Protein AF-A0A535RB65-F1 (afdb_monomer)

Structure (mmCIF, N/CA/C/O backbone):
data_AF-A0A535RB65-F1
#
_entry.id   AF-A0A535RB65-F1
#
loop_
_atom_site.group_PDB
_atom_site.id
_atom_site.type_symbol
_atom_site.label_atom_id
_atom_site.label_alt_id
_atom_site.label_comp_id
_atom_site.label_asym_id
_atom_site.label_entity_id
_atom_site.label_seq_id
_atom_site.pdbx_PDB_ins_code
_atom_site.Cartn_x
_atom_site.Cartn_y
_atom_site.Cartn_z
_atom_site.occupancy
_atom_site.B_iso_or_equiv
_atom_site.auth_seq_id
_atom_site.auth_comp_id
_atom_site.auth_asym_id
_atom_site.auth_atom_id
_atom_site.pdbx_PDB_model_num
ATOM 1 N N . MET A 1 1 ? 50.484 -0.304 16.220 1.00 46.12 1 MET A N 1
ATOM 2 C CA . MET A 1 1 ? 49.093 -0.630 16.610 1.00 46.12 1 MET A CA 1
ATOM 3 C C . MET A 1 1 ? 48.065 -0.279 15.530 1.00 46.12 1 MET A C 1
ATOM 5 O O . MET A 1 1 ? 47.251 -1.136 15.237 1.00 46.12 1 MET A O 1
ATOM 9 N N . ALA A 1 2 ? 48.152 0.861 14.831 1.00 42.59 2 ALA A N 1
ATOM 10 C CA . ALA A 1 2 ? 47.155 1.263 13.816 1.00 42.59 2 ALA A CA 1
ATOM 11 C C . ALA A 1 2 ? 47.005 0.353 12.566 1.00 42.59 2 ALA A C 1
ATOM 13 O O . ALA A 1 2 ? 45.965 0.362 11.919 1.00 42.59 2 ALA A O 1
ATOM 14 N N . ARG A 1 3 ? 48.013 -0.459 12.205 1.00 35.91 3 ARG A N 1
ATOM 15 C CA . ARG A 1 3 ? 47.931 -1.358 11.029 1.00 35.91 3 ARG A CA 1
ATOM 16 C C . ARG A 1 3 ? 47.150 -2.658 11.280 1.00 35.91 3 ARG A C 1
ATOM 18 O O . ARG A 1 3 ? 46.722 -3.285 10.320 1.00 35.91 3 ARG A O 1
ATOM 25 N N . ILE A 1 4 ? 46.943 -3.048 12.541 1.00 39.12 4 ILE A N 1
ATOM 26 C CA . ILE A 1 4 ? 46.242 -4.296 12.902 1.00 39.12 4 ILE A CA 1
ATOM 27 C C . ILE A 1 4 ? 44.718 -4.071 12.958 1.00 39.12 4 ILE A C 1
ATOM 29 O O . ILE A 1 4 ? 43.957 -4.944 12.554 1.00 39.12 4 ILE A O 1
ATOM 33 N N . GLU A 1 5 ? 44.264 -2.872 13.341 1.00 39.62 5 GLU A N 1
ATOM 34 C CA . GLU A 1 5 ? 42.836 -2.500 13.342 1.00 39.62 5 GLU A CA 1
ATOM 35 C C . GLU A 1 5 ? 42.232 -2.336 11.941 1.00 39.62 5 GLU A C 1
ATOM 37 O O . GLU A 1 5 ? 41.053 -2.614 11.737 1.00 39.62 5 GLU A O 1
ATOM 42 N N . ILE A 1 6 ? 43.021 -1.909 10.951 1.00 46.41 6 ILE A N 1
ATOM 43 C CA . ILE A 1 6 ? 42.536 -1.767 9.568 1.00 46.41 6 ILE A CA 1
ATOM 44 C C . ILE A 1 6 ? 42.372 -3.147 8.915 1.00 46.41 6 ILE A C 1
ATOM 46 O O . ILE A 1 6 ? 41.395 -3.385 8.205 1.00 46.41 6 ILE A O 1
ATOM 50 N N . ALA A 1 7 ? 43.280 -4.082 9.209 1.00 39.88 7 ALA A N 1
ATOM 51 C CA . ALA A 1 7 ? 43.200 -5.452 8.710 1.00 39.88 7 ALA A CA 1
ATOM 52 C C . ALA A 1 7 ? 42.011 -6.224 9.313 1.00 39.88 7 ALA A C 1
ATOM 54 O O . ALA A 1 7 ? 41.348 -6.965 8.590 1.00 39.88 7 ALA A O 1
ATOM 55 N N . SER A 1 8 ? 41.684 -6.016 10.597 1.00 36.81 8 SER A N 1
ATOM 56 C CA . SER A 1 8 ? 40.530 -6.681 11.221 1.00 36.81 8 SER A CA 1
ATOM 57 C C . SER A 1 8 ? 39.192 -6.162 10.684 1.00 36.81 8 SER A C 1
ATOM 59 O O . SER A 1 8 ? 38.287 -6.956 10.436 1.00 36.81 8 SER A O 1
ATOM 61 N N . ARG A 1 9 ? 39.075 -4.855 10.409 1.00 44.91 9 ARG A N 1
ATOM 62 C CA . ARG A 1 9 ? 37.863 -4.262 9.814 1.00 44.91 9 ARG A CA 1
ATOM 63 C C . ARG A 1 9 ? 37.635 -4.719 8.373 1.00 44.91 9 ARG A C 1
ATOM 65 O O . ARG A 1 9 ? 36.505 -5.031 8.015 1.00 44.91 9 ARG A O 1
ATOM 72 N N . LEU A 1 10 ? 38.697 -4.834 7.572 1.00 43.03 10 LEU A N 1
ATOM 73 C CA . LEU A 1 10 ? 38.616 -5.404 6.221 1.00 43.03 10 LEU A CA 1
ATOM 74 C C . LEU A 1 10 ? 38.208 -6.883 6.241 1.00 43.03 10 LEU A C 1
ATOM 76 O O . LEU A 1 10 ? 37.420 -7.301 5.400 1.00 43.03 10 LEU A O 1
ATOM 80 N N . PHE A 1 11 ? 38.680 -7.657 7.221 1.00 40.28 11 PHE A N 1
ATOM 81 C CA . PHE A 1 11 ? 38.334 -9.074 7.346 1.00 40.28 11 PHE A CA 1
ATOM 82 C C . PHE A 1 11 ? 36.862 -9.289 7.738 1.00 40.28 11 PHE A C 1
ATOM 84 O O . PHE A 1 11 ? 36.197 -10.156 7.177 1.00 40.28 11 PHE A O 1
ATOM 91 N N . VAL A 1 12 ? 36.316 -8.454 8.631 1.00 42.94 12 VAL A N 1
ATOM 92 C CA . VAL A 1 12 ? 34.893 -8.503 9.021 1.00 42.94 12 VAL A CA 1
ATOM 93 C C . VAL A 1 12 ? 33.976 -8.110 7.858 1.00 42.94 12 VAL A C 1
ATOM 95 O O . VAL A 1 12 ? 32.963 -8.770 7.631 1.00 42.94 12 VAL A O 1
ATOM 98 N N . VAL A 1 13 ? 34.351 -7.096 7.071 1.00 46.72 13 VAL A N 1
ATOM 99 C CA . VAL A 1 13 ? 33.601 -6.705 5.863 1.00 46.72 13 VAL A CA 1
ATOM 100 C C . VAL A 1 13 ? 33.654 -7.806 4.799 1.00 46.72 13 VAL A C 1
ATOM 102 O O . VAL A 1 13 ? 32.636 -8.103 4.177 1.00 46.72 13 VAL A O 1
ATOM 105 N N . LEU A 1 14 ? 34.800 -8.472 4.627 1.00 39.19 14 LEU A N 1
ATOM 106 C CA . LEU A 1 14 ? 34.929 -9.575 3.672 1.00 39.19 14 LEU A CA 1
ATOM 107 C C . LEU A 1 14 ? 34.066 -10.784 4.074 1.00 39.19 14 LEU A C 1
ATOM 109 O O . LEU A 1 14 ? 33.402 -11.365 3.221 1.00 39.19 14 LEU A O 1
ATOM 113 N N . ILE A 1 15 ? 34.016 -11.129 5.367 1.00 47.47 15 ILE A N 1
ATOM 114 C CA . ILE A 1 15 ? 33.156 -12.209 5.881 1.00 47.47 15 ILE A CA 1
ATOM 115 C C . ILE A 1 15 ? 31.672 -11.866 5.700 1.00 47.47 15 ILE A C 1
ATOM 117 O O . ILE A 1 15 ? 30.897 -12.740 5.320 1.00 47.47 15 ILE A O 1
ATOM 121 N N . ALA A 1 16 ? 31.273 -10.608 5.906 1.00 39.44 16 ALA A N 1
ATOM 122 C CA . ALA A 1 16 ? 29.893 -10.172 5.691 1.00 39.44 16 ALA A CA 1
ATOM 123 C C . ALA A 1 16 ? 29.474 -10.266 4.210 1.00 39.44 16 ALA A C 1
ATOM 125 O O . ALA A 1 16 ? 28.374 -10.727 3.912 1.00 39.44 16 ALA A O 1
ATOM 126 N N . ILE A 1 17 ? 30.364 -9.907 3.278 1.00 48.94 17 ILE A N 1
ATOM 127 C CA . ILE A 1 17 ? 30.110 -10.007 1.830 1.00 48.94 17 ILE A CA 1
ATOM 128 C C . ILE A 1 17 ? 30.058 -11.472 1.378 1.00 48.94 17 ILE A C 1
ATOM 130 O O . ILE A 1 17 ? 29.157 -11.855 0.633 1.00 48.94 17 ILE A O 1
ATOM 134 N N . VAL A 1 18 ? 30.981 -12.313 1.855 1.00 45.03 18 VAL A N 1
ATOM 135 C CA . VAL A 1 18 ? 30.980 -13.752 1.542 1.00 45.03 18 VAL A CA 1
ATOM 136 C C . VAL A 1 18 ? 29.746 -14.437 2.139 1.00 45.03 18 VAL A C 1
ATOM 138 O O . VAL A 1 18 ? 29.129 -15.256 1.465 1.00 45.03 18 VAL A O 1
ATOM 141 N N . GLY A 1 19 ? 29.327 -14.053 3.349 1.00 33.72 19 GLY A N 1
ATOM 142 C CA . GLY A 1 19 ? 28.090 -14.527 3.973 1.00 33.72 19 GLY A CA 1
ATOM 143 C C . GLY A 1 19 ? 26.838 -14.131 3.185 1.00 33.72 19 GLY A C 1
ATOM 144 O O . GLY A 1 19 ? 25.994 -14.982 2.920 1.00 33.72 19 GLY A O 1
ATOM 145 N N . ALA A 1 20 ? 26.746 -12.877 2.732 1.00 39.94 20 ALA A N 1
ATOM 146 C CA . ALA A 1 20 ? 25.630 -12.404 1.910 1.00 39.94 20 ALA A CA 1
ATOM 147 C C . ALA A 1 20 ? 25.560 -13.115 0.544 1.00 39.94 20 ALA A C 1
ATOM 149 O O . ALA A 1 20 ? 24.473 -13.461 0.080 1.00 39.94 20 ALA A O 1
ATOM 150 N N . LEU A 1 21 ? 26.711 -13.406 -0.074 1.00 36.31 21 LEU A N 1
ATOM 151 C CA . LEU A 1 21 ? 26.781 -14.166 -1.327 1.00 36.31 21 LEU A CA 1
ATOM 152 C C . LEU A 1 21 ? 26.400 -15.645 -1.139 1.00 36.31 21 LEU A C 1
ATOM 154 O O . LEU A 1 21 ? 25.690 -16.195 -1.980 1.00 36.31 21 LEU A O 1
ATOM 158 N N . ALA A 1 22 ? 26.796 -16.276 -0.028 1.00 32.22 22 ALA A N 1
ATOM 159 C CA . ALA A 1 22 ? 26.427 -17.663 0.280 1.00 32.22 22 ALA A CA 1
ATOM 160 C C . ALA A 1 22 ? 24.928 -17.822 0.598 1.00 32.22 22 ALA A C 1
ATOM 162 O O . ALA A 1 22 ? 24.307 -18.794 0.162 1.00 32.22 22 ALA A O 1
ATOM 163 N N . VAL A 1 23 ? 24.324 -16.857 1.303 1.00 39.03 23 VAL A N 1
ATOM 164 C CA . VAL A 1 23 ? 22.873 -16.834 1.576 1.00 39.03 23 VAL A CA 1
ATOM 165 C C . VAL A 1 23 ? 22.080 -16.571 0.289 1.00 39.03 23 VAL A C 1
ATOM 167 O O . VAL A 1 23 ? 21.066 -17.221 0.038 1.00 39.03 23 VAL A O 1
ATOM 170 N N . GLY A 1 24 ? 22.577 -15.691 -0.586 1.00 32.94 24 GLY A N 1
ATOM 171 C CA . GLY A 1 24 ? 21.977 -15.447 -1.900 1.00 32.94 24 GLY A CA 1
ATOM 172 C C . GLY A 1 24 ? 22.005 -16.670 -2.828 1.00 32.94 24 GLY A C 1
ATOM 173 O O . GLY A 1 24 ? 21.040 -16.906 -3.554 1.00 32.94 24 GLY A O 1
ATOM 174 N N . GLN A 1 25 ? 23.072 -17.478 -2.792 1.00 39.47 25 GLN A N 1
ATOM 175 C CA . GLN A 1 25 ? 23.167 -18.709 -3.590 1.00 39.47 25 GLN A CA 1
ATOM 176 C C . GLN A 1 25 ? 22.296 -19.843 -3.036 1.00 39.47 25 GLN A C 1
ATOM 178 O O . GLN A 1 25 ? 21.570 -20.471 -3.801 1.00 39.47 25 GLN A O 1
ATOM 183 N N . THR A 1 26 ? 22.256 -20.037 -1.716 1.00 34.34 26 THR A N 1
ATOM 184 C CA . THR A 1 26 ? 21.409 -21.076 -1.097 1.00 34.34 26 THR A CA 1
ATOM 185 C C . THR A 1 26 ? 19.911 -20.817 -1.279 1.00 34.34 26 THR A C 1
ATOM 187 O O . THR A 1 26 ? 19.154 -21.764 -1.493 1.00 34.34 26 THR A O 1
ATOM 190 N N . LEU A 1 27 ? 19.466 -19.555 -1.296 1.00 36.12 27 LEU A N 1
ATOM 191 C CA . LEU A 1 27 ? 18.079 -19.204 -1.640 1.00 36.12 27 LEU A CA 1
ATOM 192 C C . LEU A 1 27 ? 17.748 -19.468 -3.121 1.00 36.12 27 LEU A C 1
ATOM 194 O O . LEU A 1 27 ? 16.608 -19.802 -3.449 1.00 36.12 27 LEU A O 1
ATOM 198 N N . ARG A 1 28 ? 18.740 -19.371 -4.016 1.00 35.91 28 ARG A N 1
ATOM 199 C CA . ARG A 1 28 ? 18.601 -19.721 -5.440 1.00 35.91 28 ARG A CA 1
ATOM 200 C C . ARG A 1 28 ? 18.502 -21.235 -5.640 1.00 35.91 28 ARG A C 1
ATOM 202 O O . ARG A 1 28 ? 17.644 -21.690 -6.394 1.00 35.91 28 ARG A O 1
ATOM 209 N N . ASP A 1 29 ? 19.305 -22.003 -4.908 1.00 35.56 29 ASP A N 1
ATOM 210 C CA . ASP A 1 29 ? 19.340 -23.468 -4.992 1.00 35.56 29 ASP A CA 1
ATOM 211 C C . ASP A 1 29 ? 18.090 -24.124 -4.380 1.00 35.56 29 ASP A C 1
ATOM 213 O O . ASP A 1 29 ? 17.583 -25.113 -4.919 1.00 35.56 29 ASP A O 1
ATOM 217 N N . TYR A 1 30 ? 17.509 -23.533 -3.328 1.00 34.47 30 TYR A N 1
ATOM 218 C CA . TYR A 1 30 ? 16.209 -23.965 -2.792 1.00 34.47 30 TYR A CA 1
ATOM 219 C C . TYR A 1 30 ? 15.052 -23.709 -3.766 1.00 34.47 30 TYR A C 1
ATOM 221 O O . TYR A 1 30 ? 14.108 -24.495 -3.821 1.00 34.47 30 TYR A O 1
ATOM 229 N N . ARG A 1 31 ? 15.132 -22.641 -4.572 1.00 36.38 31 ARG A N 1
ATOM 230 C CA . ARG A 1 31 ? 14.120 -22.327 -5.591 1.00 36.38 31 ARG A CA 1
ATOM 231 C C . ARG A 1 31 ? 14.227 -23.240 -6.819 1.00 36.38 31 ARG A C 1
ATOM 233 O O . ARG A 1 31 ? 13.207 -23.520 -7.439 1.00 36.38 31 ARG A O 1
ATOM 240 N N . MET A 1 32 ? 15.425 -23.741 -7.140 1.00 34.25 32 MET A N 1
ATOM 241 C CA . MET A 1 32 ? 15.645 -24.672 -8.260 1.00 34.25 32 MET A CA 1
ATOM 242 C C . MET A 1 32 ? 15.470 -26.158 -7.895 1.00 34.25 32 MET A C 1
ATOM 244 O O . MET A 1 32 ? 15.128 -26.952 -8.765 1.00 34.25 32 MET A O 1
ATOM 248 N N . SER A 1 33 ? 15.604 -26.550 -6.623 1.00 32.62 33 SER A N 1
ATOM 249 C CA . SER A 1 33 ? 15.477 -27.960 -6.193 1.00 32.62 33 SER A CA 1
ATOM 250 C C . SER A 1 33 ? 14.030 -28.466 -6.041 1.00 32.62 33 SER A C 1
ATOM 252 O O . SER A 1 33 ? 13.813 -29.627 -5.709 1.00 32.62 33 SER A O 1
ATOM 254 N N . SER A 1 34 ? 13.024 -27.625 -6.308 1.00 30.97 34 SER A N 1
ATOM 255 C CA . SER A 1 34 ? 11.599 -28.008 -6.298 1.00 30.97 34 SER A CA 1
ATOM 256 C C . SER A 1 34 ? 11.129 -28.687 -7.599 1.00 30.97 34 SER A C 1
ATOM 258 O O . SER A 1 34 ? 9.939 -28.966 -7.749 1.00 30.97 34 SER A O 1
ATOM 260 N N . LEU A 1 35 ? 12.028 -28.951 -8.549 1.00 37.81 35 LEU A N 1
ATOM 261 C CA . LEU A 1 35 ? 11.712 -29.603 -9.820 1.00 37.81 35 LEU A CA 1
ATOM 262 C C . LEU A 1 35 ? 12.594 -30.842 -10.009 1.00 37.81 35 LEU A C 1
ATOM 264 O O . LEU A 1 35 ? 13.721 -30.743 -10.480 1.00 37.81 35 LEU A O 1
ATOM 268 N N . ALA A 1 36 ? 12.071 -32.017 -9.659 1.00 29.50 36 ALA A N 1
ATOM 269 C CA . ALA A 1 36 ? 12.586 -33.311 -10.113 1.00 29.50 36 ALA A CA 1
ATOM 270 C C . ALA A 1 36 ? 11.473 -34.384 -10.009 1.00 29.50 36 ALA A C 1
ATOM 272 O O . ALA A 1 36 ? 10.560 -34.224 -9.199 1.00 29.50 36 ALA A O 1
ATOM 273 N N . PRO A 1 37 ? 11.554 -35.516 -10.734 1.00 38.56 37 PRO A N 1
ATOM 274 C CA . PRO A 1 37 ? 11.351 -35.624 -12.183 1.00 38.56 37 PRO A CA 1
ATOM 275 C C . PRO A 1 37 ? 10.370 -36.771 -12.534 1.00 38.56 37 PRO A C 1
ATOM 277 O O . PRO A 1 37 ? 10.133 -37.666 -11.722 1.00 38.56 37 PRO A O 1
ATOM 280 N N . THR A 1 38 ? 9.832 -36.830 -13.757 1.00 27.61 38 THR A N 1
ATOM 281 C CA . THR A 1 38 ? 9.267 -38.095 -14.276 1.00 27.61 38 THR A CA 1
ATOM 282 C C . THR A 1 38 ? 9.499 -38.244 -15.787 1.00 27.61 38 THR A C 1
ATOM 284 O O . THR A 1 38 ? 8.902 -37.529 -16.580 1.00 27.61 38 THR A O 1
ATOM 287 N N . GLU A 1 39 ? 10.403 -39.185 -16.093 1.00 27.89 39 GLU A N 1
ATOM 288 C CA . GLU A 1 39 ? 10.577 -40.046 -17.283 1.00 27.89 39 GLU A CA 1
ATOM 289 C C . GLU A 1 39 ? 10.897 -39.472 -18.693 1.00 27.89 39 GLU A C 1
ATOM 291 O O . GLU A 1 39 ? 10.175 -38.676 -19.281 1.00 27.89 39 GLU A O 1
ATOM 296 N N . GLU A 1 40 ? 11.992 -40.005 -19.259 1.00 24.77 40 GLU A N 1
ATOM 297 C CA . GLU A 1 40 ? 12.543 -39.925 -20.633 1.00 24.77 40 GLU A CA 1
ATOM 298 C C . GLU A 1 40 ? 12.415 -41.326 -21.310 1.00 24.77 40 GLU A C 1
ATOM 300 O O . GLU A 1 40 ? 12.287 -42.308 -20.575 1.00 24.77 40 GLU A O 1
ATOM 305 N N . PRO A 1 41 ? 12.705 -41.543 -22.620 1.00 45.16 41 PRO A N 1
ATOM 306 C CA . PRO A 1 41 ? 12.332 -40.850 -23.868 1.00 45.16 41 PRO A CA 1
ATOM 307 C C . PRO A 1 41 ? 11.803 -41.863 -24.946 1.00 45.16 41 PRO A C 1
ATOM 309 O O . PRO A 1 41 ? 11.518 -43.020 -24.631 1.00 45.16 41 PRO A O 1
ATOM 312 N N . PRO A 1 42 ? 11.723 -41.505 -26.251 1.00 31.91 42 PRO A N 1
ATOM 313 C CA . PRO A 1 42 ? 12.792 -42.015 -27.115 1.00 31.91 42 PRO A CA 1
ATOM 314 C C . PRO A 1 42 ? 13.348 -41.021 -28.145 1.00 31.91 42 PRO A C 1
ATOM 316 O O . PRO A 1 42 ? 12.757 -40.009 -28.512 1.00 31.91 42 PRO A O 1
ATOM 319 N N . SER A 1 43 ? 14.550 -41.387 -28.579 1.00 29.20 43 SER A N 1
ATOM 320 C CA . SER A 1 43 ? 15.541 -40.656 -29.354 1.00 29.20 43 SER A CA 1
ATOM 321 C C . SER A 1 43 ? 15.175 -40.377 -30.814 1.00 29.20 43 SER A C 1
ATOM 323 O O . SER A 1 43 ? 14.617 -41.218 -31.513 1.00 29.20 43 SER A O 1
ATOM 325 N N . GLY A 1 44 ? 15.666 -39.238 -31.304 1.00 26.06 44 GLY A N 1
ATOM 326 C CA . GLY A 1 44 ? 15.789 -38.916 -32.723 1.00 26.06 44 GLY A CA 1
ATOM 327 C C . GLY A 1 44 ? 16.618 -37.647 -32.910 1.00 26.06 44 GLY A C 1
ATOM 328 O O . GLY A 1 44 ? 16.079 -36.547 -32.920 1.00 26.06 44 GLY A O 1
ATOM 329 N N . ALA A 1 45 ? 17.939 -37.793 -33.008 1.00 28.97 45 ALA A N 1
ATOM 330 C CA . ALA A 1 45 ? 18.848 -36.704 -33.356 1.00 28.97 45 ALA A CA 1
ATOM 331 C C . ALA A 1 45 ? 18.740 -36.361 -34.853 1.00 28.97 45 ALA A C 1
ATOM 333 O O . ALA A 1 45 ? 18.608 -37.277 -35.662 1.00 28.97 45 ALA A O 1
ATOM 334 N N . LEU A 1 46 ? 18.866 -35.074 -35.210 1.00 25.64 46 LEU A N 1
ATOM 335 C CA . LEU A 1 46 ? 19.837 -34.545 -36.190 1.00 25.64 46 LEU A CA 1
ATOM 336 C C . LEU A 1 46 ? 19.597 -33.045 -36.483 1.00 25.64 46 LEU A C 1
ATOM 338 O O . LEU A 1 46 ? 18.573 -32.659 -37.029 1.00 25.64 46 LEU A O 1
ATOM 342 N N . ASN A 1 47 ? 20.647 -32.264 -36.206 1.00 24.84 47 ASN A N 1
ATOM 343 C CA . ASN A 1 47 ? 21.162 -31.113 -36.959 1.00 24.84 47 ASN A CA 1
ATOM 344 C C . ASN A 1 47 ? 20.355 -29.811 -37.102 1.00 24.84 47 ASN A C 1
ATOM 346 O O . ASN A 1 47 ? 19.297 -29.757 -37.714 1.00 24.84 47 ASN A O 1
ATOM 350 N N . GLY A 1 48 ? 21.028 -28.710 -36.747 1.00 22.41 48 GLY A N 1
ATOM 351 C CA . GLY A 1 48 ? 20.832 -27.417 -37.404 1.00 22.41 48 GLY A CA 1
ATOM 352 C C . GLY A 1 48 ? 20.931 -26.236 -36.452 1.00 22.41 48 GLY A C 1
ATOM 353 O O . GLY A 1 48 ? 19.951 -25.859 -35.823 1.00 22.41 48 GLY A O 1
ATOM 354 N N . ALA A 1 49 ? 22.112 -25.627 -36.368 1.00 31.31 49 ALA A N 1
ATOM 355 C CA . ALA A 1 49 ? 22.317 -24.341 -35.718 1.00 31.31 49 ALA A CA 1
ATOM 356 C C . ALA A 1 49 ? 21.382 -23.277 -36.323 1.00 31.31 49 ALA A C 1
ATOM 358 O O . ALA A 1 49 ? 21.648 -22.784 -37.414 1.00 31.31 49 ALA A O 1
ATOM 359 N N . SER A 1 50 ? 20.277 -22.969 -35.637 1.00 28.39 50 SER A N 1
ATOM 360 C CA . SER A 1 50 ? 19.404 -21.795 -35.818 1.00 28.39 50 SER A CA 1
ATOM 361 C C . SER A 1 50 ? 18.276 -21.834 -34.775 1.00 28.39 50 SER A C 1
ATOM 363 O O . SER A 1 50 ? 17.135 -22.136 -35.107 1.00 28.39 50 SER A O 1
ATOM 365 N N . SER A 1 51 ? 18.559 -21.591 -33.490 1.00 26.94 51 SER A N 1
ATOM 366 C CA . SER A 1 51 ? 17.474 -21.533 -32.485 1.00 26.94 51 SER A CA 1
ATOM 367 C C . SER A 1 51 ? 17.742 -20.705 -31.224 1.00 26.94 51 SER A C 1
ATOM 369 O O . SER A 1 51 ? 16.897 -20.672 -30.335 1.00 26.94 51 SER A O 1
ATOM 371 N N . LEU A 1 52 ? 18.833 -19.935 -31.146 1.00 28.64 52 LEU A N 1
ATOM 372 C CA . LEU A 1 52 ? 19.107 -19.091 -29.968 1.00 28.64 52 LEU A CA 1
ATOM 373 C C . LEU A 1 52 ? 18.310 -17.769 -29.922 1.00 28.64 52 LEU A C 1
ATOM 375 O O . LEU A 1 52 ? 18.516 -16.969 -29.020 1.00 28.64 52 LEU A O 1
ATOM 379 N N . ALA A 1 53 ? 17.367 -17.547 -30.845 1.00 30.78 53 ALA A N 1
ATOM 380 C CA . ALA A 1 53 ? 16.468 -16.384 -30.833 1.00 30.78 53 ALA A CA 1
ATOM 381 C C . ALA A 1 53 ? 14.998 -16.725 -30.505 1.00 30.78 53 ALA A C 1
ATOM 383 O O . ALA A 1 53 ? 14.161 -15.827 -30.460 1.00 30.78 53 ALA A O 1
ATOM 384 N N . VAL A 1 54 ? 14.660 -18.003 -30.279 1.00 32.91 54 VAL A N 1
ATOM 385 C CA . VAL A 1 54 ? 13.256 -18.449 -30.126 1.00 32.91 54 VAL A CA 1
ATOM 386 C C . VAL A 1 54 ? 12.898 -18.835 -28.682 1.00 32.91 54 VAL A C 1
ATOM 388 O O . VAL A 1 54 ? 11.722 -18.944 -28.354 1.00 32.91 54 VAL A O 1
ATOM 391 N N . SER A 1 55 ? 13.869 -18.937 -27.770 1.00 33.84 55 SER A N 1
ATOM 392 C CA . SER A 1 55 ? 13.585 -19.294 -26.368 1.00 33.84 55 SER A CA 1
ATOM 393 C C . SER A 1 55 ? 13.134 -18.116 -25.487 1.00 33.84 55 SER A C 1
ATOM 395 O O . SER A 1 55 ? 12.493 -18.348 -24.467 1.00 33.84 55 SER A O 1
ATOM 397 N N . ASN A 1 56 ? 13.417 -16.863 -25.869 1.00 45.12 56 ASN A N 1
ATOM 398 C CA . ASN A 1 56 ? 13.272 -15.719 -24.949 1.00 45.12 56 ASN A CA 1
ATOM 399 C C . ASN A 1 56 ? 11.999 -14.882 -25.188 1.00 45.12 56 ASN A C 1
ATOM 401 O O . ASN A 1 56 ? 11.436 -14.331 -24.249 1.00 45.12 56 ASN A O 1
ATOM 405 N N . ARG A 1 57 ? 11.449 -14.857 -26.414 1.00 45.81 57 ARG A N 1
ATOM 406 C CA . ARG A 1 57 ? 10.092 -14.312 -26.671 1.00 45.81 57 ARG A CA 1
ATOM 407 C C . ARG A 1 57 ? 8.989 -15.133 -25.997 1.00 45.81 57 ARG A C 1
ATOM 409 O O . ARG A 1 57 ? 7.945 -14.589 -25.647 1.00 45.81 57 ARG A O 1
ATOM 416 N N . ALA A 1 58 ? 9.240 -16.426 -25.789 1.00 50.28 58 ALA A N 1
ATOM 417 C CA . ALA A 1 58 ? 8.249 -17.372 -25.302 1.00 50.28 58 ALA A CA 1
ATOM 418 C C . ALA A 1 58 ? 7.719 -17.024 -23.899 1.00 50.28 58 ALA A C 1
ATOM 420 O O . ALA A 1 58 ? 6.539 -17.231 -23.651 1.00 50.28 58 ALA A O 1
ATOM 421 N N . TYR A 1 59 ? 8.528 -16.448 -23.001 1.00 57.19 59 TYR A N 1
ATOM 422 C CA . TYR A 1 59 ? 8.086 -16.160 -21.627 1.00 57.19 59 TYR A CA 1
ATOM 423 C C . TYR A 1 59 ? 7.133 -14.960 -21.539 1.00 57.19 59 TYR A C 1
ATOM 425 O O . TYR A 1 59 ? 6.093 -15.047 -20.892 1.00 57.19 59 TYR A O 1
ATOM 433 N N . CYS A 1 60 ? 7.426 -13.874 -22.259 1.00 64.56 60 CYS A N 1
ATOM 434 C CA . CYS A 1 60 ? 6.524 -12.723 -22.372 1.00 64.56 60 CYS A CA 1
ATOM 435 C C . CYS A 1 60 ? 5.200 -13.107 -23.060 1.00 64.56 60 CYS A C 1
ATOM 437 O O . CYS A 1 60 ? 4.126 -12.743 -22.585 1.00 64.56 60 CYS A O 1
ATOM 439 N N . GLU A 1 61 ? 5.256 -13.903 -24.135 1.00 68.75 61 GLU A N 1
ATOM 440 C CA . GLU A 1 61 ? 4.053 -14.419 -24.805 1.00 68.75 61 GLU A CA 1
ATOM 441 C C . GLU A 1 61 ? 3.246 -15.381 -23.917 1.00 68.75 61 GLU A C 1
ATOM 443 O O . GLU A 1 61 ? 2.021 -15.422 -24.016 1.00 68.75 61 GLU A O 1
ATOM 448 N N . VAL A 1 62 ? 3.901 -16.145 -23.038 1.00 72.12 62 VAL A N 1
ATOM 449 C CA . VAL A 1 62 ? 3.236 -16.999 -22.041 1.00 72.12 62 VAL A CA 1
ATOM 450 C C . VAL A 1 62 ? 2.566 -16.153 -20.957 1.00 72.12 62 VAL A C 1
ATOM 452 O O . VAL A 1 62 ? 1.403 -16.404 -20.640 1.00 72.12 62 VAL A O 1
ATOM 455 N N . LEU A 1 63 ? 3.237 -15.120 -20.436 1.00 74.38 63 LEU A N 1
ATOM 456 C CA . LEU A 1 63 ? 2.654 -14.190 -19.460 1.00 74.38 63 LEU A CA 1
ATOM 457 C C . LEU A 1 63 ? 1.483 -13.386 -20.051 1.00 74.38 63 LEU A C 1
ATOM 459 O O . LEU A 1 63 ? 0.517 -13.098 -19.349 1.00 74.38 63 LEU A O 1
ATOM 463 N N . ALA A 1 64 ? 1.510 -13.088 -21.351 1.00 73.50 64 ALA A N 1
ATOM 464 C CA . ALA A 1 64 ? 0.394 -12.466 -22.067 1.00 73.50 64 ALA A CA 1
ATOM 465 C C . ALA A 1 64 ? -0.832 -13.392 -22.226 1.00 73.50 64 ALA A C 1
ATOM 467 O O . ALA A 1 64 ? -1.937 -12.917 -22.474 1.00 73.50 64 ALA A O 1
ATOM 468 N N . ARG A 1 65 ? -0.664 -14.715 -22.079 1.00 77.38 65 ARG A N 1
ATOM 469 C CA . ARG A 1 65 ? -1.742 -15.719 -22.196 1.00 77.38 65 ARG A CA 1
ATOM 470 C C . ARG A 1 65 ? -2.342 -16.132 -20.851 1.00 77.38 65 ARG A C 1
ATOM 472 O O . ARG A 1 65 ? -3.189 -17.027 -20.819 1.00 77.38 65 ARG A O 1
ATOM 479 N N . LEU A 1 66 ? -1.909 -15.524 -19.745 1.00 76.06 66 LEU A N 1
ATOM 480 C CA . LEU A 1 66 ? -2.473 -15.808 -18.429 1.00 76.06 66 LEU A CA 1
ATOM 481 C C . LEU A 1 66 ? -3.965 -15.463 -18.399 1.00 76.06 66 LEU A C 1
ATOM 483 O O . LEU A 1 66 ? -4.392 -14.411 -18.871 1.00 76.06 66 LEU A O 1
ATOM 487 N N . SER A 1 67 ? -4.763 -16.358 -17.815 1.00 77.50 67 SER A N 1
ATOM 488 C CA . SER A 1 67 ? -6.149 -16.028 -17.489 1.00 77.50 67 SER A CA 1
ATOM 489 C C . SER A 1 67 ? -6.146 -15.020 -16.340 1.00 77.50 67 SER A C 1
ATOM 491 O O . SER A 1 67 ? -5.518 -15.306 -15.318 1.00 77.50 67 SER A O 1
ATOM 493 N N . PRO A 1 68 ? -6.811 -13.861 -16.482 1.00 80.81 68 PRO A N 1
ATOM 494 C CA . PRO A 1 68 ? -6.786 -12.841 -15.450 1.00 80.81 68 PRO A CA 1
ATOM 495 C C . PRO A 1 68 ? -7.450 -13.360 -14.173 1.00 80.81 68 PRO A C 1
ATOM 497 O O . PRO A 1 68 ? -8.581 -13.850 -14.191 1.00 80.81 68 PRO A O 1
ATOM 500 N N . VAL A 1 69 ? -6.749 -13.216 -13.056 1.00 80.31 69 VAL A N 1
ATOM 501 C CA . VAL A 1 69 ? -7.264 -13.404 -11.702 1.00 80.31 69 VAL A CA 1
ATOM 502 C C . VAL A 1 69 ? -7.175 -12.050 -11.020 1.00 80.31 69 VAL A C 1
ATOM 504 O O . VAL A 1 69 ? -6.086 -11.546 -10.786 1.00 80.31 69 VAL A O 1
ATOM 507 N N . SER A 1 70 ? -8.314 -11.447 -10.699 1.00 79.69 70 SER A N 1
ATOM 508 C CA . SER A 1 70 ? -8.353 -10.196 -9.942 1.00 79.69 70 SER A CA 1
ATOM 509 C C . SER A 1 70 ? -8.818 -10.483 -8.521 1.00 79.69 70 SER A C 1
ATOM 511 O O . SER A 1 70 ? -9.760 -11.258 -8.316 1.00 79.69 70 SER A O 1
ATOM 513 N N . ALA A 1 71 ? -8.154 -9.883 -7.533 1.00 81.94 71 ALA A N 1
ATOM 514 C CA . ALA A 1 71 ? -8.657 -9.898 -6.171 1.00 81.94 71 ALA A CA 1
ATOM 515 C C . ALA A 1 71 ? -10.051 -9.237 -6.126 1.00 81.94 71 ALA A C 1
ATOM 517 O O . ALA A 1 71 ? -10.233 -8.151 -6.681 1.00 81.94 71 ALA A O 1
ATOM 518 N N . PRO A 1 72 ? -11.050 -9.860 -5.471 1.00 84.81 72 PRO A N 1
ATOM 519 C CA . PRO A 1 72 ? -12.336 -9.215 -5.255 1.00 84.81 72 PRO A CA 1
ATOM 520 C C . PRO A 1 72 ? -12.163 -7.858 -4.556 1.00 84.81 72 PRO A C 1
ATOM 522 O O . PRO A 1 72 ? -11.307 -7.745 -3.669 1.00 84.81 72 PRO A O 1
ATOM 525 N N . PRO A 1 73 ? -12.986 -6.848 -4.897 1.00 84.50 73 PRO A N 1
ATOM 526 C CA . PRO A 1 73 ? -12.962 -5.573 -4.193 1.00 84.50 73 PRO A CA 1
ATOM 527 C C . PRO A 1 73 ? -13.311 -5.766 -2.712 1.00 84.50 73 PRO A C 1
ATOM 529 O O . PRO A 1 73 ? -13.852 -6.803 -2.315 1.00 84.50 73 PRO A O 1
ATOM 532 N N . LEU A 1 74 ? -13.041 -4.740 -1.898 1.00 89.38 74 LEU A N 1
ATOM 533 C CA . LEU A 1 74 ? -13.430 -4.716 -0.488 1.00 89.38 74 LEU A CA 1
ATOM 534 C C . LEU A 1 74 ? -14.913 -5.085 -0.336 1.00 89.38 74 LEU A C 1
ATOM 536 O O . LEU A 1 74 ? -15.794 -4.352 -0.788 1.00 89.38 74 LEU A O 1
ATOM 540 N N . ALA A 1 75 ? -15.185 -6.207 0.326 1.00 92.50 75 ALA A N 1
ATOM 541 C CA . ALA A 1 75 ? -16.546 -6.646 0.591 1.00 92.50 75 ALA A CA 1
ATOM 542 C C . ALA A 1 75 ? -17.005 -6.138 1.960 1.00 92.50 75 ALA A C 1
ATOM 544 O O . ALA A 1 75 ? -16.296 -6.286 2.959 1.00 92.50 75 ALA A O 1
ATOM 545 N N . ILE A 1 76 ? -18.206 -5.561 1.995 1.00 94.56 76 ILE A N 1
ATOM 546 C CA . ILE A 1 76 ? -18.842 -5.029 3.200 1.00 94.56 76 ILE A CA 1
ATOM 547 C C . ILE A 1 76 ? -20.181 -5.739 3.383 1.00 94.56 76 ILE A C 1
ATOM 549 O O . ILE A 1 76 ? -21.055 -5.643 2.524 1.00 94.56 76 ILE A O 1
ATOM 553 N N . ALA A 1 77 ? -20.343 -6.446 4.498 1.00 96.38 77 ALA A N 1
ATOM 554 C CA . ALA A 1 77 ? -21.571 -7.162 4.827 1.00 96.38 77 ALA A CA 1
ATOM 555 C C . ALA A 1 77 ? -22.108 -6.704 6.186 1.00 96.38 77 ALA A C 1
ATOM 557 O O . ALA A 1 77 ? -21.406 -6.799 7.190 1.00 96.38 77 ALA A O 1
ATOM 558 N N . ASP A 1 78 ? -23.350 -6.223 6.232 1.00 95.25 78 ASP A N 1
ATOM 559 C CA . ASP A 1 78 ? -24.035 -5.952 7.500 1.00 95.25 78 ASP A CA 1
ATOM 560 C C . ASP A 1 78 ? -24.327 -7.276 8.221 1.00 95.25 78 ASP A C 1
ATOM 562 O O . ASP A 1 78 ? -24.847 -8.220 7.623 1.00 95.25 78 ASP A O 1
ATOM 566 N N . LEU A 1 79 ? -23.961 -7.356 9.501 1.00 96.25 79 LEU A N 1
ATOM 567 C CA . LEU A 1 79 ? -24.177 -8.539 10.333 1.00 96.25 79 LEU A CA 1
ATOM 568 C C . LEU A 1 79 ? -25.482 -8.464 11.143 1.00 96.25 79 LEU A C 1
ATOM 570 O O . LEU A 1 79 ? -25.759 -9.373 11.924 1.00 96.25 79 LEU A O 1
ATOM 574 N N . ALA A 1 80 ? -26.275 -7.397 10.982 1.00 92.94 80 ALA A N 1
ATOM 575 C CA . ALA A 1 80 ? -27.556 -7.166 11.656 1.00 92.94 80 ALA A CA 1
ATOM 576 C C . ALA A 1 80 ? -27.484 -7.205 13.199 1.00 92.94 80 ALA A C 1
ATOM 578 O O . ALA A 1 80 ? -28.478 -7.447 13.881 1.00 92.94 80 ALA A O 1
ATOM 579 N N . ASN A 1 81 ? -26.302 -6.948 13.763 1.00 92.75 81 ASN A N 1
ATOM 580 C CA . ASN A 1 81 ? -26.027 -6.953 15.204 1.00 92.75 81 ASN A CA 1
ATOM 581 C C . ASN A 1 81 ? -25.375 -5.638 15.681 1.00 92.75 81 ASN A C 1
ATOM 583 O O . ASN A 1 81 ? -24.735 -5.607 16.729 1.00 92.75 81 ASN A O 1
ATOM 587 N N . GLY A 1 82 ? -25.490 -4.565 14.888 1.00 94.56 82 GLY A N 1
ATOM 588 C CA . GLY A 1 82 ? -24.809 -3.287 15.137 1.00 94.56 82 GLY A CA 1
ATOM 589 C C . GLY A 1 82 ? -23.371 -3.217 14.607 1.00 94.56 82 GLY A C 1
ATOM 590 O O . GLY A 1 82 ? -22.703 -2.199 14.788 1.00 94.56 82 GLY A O 1
ATOM 591 N N . THR A 1 83 ? -22.891 -4.259 13.923 1.00 97.12 83 THR A N 1
ATOM 592 C CA . THR A 1 83 ? -21.587 -4.277 13.247 1.00 97.12 83 THR A CA 1
ATOM 593 C C . THR A 1 83 ? -21.723 -4.662 11.781 1.00 97.12 83 THR A C 1
ATOM 595 O O . THR A 1 83 ? -22.714 -5.256 11.357 1.00 97.12 83 THR A O 1
ATOM 598 N N . LYS A 1 84 ? -20.701 -4.327 11.001 1.00 97.31 84 LYS A N 1
ATOM 599 C CA . LYS A 1 84 ? -20.512 -4.794 9.633 1.00 97.31 84 LYS A CA 1
ATOM 600 C C . LYS A 1 84 ? -19.154 -5.464 9.508 1.00 97.31 84 LYS A C 1
ATOM 602 O O . LYS A 1 84 ? -18.184 -5.029 10.126 1.00 97.31 84 LYS A O 1
ATOM 607 N N . ARG A 1 85 ? -19.094 -6.502 8.684 1.00 97.81 85 ARG A N 1
ATOM 608 C CA . ARG A 1 85 ? -17.877 -7.228 8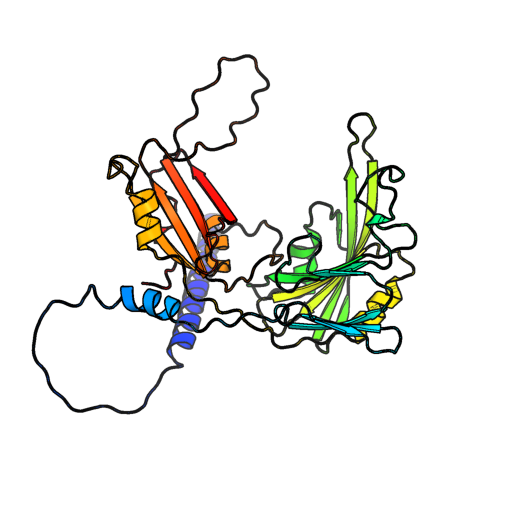.344 1.00 97.81 85 ARG A CA 1
ATOM 609 C C . ARG A 1 85 ? -17.235 -6.625 7.113 1.00 97.81 85 ARG A C 1
ATOM 611 O O . ARG A 1 85 ? -17.870 -6.538 6.064 1.00 97.81 85 ARG A O 1
ATOM 618 N N . LEU A 1 86 ? -15.965 -6.279 7.238 1.00 96.75 86 LEU A N 1
ATOM 619 C CA . LEU A 1 86 ? -15.095 -5.870 6.148 1.00 96.75 86 LEU A CA 1
ATOM 620 C C . LEU A 1 86 ? -14.203 -7.050 5.776 1.00 96.75 86 LEU A C 1
ATOM 622 O O . LEU A 1 86 ? -13.600 -7.668 6.651 1.00 96.75 86 LEU A O 1
ATOM 626 N N . THR A 1 87 ? -14.128 -7.381 4.491 1.00 95.94 87 THR A N 1
ATOM 627 C CA . THR A 1 87 ? -13.252 -8.438 3.969 1.00 95.94 87 THR A CA 1
ATOM 628 C C . THR A 1 87 ? -12.386 -7.873 2.856 1.00 95.94 87 THR A C 1
ATOM 630 O O . THR A 1 87 ? -12.889 -7.536 1.784 1.00 95.94 87 THR A O 1
ATOM 633 N N . SER A 1 88 ? -11.082 -7.785 3.117 1.00 93.19 88 SER A N 1
ATOM 634 C CA . SER A 1 88 ? -10.071 -7.401 2.134 1.00 93.19 88 SER A CA 1
ATOM 635 C C . SER A 1 88 ? -9.400 -8.666 1.611 1.00 93.19 88 SER A C 1
ATOM 637 O O . SER A 1 88 ? -8.555 -9.259 2.286 1.00 93.19 88 SER A O 1
ATOM 639 N N . ALA A 1 89 ? -9.810 -9.115 0.421 1.00 90.62 89 ALA A N 1
ATOM 640 C CA . ALA A 1 89 ? -9.224 -10.293 -0.215 1.00 90.62 89 ALA A CA 1
ATOM 641 C C . ALA A 1 89 ? -7.758 -10.047 -0.599 1.00 90.62 89 ALA A C 1
ATOM 643 O O . ALA A 1 89 ? -6.914 -10.910 -0.380 1.00 90.62 89 ALA A O 1
ATOM 644 N N . GLU A 1 90 ? -7.458 -8.856 -1.111 1.00 86.88 90 GLU A N 1
ATOM 645 C CA . GLU A 1 90 ? -6.113 -8.418 -1.494 1.00 86.88 90 GLU A CA 1
ATOM 646 C C . GLU A 1 90 ? -5.196 -8.218 -0.274 1.00 86.88 90 GLU A C 1
ATOM 648 O O . GLU A 1 90 ? -4.071 -8.713 -0.246 1.00 86.88 90 GLU A O 1
ATOM 653 N N . GLY A 1 91 ? -5.704 -7.571 0.783 1.00 88.31 91 GLY A N 1
ATOM 654 C CA . GLY A 1 91 ? -4.960 -7.357 2.029 1.00 88.31 91 GLY A CA 1
ATOM 655 C C . GLY A 1 91 ? -4.856 -8.599 2.920 1.00 88.31 91 GLY A C 1
ATOM 656 O O . GLY A 1 91 ? -4.030 -8.628 3.829 1.00 88.31 91 GLY A O 1
ATOM 657 N N . GLY A 1 92 ? -5.673 -9.628 2.675 1.00 93.06 92 GLY A N 1
ATOM 658 C CA . GLY A 1 92 ? -5.668 -10.868 3.452 1.00 93.06 92 GLY A CA 1
ATOM 659 C C . GLY A 1 92 ? -6.162 -10.678 4.886 1.00 93.06 92 GLY A C 1
ATOM 660 O O . GLY A 1 92 ? -5.536 -11.167 5.826 1.00 93.06 92 GLY A O 1
ATOM 661 N N . TYR A 1 93 ? -7.268 -9.956 5.083 1.00 95.00 93 TYR A N 1
ATOM 662 C CA . TYR A 1 93 ? -7.867 -9.809 6.411 1.00 95.00 93 TYR A CA 1
ATOM 663 C C . TYR A 1 93 ? -9.389 -9.669 6.392 1.00 95.00 93 TYR A C 1
ATOM 665 O O . TYR A 1 93 ? -10.009 -9.278 5.400 1.00 95.00 93 TYR A O 1
ATOM 673 N N . VAL A 1 94 ? -9.982 -9.973 7.545 1.00 97.25 94 VAL A N 1
ATOM 674 C CA . VAL A 1 94 ? -11.397 -9.769 7.859 1.00 97.25 94 VAL A CA 1
ATOM 675 C C . VAL A 1 94 ? -11.505 -9.085 9.215 1.00 97.25 94 VAL A C 1
ATOM 677 O O 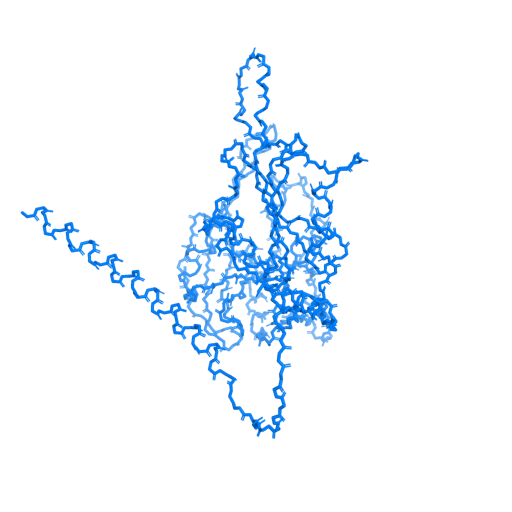. VAL A 1 94 ? -10.851 -9.522 10.160 1.00 97.25 94 VAL A O 1
ATOM 680 N N . ILE A 1 95 ? -12.335 -8.052 9.327 1.00 97.81 95 ILE A N 1
ATOM 681 C CA . ILE A 1 95 ? -12.586 -7.335 10.584 1.00 97.81 95 ILE A CA 1
ATOM 682 C C . ILE A 1 95 ? -14.058 -6.932 10.688 1.00 97.81 95 ILE A C 1
ATOM 684 O O . ILE A 1 95 ? -14.666 -6.539 9.693 1.00 97.81 95 ILE A O 1
ATOM 688 N N . ASP A 1 96 ? -14.624 -7.016 11.886 1.00 97.88 96 ASP A N 1
ATOM 689 C CA . ASP A 1 96 ? -15.958 -6.517 12.201 1.00 97.88 96 ASP A CA 1
ATOM 690 C C . ASP A 1 96 ? -15.828 -5.147 12.884 1.00 97.88 96 ASP A C 1
ATOM 692 O O . ASP A 1 96 ? -15.062 -4.976 13.833 1.00 97.88 96 ASP A O 1
ATOM 696 N N . VAL A 1 97 ? -16.566 -4.154 12.387 1.00 97.12 97 VAL A N 1
ATOM 697 C CA . VAL A 1 97 ? -16.527 -2.766 12.878 1.00 97.12 97 VAL A CA 1
ATOM 698 C C . VAL A 1 97 ? -17.942 -2.236 13.102 1.00 97.12 97 VAL A C 1
ATOM 700 O O . VAL A 1 97 ? -18.882 -2.766 12.501 1.00 97.12 97 VAL A O 1
ATOM 703 N N . PRO A 1 98 ? -18.146 -1.190 13.925 1.00 97.06 98 PRO A N 1
ATOM 704 C CA . PRO A 1 98 ? -19.475 -0.624 14.137 1.00 97.06 98 PRO A CA 1
ATOM 705 C C . PRO A 1 98 ? -20.164 -0.264 12.816 1.00 97.06 98 PRO A C 1
ATOM 707 O O . PRO A 1 98 ? -19.553 0.314 11.910 1.00 97.06 98 PRO A O 1
ATOM 710 N N . SER A 1 99 ? -21.449 -0.600 12.680 1.00 96.00 99 SER A N 1
ATOM 711 C CA . SER A 1 99 ? -22.199 -0.344 11.443 1.00 96.00 99 SER A CA 1
ATOM 712 C C . SER A 1 99 ? -22.307 1.154 11.139 1.00 96.00 99 SER A C 1
ATOM 714 O O . SER A 1 99 ? -22.259 1.528 9.969 1.00 96.00 99 SER A O 1
ATOM 716 N N . SER A 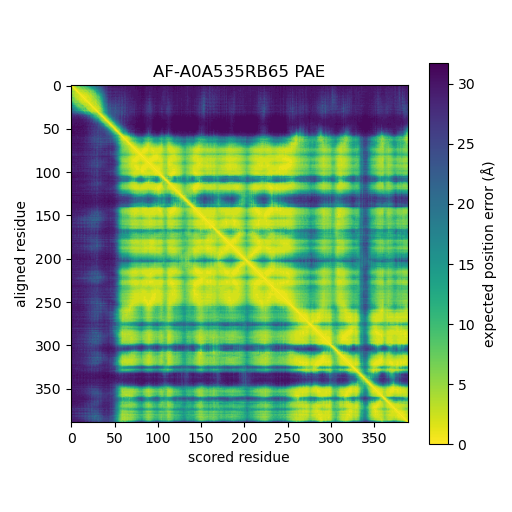1 100 ? -22.317 1.998 12.175 1.00 93.19 100 SER A N 1
ATOM 717 C CA . SER A 1 100 ? -22.368 3.464 12.095 1.00 93.19 100 SER A CA 1
ATOM 718 C C . SER A 1 100 ? -21.111 4.135 11.535 1.00 93.19 100 SER A C 1
ATOM 720 O O . SER A 1 100 ? -21.176 5.302 11.164 1.00 93.19 100 SER A O 1
ATOM 722 N N . TRP A 1 101 ? -19.970 3.443 11.481 1.00 94.50 101 TRP A N 1
ATOM 723 C CA . TRP A 1 101 ? -18.735 4.034 10.958 1.00 94.50 101 TRP A CA 1
ATOM 724 C C . TRP A 1 101 ? -18.776 4.135 9.434 1.00 94.50 101 TRP A C 1
ATOM 726 O O . TRP A 1 101 ? -19.278 3.237 8.761 1.00 94.50 101 TRP A O 1
ATOM 736 N N . LEU A 1 102 ? -18.213 5.186 8.862 1.00 92.12 102 LEU A N 1
ATOM 737 C CA . LEU A 1 102 ? -18.020 5.266 7.419 1.00 92.12 102 LEU A CA 1
ATOM 738 C C . LEU A 1 102 ? -16.771 4.478 7.033 1.00 92.12 102 LEU A C 1
ATOM 740 O O . LEU A 1 102 ? -15.820 4.405 7.808 1.00 92.12 102 LEU A O 1
ATOM 744 N N . VAL A 1 103 ? -16.802 3.842 5.863 1.00 91.56 103 VAL A N 1
ATOM 745 C CA . VAL A 1 103 ? -15.727 2.970 5.374 1.00 91.56 103 VAL A CA 1
ATOM 746 C C . VAL A 1 103 ? -15.441 3.300 3.920 1.00 91.56 103 VAL A C 1
ATOM 748 O O . VAL A 1 103 ? -16.361 3.367 3.105 1.00 91.56 103 VAL A O 1
ATOM 751 N N . GLN A 1 104 ? -14.162 3.452 3.602 1.00 86.94 104 GLN A N 1
ATOM 752 C CA . GLN A 1 104 ? -13.656 3.723 2.267 1.00 86.94 104 GLN A CA 1
ATOM 753 C C . GLN A 1 104 ? -12.477 2.795 1.956 1.00 86.94 104 GLN A C 1
ATOM 755 O O . GLN A 1 104 ? -11.673 2.468 2.831 1.00 86.94 104 GLN A O 1
ATOM 760 N N . ALA A 1 105 ? -12.375 2.353 0.700 1.00 80.31 105 ALA A N 1
ATOM 761 C CA . ALA A 1 105 ? -11.199 1.638 0.218 1.00 80.31 105 ALA A CA 1
ATOM 762 C C . ALA A 1 105 ? -10.036 2.634 0.070 1.00 80.31 105 ALA A C 1
ATOM 764 O O . ALA A 1 105 ? -10.014 3.428 -0.867 1.00 80.31 105 ALA A O 1
ATOM 765 N N . GLY A 1 106 ? -9.097 2.586 1.014 1.00 65.19 106 GLY A N 1
ATOM 766 C CA . GLY A 1 106 ? -7.987 3.529 1.149 1.00 65.19 106 GLY A CA 1
ATOM 767 C C . GLY A 1 106 ? -8.366 4.919 1.710 1.00 65.19 106 GLY A C 1
ATOM 768 O O . GLY A 1 106 ? -9.523 5.330 1.645 1.00 65.19 106 GLY A O 1
ATOM 769 N N . PRO A 1 107 ? -7.388 5.670 2.255 1.00 55.94 107 PRO A N 1
ATOM 770 C CA . PRO A 1 107 ? -7.552 7.054 2.728 1.00 55.94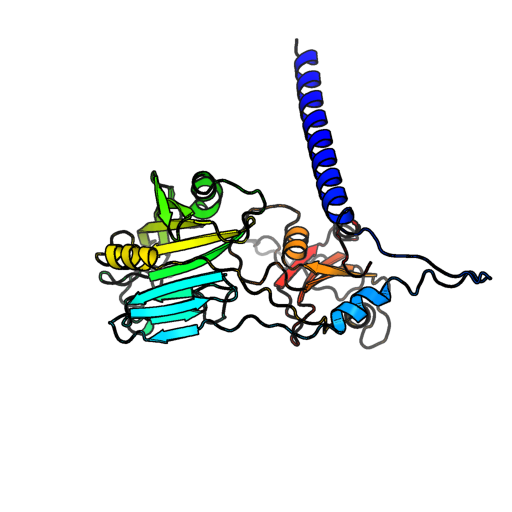 107 PRO A CA 1
ATOM 771 C C . PRO A 1 107 ? -7.736 8.103 1.616 1.00 55.94 107 PRO A C 1
ATOM 773 O O . PRO A 1 107 ? -7.961 9.275 1.907 1.00 55.94 107 PRO A O 1
ATOM 776 N N . PHE A 1 108 ? -7.647 7.709 0.342 1.00 59.28 108 PHE A N 1
ATOM 777 C CA . PHE A 1 108 ? -7.836 8.586 -0.817 1.00 59.28 108 PHE A CA 1
ATOM 778 C C . PHE A 1 108 ? -8.961 8.063 -1.713 1.00 59.28 108 PHE A C 1
ATOM 780 O O . PHE A 1 108 ? -9.418 6.932 -1.567 1.00 59.28 108 PHE A O 1
ATOM 787 N N . THR A 1 109 ? -9.428 8.879 -2.659 1.00 48.16 109 THR A N 1
ATOM 788 C CA . THR A 1 109 ? -10.513 8.510 -3.590 1.00 48.16 109 THR A CA 1
ATOM 789 C C . THR A 1 109 ? -10.147 7.373 -4.552 1.00 48.16 109 THR A C 1
ATOM 791 O O . THR A 1 109 ? -11.027 6.832 -5.220 1.00 48.16 109 THR A O 1
ATOM 794 N N . THR A 1 110 ? -8.872 6.990 -4.622 1.00 48.88 110 THR A N 1
ATOM 795 C CA . THR A 1 110 ? -8.375 5.834 -5.372 1.00 48.88 110 THR A CA 1
ATOM 796 C C . THR A 1 110 ? -8.197 4.627 -4.443 1.00 48.88 110 THR A C 1
ATOM 798 O O . THR A 1 110 ? -7.498 4.767 -3.435 1.00 48.88 110 THR A O 1
ATOM 801 N N . PRO A 1 111 ? -8.759 3.446 -4.776 1.00 52.81 111 PRO A N 1
ATOM 802 C CA . PRO A 1 111 ? -8.513 2.220 -4.019 1.00 52.81 111 PRO A CA 1
ATOM 803 C C . PRO A 1 111 ? -7.008 1.954 -3.916 1.00 52.81 111 PRO A C 1
ATOM 805 O O . PRO A 1 111 ? -6.312 1.993 -4.929 1.00 52.81 111 PRO A O 1
ATOM 808 N N . MET A 1 112 ? -6.517 1.698 -2.703 1.00 68.75 112 MET A N 1
ATOM 809 C CA . MET A 1 112 ? -5.119 1.332 -2.453 1.00 68.75 112 MET A CA 1
ATOM 810 C C . MET A 1 112 ? -5.023 -0.126 -2.009 1.00 68.75 112 MET A C 1
ATOM 812 O O . MET A 1 112 ? -5.916 -0.610 -1.311 1.00 68.75 112 MET A O 1
ATOM 816 N N . PHE A 1 113 ? -3.935 -0.794 -2.405 1.00 77.81 113 PHE A N 1
ATOM 817 C CA . PHE A 1 113 ? -3.719 -2.240 -2.280 1.00 77.81 113 PHE A CA 1
ATOM 818 C C . PHE A 1 113 ? -4.108 -2.807 -0.905 1.00 77.81 113 PHE A C 1
ATOM 820 O O . PHE A 1 113 ? -3.396 -2.654 0.091 1.00 77.81 113 PHE A O 1
ATOM 827 N N . GLY A 1 114 ? -5.267 -3.462 -0.841 1.00 81.81 114 GLY A N 1
ATOM 828 C CA . GLY A 1 114 ? -5.800 -4.074 0.370 1.00 81.81 114 GLY A CA 1
ATOM 829 C C . GLY A 1 114 ? -6.049 -3.123 1.549 1.00 81.81 114 GLY A C 1
ATOM 830 O O . GLY A 1 114 ? -6.262 -3.621 2.656 1.00 81.81 114 GLY A O 1
ATOM 831 N N . GLN A 1 115 ? -6.031 -1.799 1.364 1.00 87.50 115 GLN A N 1
ATOM 832 C CA . GLN A 1 115 ? -6.126 -0.811 2.447 1.00 87.50 115 GLN A CA 1
ATOM 833 C C . GLN A 1 115 ? -7.562 -0.333 2.691 1.00 87.50 115 GLN A C 1
ATOM 835 O O . GLN A 1 115 ? -8.383 -0.249 1.775 1.00 87.50 115 GLN A O 1
ATOM 840 N N . VAL A 1 116 ? -7.860 0.050 3.932 1.00 90.94 116 VAL A N 1
ATOM 841 C CA . VAL A 1 116 ? -9.168 0.584 4.334 1.00 90.94 116 VAL A CA 1
ATOM 842 C C . VAL A 1 116 ? -8.985 1.800 5.228 1.00 90.94 116 VAL A C 1
ATOM 844 O O . VAL A 1 116 ? -8.174 1.769 6.148 1.00 90.94 116 VAL A O 1
ATOM 847 N N . HIS A 1 117 ? -9.785 2.832 4.978 1.00 90.75 117 HIS A N 1
ATOM 848 C CA . HIS A 1 117 ? -9.954 3.984 5.852 1.00 90.75 117 HIS A CA 1
ATOM 849 C C . HIS A 1 117 ? -11.353 3.967 6.466 1.00 90.75 117 HIS A C 1
ATOM 851 O O . HIS A 1 117 ? -12.340 3.685 5.780 1.00 90.75 117 HIS A O 1
ATOM 857 N N . MET A 1 118 ? -11.448 4.258 7.759 1.00 92.44 118 MET A N 1
ATOM 858 C CA . MET A 1 118 ? -12.711 4.279 8.486 1.00 92.44 118 MET A CA 1
ATOM 859 C C . MET A 1 118 ? -12.806 5.489 9.394 1.00 92.44 118 MET A C 1
ATOM 861 O O . MET A 1 118 ? -11.826 5.856 10.037 1.00 92.44 118 MET A O 1
ATOM 865 N N . THR A 1 119 ? -14.002 6.052 9.528 1.00 92.19 119 THR A N 1
ATOM 866 C CA . THR A 1 119 ? -14.259 7.166 10.447 1.00 92.19 119 THR A CA 1
ATOM 867 C C . THR A 1 119 ? -15.536 6.945 11.240 1.00 92.19 119 THR A C 1
ATOM 869 O O . THR A 1 119 ? -16.539 6.451 10.729 1.00 92.19 119 THR A O 1
ATOM 872 N N . SER A 1 120 ? -15.536 7.357 12.506 1.00 92.56 120 SER A N 1
ATOM 873 C CA . SER A 1 120 ? -16.741 7.353 13.348 1.00 92.56 120 SER A CA 1
ATOM 874 C C . SER A 1 120 ? -17.668 8.553 13.110 1.00 92.56 120 SER A C 1
ATOM 876 O O . SER A 1 120 ? -18.672 8.709 13.801 1.00 92.56 120 SER A O 1
ATOM 878 N N . TYR A 1 121 ? -17.293 9.433 12.188 1.00 86.94 121 TYR A N 1
ATOM 879 C CA . TYR A 1 121 ? -17.936 10.701 11.867 1.00 86.94 121 TYR A CA 1
ATOM 880 C C . TYR A 1 121 ? -17.977 10.875 10.348 1.00 86.94 121 TYR A C 1
ATOM 882 O O . TYR A 1 121 ? -17.214 10.219 9.639 1.00 86.94 121 TYR A O 1
ATOM 890 N N . ASP A 1 122 ? -18.826 11.775 9.854 1.00 83.62 122 ASP A N 1
ATOM 891 C CA . ASP A 1 122 ? -18.857 12.154 8.440 1.00 83.62 122 ASP A CA 1
ATOM 892 C C . ASP A 1 122 ? -17.794 13.225 8.140 1.00 83.62 122 ASP A C 1
ATOM 894 O O . ASP A 1 122 ? -17.963 14.366 8.582 1.00 83.62 122 ASP A O 1
ATOM 898 N N . PRO A 1 123 ? -16.718 12.912 7.388 1.00 74.25 123 PRO A N 1
ATOM 899 C CA . PRO A 1 123 ? -15.681 13.885 7.051 1.00 74.25 123 PRO A CA 1
ATOM 900 C C . PRO A 1 123 ? -16.220 15.089 6.272 1.00 74.25 123 PRO A C 1
ATOM 902 O O . PRO A 1 123 ? -15.660 16.178 6.375 1.00 74.25 123 PRO A O 1
ATOM 905 N N . SER A 1 124 ? -17.310 14.919 5.513 1.00 75.75 124 SER A N 1
ATOM 906 C CA . SER A 1 124 ? -17.921 15.994 4.722 1.00 75.75 124 SER A CA 1
ATOM 907 C C . SER A 1 124 ? -18.703 17.000 5.570 1.00 75.75 124 SER A C 1
ATOM 909 O O . SER A 1 124 ? -18.895 18.142 5.157 1.00 75.75 124 SER A O 1
ATOM 911 N N . SER A 1 125 ? -19.107 16.596 6.777 1.00 71.94 125 SER A N 1
ATOM 912 C CA . SER A 1 125 ? -19.803 17.454 7.741 1.00 71.94 125 SER A CA 1
ATOM 913 C C . SER A 1 125 ? -18.867 18.339 8.568 1.00 71.94 125 SER A C 1
ATOM 915 O O . SER A 1 125 ? -19.330 19.214 9.300 1.00 71.94 125 SER A O 1
ATOM 917 N N . ILE A 1 126 ? -17.551 18.126 8.464 1.00 69.62 126 ILE A N 1
ATOM 918 C CA . ILE A 1 126 ? -16.559 18.912 9.192 1.00 69.62 126 ILE A CA 1
ATOM 919 C C . ILE A 1 126 ? -16.446 20.285 8.538 1.00 69.62 126 ILE A C 1
ATOM 921 O O . ILE A 1 126 ? -16.045 20.399 7.377 1.00 69.62 126 ILE A O 1
ATOM 925 N N . ASP A 1 127 ? -16.733 21.341 9.301 1.00 62.53 127 ASP A N 1
ATOM 926 C CA . ASP A 1 127 ? -16.439 22.701 8.862 1.00 62.53 127 ASP A CA 1
ATOM 927 C C . ASP A 1 127 ? -14.921 22.919 8.831 1.00 62.53 127 ASP A C 1
ATOM 929 O O . ASP A 1 127 ? -14.281 23.293 9.815 1.00 62.53 127 ASP A O 1
ATOM 933 N N . GLN A 1 128 ? -14.343 22.695 7.654 1.00 60.00 128 GLN A N 1
ATOM 934 C CA . GLN A 1 128 ? -12.926 22.904 7.386 1.00 60.00 128 GLN A CA 1
ATOM 935 C C . GLN A 1 128 ? -12.465 24.347 7.649 1.00 60.00 128 GLN A C 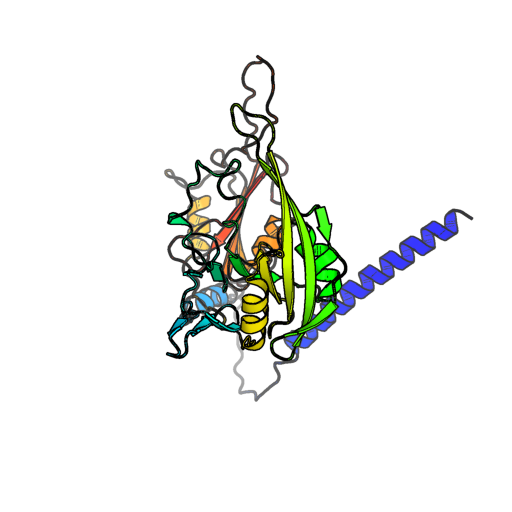1
ATOM 937 O O . GLN A 1 128 ? -11.270 24.568 7.817 1.00 60.00 128 GLN A O 1
ATOM 942 N N . ARG A 1 129 ? -13.379 25.330 7.694 1.00 54.19 129 ARG A N 1
ATOM 943 C CA . ARG A 1 129 ? -13.061 26.739 7.985 1.00 54.19 129 ARG A CA 1
ATOM 944 C C . ARG A 1 129 ? -13.039 27.044 9.482 1.00 54.19 129 ARG A C 1
ATOM 946 O O . ARG A 1 129 ? -12.385 28.003 9.881 1.00 54.19 129 ARG A O 1
ATOM 953 N N . ALA A 1 130 ? -13.751 26.258 10.289 1.00 51.28 130 ALA A N 1
ATOM 954 C CA . ALA A 1 130 ? -13.746 26.361 11.747 1.00 51.28 130 ALA A CA 1
ATOM 955 C C . ALA A 1 130 ? -12.512 25.694 12.376 1.00 51.28 130 ALA A C 1
ATOM 957 O O . ALA A 1 130 ? -12.140 26.019 13.503 1.00 51.28 130 ALA A O 1
ATOM 958 N N . LEU A 1 131 ? -11.848 24.794 11.644 1.00 54.50 131 LEU A N 1
ATOM 959 C CA . LEU A 1 131 ? -10.554 24.247 12.034 1.00 54.50 131 LEU A CA 1
ATOM 960 C C . LEU A 1 131 ? -9.451 25.263 11.716 1.00 54.50 131 LEU A C 1
ATOM 962 O O . LEU A 1 131 ? -9.243 25.639 10.565 1.00 54.50 131 LEU A O 1
ATOM 966 N N . SER A 1 132 ? -8.683 25.661 12.730 1.00 48.62 132 SER A N 1
ATOM 967 C CA . SER A 1 132 ? -7.465 26.471 12.560 1.00 48.62 132 SER A CA 1
ATOM 968 C C . SER A 1 132 ? -6.400 25.790 11.681 1.00 48.62 132 SER A C 1
ATOM 970 O O . SER A 1 132 ? -5.465 26.453 11.230 1.00 48.62 132 SER A O 1
ATOM 972 N N . ALA A 1 133 ? -6.566 24.490 11.406 1.00 51.97 133 ALA A N 1
ATOM 973 C CA . ALA A 1 133 ? -5.804 23.698 10.451 1.00 51.97 133 ALA A CA 1
ATOM 974 C C . ALA A 1 133 ? -6.717 22.652 9.754 1.00 51.97 133 ALA A C 1
ATOM 976 O O . ALA A 1 133 ? -6.967 21.579 10.312 1.00 51.97 133 ALA A O 1
ATOM 977 N N . PRO A 1 134 ? -7.257 22.947 8.555 1.00 52.09 134 PRO A N 1
ATOM 978 C CA . PRO A 1 134 ? -8.140 22.028 7.841 1.00 52.09 134 PRO A CA 1
ATOM 979 C C . PRO A 1 134 ? -7.447 20.700 7.516 1.00 52.09 134 PRO A C 1
ATOM 981 O O . PRO A 1 134 ? -6.323 20.686 7.021 1.00 52.09 134 PRO A O 1
ATOM 984 N N . GLY A 1 135 ? -8.136 19.584 7.776 1.00 54.38 135 GLY A N 1
ATOM 985 C CA . GLY A 1 135 ? -7.656 18.235 7.451 1.00 54.38 135 GLY A CA 1
ATOM 986 C C . GLY A 1 135 ? -6.598 17.664 8.399 1.00 54.38 135 GLY A C 1
ATOM 987 O O . GLY A 1 135 ? -6.121 16.564 8.145 1.00 54.38 135 GLY A O 1
ATOM 988 N N . MET A 1 136 ? -6.234 18.375 9.473 1.00 56.03 136 MET A N 1
ATOM 989 C CA . MET A 1 136 ? -5.166 17.923 10.375 1.00 56.03 136 MET A CA 1
ATOM 990 C C . MET A 1 136 ? -5.654 17.148 11.595 1.00 56.03 136 MET A C 1
ATOM 992 O O . MET A 1 136 ? -4.849 16.459 12.204 1.00 56.03 136 MET A O 1
ATOM 996 N N . LEU A 1 137 ? -6.936 17.238 11.962 1.00 58.22 137 LEU A N 1
ATOM 997 C CA . LEU A 1 137 ? -7.469 16.570 13.149 1.00 58.22 137 LEU A CA 1
ATOM 998 C C . LEU A 1 137 ? -8.863 15.995 12.861 1.00 58.22 137 LEU A C 1
ATOM 1000 O O . LEU A 1 137 ? -9.684 16.669 12.228 1.00 58.22 137 LEU A O 1
ATOM 1004 N N . PRO A 1 138 ? -9.173 14.786 13.351 1.00 59.91 138 PRO A N 1
ATOM 1005 C CA . PRO A 1 138 ? -10.555 14.338 13.472 1.00 59.91 138 PRO A CA 1
ATOM 1006 C C . PRO A 1 138 ? -11.329 15.272 14.428 1.00 59.91 138 PRO A C 1
ATOM 1008 O O . PRO A 1 138 ? -10.718 15.923 15.278 1.00 59.91 138 PRO A O 1
ATOM 1011 N N . PRO A 1 139 ? -12.670 15.348 14.330 1.00 63.47 139 PRO A N 1
ATOM 1012 C CA . PRO A 1 139 ? -13.488 16.110 15.271 1.00 63.47 139 PRO A CA 1
ATOM 1013 C C . PRO A 1 139 ? -13.202 15.691 16.716 1.00 63.47 139 PRO A C 1
ATOM 1015 O O . PRO A 1 139 ? -12.892 14.526 16.956 1.00 63.47 139 PRO A O 1
ATOM 1018 N N . GLU A 1 140 ? -13.391 16.591 17.686 1.00 63.78 140 GLU A N 1
ATOM 1019 C CA . GLU A 1 140 ? -13.118 16.316 19.112 1.00 63.78 140 GLU A CA 1
ATOM 1020 C C . GLU A 1 140 ? -13.828 15.053 19.648 1.00 63.78 140 GLU A C 1
ATOM 1022 O O . GLU A 1 140 ? -13.336 14.405 20.567 1.00 63.78 140 GLU A O 1
ATOM 1027 N N . ALA A 1 141 ? -14.962 14.668 19.052 1.00 68.19 141 ALA A N 1
ATOM 1028 C CA . ALA A 1 141 ? -15.728 13.469 19.410 1.00 68.19 141 ALA A CA 1
ATOM 1029 C C . ALA A 1 141 ? -15.499 12.256 18.477 1.00 68.19 141 ALA A C 1
ATOM 1031 O O . ALA A 1 141 ? -16.192 11.245 18.596 1.00 68.19 141 ALA A O 1
ATOM 1032 N N . GLY A 1 142 ? -14.581 12.354 17.513 1.00 85.75 142 GLY A N 1
ATOM 1033 C CA . GLY A 1 142 ? -14.379 11.375 16.447 1.00 85.75 142 GLY A CA 1
ATOM 1034 C C . GLY A 1 142 ? -13.124 10.511 16.595 1.00 85.75 142 GLY A C 1
ATOM 1035 O O . GLY A 1 142 ? -12.244 10.774 17.413 1.00 85.75 142 GLY A O 1
ATOM 1036 N N . ILE A 1 143 ? -13.034 9.465 15.772 1.00 89.31 143 ILE A N 1
ATOM 1037 C CA . ILE A 1 143 ? -11.807 8.702 15.523 1.00 89.31 143 ILE A CA 1
ATOM 1038 C C . ILE A 1 143 ? -11.753 8.276 14.053 1.00 89.31 143 ILE A C 1
ATOM 1040 O O . ILE A 1 143 ? -12.783 7.960 13.451 1.00 89.31 143 ILE A O 1
ATOM 1044 N N . ALA A 1 144 ? -10.555 8.299 13.479 1.00 90.06 144 ALA A N 1
ATOM 1045 C CA . ALA A 1 144 ? -10.229 7.718 12.187 1.00 90.06 144 ALA A CA 1
ATOM 1046 C C . ALA A 1 144 ? -9.333 6.492 12.393 1.00 90.06 144 ALA A C 1
ATOM 1048 O O . ALA A 1 144 ? -8.460 6.504 13.264 1.00 90.06 144 ALA A O 1
ATOM 1049 N N . VAL A 1 145 ? -9.560 5.441 11.609 1.00 93.31 145 VAL A N 1
ATOM 1050 C CA . VAL A 1 145 ? -8.803 4.190 11.660 1.00 93.31 145 VAL A CA 1
ATOM 1051 C C . VAL A 1 145 ? -8.403 3.772 10.254 1.00 93.31 145 VAL A C 1
ATOM 1053 O O . VAL A 1 145 ? -9.261 3.571 9.397 1.00 93.31 145 VAL A O 1
ATOM 1056 N N . ASP A 1 146 ? -7.107 3.584 10.046 1.00 91.44 146 ASP A N 1
ATOM 1057 C CA . ASP A 1 146 ? -6.528 3.078 8.810 1.00 91.44 146 ASP A CA 1
ATOM 1058 C C . ASP A 1 146 ? -6.007 1.654 9.008 1.00 91.44 146 ASP A C 1
ATOM 1060 O O . ASP A 1 146 ? -5.293 1.367 9.968 1.00 91.44 146 ASP A O 1
ATOM 1064 N N . LEU A 1 147 ? -6.338 0.764 8.076 1.00 93.69 147 LEU A N 1
ATOM 1065 C CA . LEU A 1 147 ? -5.734 -0.559 7.933 1.00 93.69 147 LEU A CA 1
ATOM 1066 C C . LEU A 1 147 ? -4.901 -0.539 6.661 1.00 93.69 147 LEU A C 1
ATOM 1068 O O . LEU A 1 147 ? -5.444 -0.379 5.567 1.00 93.69 147 LEU A O 1
ATOM 1072 N N . GLN A 1 148 ? -3.589 -0.698 6.802 1.00 90.50 148 GLN A N 1
ATOM 1073 C CA . 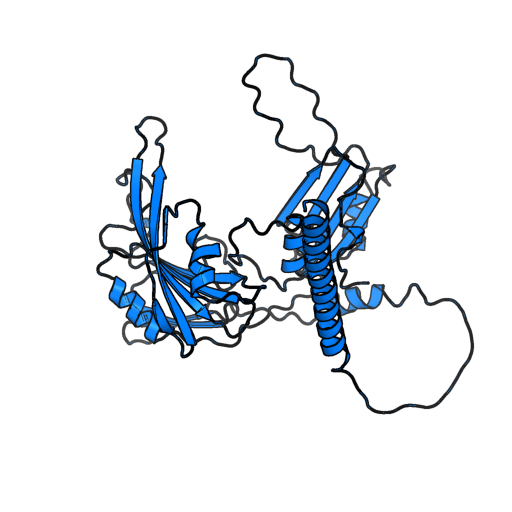GLN A 1 148 ? -2.640 -0.540 5.706 1.00 90.50 148 GLN A CA 1
ATOM 1074 C C . GLN A 1 148 ? -1.693 -1.737 5.632 1.00 90.50 148 GLN A C 1
ATOM 1076 O O . GLN A 1 148 ? -1.251 -2.246 6.659 1.00 90.50 148 GLN A O 1
ATOM 1081 N N . ILE A 1 149 ? -1.331 -2.170 4.423 1.00 89.19 149 ILE A N 1
ATOM 1082 C CA . ILE A 1 149 ? -0.314 -3.211 4.227 1.00 89.19 149 ILE A CA 1
ATOM 1083 C C . ILE A 1 149 ? 1.037 -2.541 3.984 1.00 89.19 149 ILE A C 1
ATOM 1085 O O . ILE A 1 149 ? 1.143 -1.657 3.137 1.00 89.19 149 ILE A O 1
ATOM 1089 N N . TRP A 1 150 ? 2.056 -2.908 4.759 1.00 87.94 150 TRP A N 1
ATOM 1090 C CA . TRP A 1 150 ? 3.397 -2.321 4.684 1.00 87.94 150 TRP A CA 1
ATOM 1091 C C . TRP A 1 150 ? 4.449 -3.412 4.435 1.00 87.94 150 TRP A C 1
ATOM 1093 O O . TRP A 1 150 ? 4.303 -4.537 4.921 1.00 87.94 150 TRP A O 1
ATOM 1103 N N . ARG A 1 151 ? 5.501 -3.095 3.670 1.00 84.81 151 ARG A N 1
ATOM 1104 C CA . ARG A 1 151 ? 6.589 -4.025 3.314 1.00 84.81 151 ARG A CA 1
ATOM 1105 C C . ARG A 1 151 ? 7.519 -4.262 4.503 1.00 84.81 151 ARG A C 1
ATOM 1107 O O . ARG A 1 151 ? 8.016 -3.319 5.093 1.00 84.81 151 ARG A O 1
ATOM 1114 N N . ASN A 1 152 ? 7.851 -5.516 4.770 1.00 86.25 152 ASN A N 1
ATOM 1115 C CA . ASN A 1 152 ? 8.876 -5.941 5.719 1.00 86.25 152 ASN A CA 1
ATOM 1116 C C . ASN A 1 152 ? 9.811 -6.987 5.073 1.00 86.25 152 ASN A C 1
ATOM 1118 O O . ASN A 1 152 ? 9.848 -8.145 5.496 1.00 86.25 152 ASN A O 1
ATOM 1122 N N . PRO A 1 153 ? 10.553 -6.625 4.011 1.00 76.44 153 PRO A N 1
ATOM 1123 C CA . PRO A 1 153 ? 11.339 -7.588 3.236 1.00 76.44 153 PRO A CA 1
ATOM 1124 C C . PRO A 1 153 ? 12.508 -8.184 4.032 1.00 76.44 153 PRO A C 1
ATOM 1126 O O . PRO A 1 153 ? 12.987 -9.269 3.713 1.00 76.44 153 PRO A O 1
ATOM 1129 N N . THR A 1 154 ? 12.968 -7.486 5.070 1.00 81.56 154 THR A N 1
ATOM 1130 C CA . THR A 1 154 ? 14.065 -7.909 5.947 1.00 81.56 154 THR A CA 1
ATOM 1131 C C . THR A 1 154 ? 13.603 -8.822 7.084 1.00 81.56 154 THR A C 1
ATOM 1133 O O . THR A 1 154 ? 14.447 -9.356 7.803 1.00 81.56 154 THR A O 1
ATOM 1136 N N . GLY A 1 155 ? 12.289 -9.022 7.253 1.00 85.69 155 GLY A N 1
ATOM 1137 C CA . GLY A 1 155 ? 11.734 -9.827 8.342 1.00 85.69 155 GLY A CA 1
ATOM 1138 C C . GLY A 1 155 ? 11.984 -9.211 9.720 1.00 85.69 155 GLY A C 1
ATOM 1139 O O . GLY A 1 155 ? 12.196 -9.931 10.695 1.00 85.69 155 GLY A O 1
ATOM 1140 N N . GLU A 1 156 ? 12.000 -7.881 9.810 1.00 90.44 156 GLU A N 1
ATOM 1141 C CA . GLU A 1 156 ? 12.212 -7.167 11.061 1.00 90.44 156 GLU A CA 1
ATOM 1142 C C . GLU A 1 156 ? 11.084 -7.448 12.063 1.00 90.44 156 GLU A C 1
ATOM 1144 O O . GLU A 1 156 ? 9.913 -7.554 11.690 1.00 90.44 156 GLU A O 1
ATOM 1149 N N . ALA A 1 157 ? 11.437 -7.586 13.343 1.00 92.62 157 ALA A N 1
ATOM 1150 C CA . ALA A 1 157 ? 10.476 -7.833 14.412 1.00 92.62 157 ALA A CA 1
ATOM 1151 C C . ALA A 1 157 ? 9.508 -6.641 14.588 1.00 92.62 157 ALA A C 1
ATOM 1153 O O . ALA A 1 157 ? 9.924 -5.499 14.380 1.00 92.62 157 ALA A O 1
ATOM 1154 N N . PRO A 1 158 ? 8.237 -6.865 14.983 1.00 93.75 158 PRO A N 1
ATOM 1155 C CA . PRO A 1 158 ? 7.221 -5.809 15.017 1.00 93.75 158 PRO A CA 1
ATOM 1156 C C . PRO A 1 158 ? 7.568 -4.589 15.885 1.00 93.75 158 PRO A C 1
ATOM 1158 O O . PRO A 1 158 ? 7.202 -3.473 15.529 1.00 93.75 158 PRO A O 1
ATOM 1161 N N . ASP A 1 159 ? 8.270 -4.784 17.003 1.00 93.31 159 ASP A N 1
ATOM 1162 C CA . ASP A 1 159 ? 8.719 -3.704 17.891 1.00 93.31 159 ASP A CA 1
ATOM 1163 C C . ASP A 1 159 ? 9.749 -2.796 17.214 1.00 93.31 159 ASP A C 1
ATOM 1165 O O . ASP A 1 159 ? 9.552 -1.586 17.119 1.00 93.31 159 ASP A O 1
ATOM 1169 N N . ARG A 1 160 ? 10.806 -3.388 16.654 1.00 90.44 160 ARG A N 1
ATOM 1170 C CA . ARG A 1 160 ? 11.840 -2.654 15.920 1.00 90.44 160 ARG A CA 1
ATOM 1171 C C . ARG A 1 160 ? 11.288 -2.013 14.655 1.00 90.44 160 ARG A C 1
ATOM 1173 O O . ARG A 1 160 ? 11.689 -0.908 14.316 1.00 90.44 160 ARG A O 1
ATOM 1180 N N . TYR A 1 161 ? 10.336 -2.669 13.995 1.00 89.81 161 TYR A N 1
ATOM 1181 C CA . TYR A 1 161 ? 9.671 -2.135 12.811 1.00 89.81 161 TYR A CA 1
ATOM 1182 C C . TYR A 1 161 ? 8.874 -0.857 13.128 1.00 89.81 161 TYR A C 1
ATOM 1184 O O . TYR A 1 161 ? 8.841 0.072 12.320 1.00 89.81 161 TYR A O 1
ATOM 1192 N N . VAL A 1 162 ? 8.263 -0.754 14.318 1.00 89.06 162 VAL A N 1
ATOM 1193 C CA . VAL A 1 162 ? 7.645 0.509 14.753 1.00 89.06 162 VAL A CA 1
ATOM 1194 C C . VAL A 1 162 ? 8.690 1.615 14.862 1.00 89.06 162 VAL A C 1
ATOM 1196 O O . VAL A 1 162 ? 8.485 2.680 14.279 1.00 89.06 162 VAL A O 1
ATOM 1199 N N . ASP A 1 163 ? 9.804 1.356 15.544 1.00 83.56 163 ASP A N 1
ATOM 1200 C CA . ASP A 1 163 ? 10.851 2.357 15.777 1.00 83.56 163 ASP A CA 1
ATOM 1201 C C . ASP A 1 163 ? 11.558 2.782 14.480 1.00 83.56 163 ASP A C 1
ATOM 1203 O O . ASP A 1 163 ? 11.781 3.970 14.252 1.00 83.56 163 ASP A O 1
ATOM 1207 N N . ASN A 1 164 ? 11.874 1.821 13.608 1.00 81.56 164 ASN A N 1
ATOM 1208 C CA . ASN A 1 164 ? 12.694 2.030 12.413 1.00 81.56 164 ASN A CA 1
ATOM 1209 C C . ASN A 1 164 ? 11.899 2.450 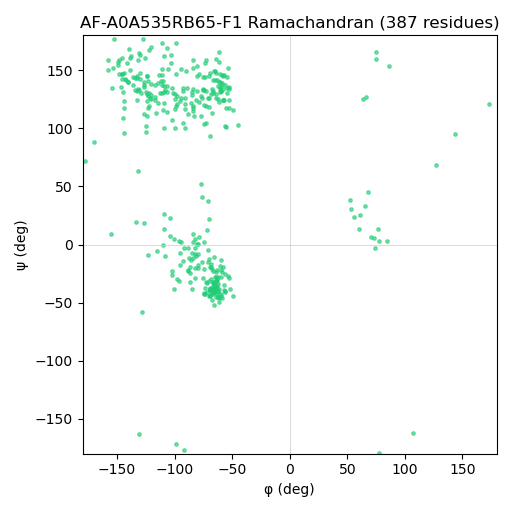11.175 1.00 81.56 164 ASN A C 1
ATOM 1211 O O . ASN A 1 164 ? 12.475 3.027 10.254 1.00 81.56 164 ASN A O 1
ATOM 1215 N N . VAL A 1 165 ? 10.592 2.170 11.135 1.00 80.25 165 VAL A N 1
ATOM 1216 C CA . VAL A 1 165 ? 9.770 2.387 9.936 1.00 80.25 165 VAL A CA 1
ATOM 1217 C C . VAL A 1 165 ? 8.522 3.203 10.242 1.00 80.25 165 VAL A C 1
ATOM 1219 O O . VAL A 1 165 ? 8.314 4.260 9.647 1.00 80.25 165 VAL A O 1
ATOM 1222 N N . VAL A 1 166 ? 7.667 2.740 11.157 1.00 79.56 166 VAL A N 1
ATOM 1223 C CA . VAL A 1 166 ? 6.339 3.354 11.353 1.00 79.56 166 VAL A CA 1
ATOM 1224 C C . VAL A 1 166 ? 6.420 4.720 12.036 1.00 79.56 166 VAL A C 1
ATOM 1226 O O . VAL A 1 166 ? 5.603 5.606 11.760 1.00 79.56 166 VAL A O 1
ATOM 1229 N N . HIS A 1 167 ? 7.402 4.912 12.914 1.00 75.81 167 HIS A N 1
ATOM 1230 C CA . HIS A 1 167 ? 7.644 6.169 13.610 1.00 75.81 167 HIS A CA 1
ATOM 1231 C C . HIS A 1 167 ? 8.068 7.302 12.669 1.00 75.81 167 HIS A C 1
ATOM 1233 O O . HIS A 1 167 ? 7.561 8.410 12.832 1.00 75.81 167 HIS A O 1
ATOM 1239 N N . TYR A 1 168 ? 8.886 7.023 11.649 1.00 67.62 168 TYR A N 1
ATOM 1240 C CA . TYR A 1 168 ? 9.483 8.011 10.732 1.00 67.62 168 TYR A CA 1
ATOM 1241 C C . TYR A 1 168 ? 8.501 8.686 9.751 1.00 67.62 168 TYR A C 1
ATOM 1243 O O . TYR A 1 168 ? 8.902 9.231 8.722 1.00 67.62 168 TYR A O 1
ATOM 1251 N N . HIS A 1 169 ? 7.205 8.691 10.066 1.00 66.31 169 HIS A N 1
ATOM 1252 C CA . HIS A 1 169 ? 6.236 9.546 9.391 1.00 66.31 169 HIS A CA 1
ATOM 1253 C C . HIS A 1 169 ? 6.665 11.027 9.522 1.00 66.31 169 HIS A C 1
ATOM 1255 O O . HIS A 1 169 ? 7.206 11.384 10.569 1.00 66.31 169 HIS A O 1
ATOM 1261 N N . PRO A 1 170 ? 6.424 11.904 8.523 1.00 65.81 170 PRO A N 1
ATOM 1262 C CA . PRO A 1 170 ? 6.891 13.299 8.548 1.00 65.81 170 PRO A CA 1
ATOM 1263 C C . PRO A 1 170 ? 6.520 14.098 9.804 1.00 65.81 170 PRO A C 1
ATOM 1265 O O . PRO A 1 170 ? 7.253 15.003 10.192 1.00 65.81 170 PRO A O 1
ATOM 1268 N N . ASP A 1 171 ? 5.402 13.739 10.435 1.00 72.88 171 ASP A N 1
ATOM 1269 C CA . ASP A 1 171 ? 4.884 14.392 11.638 1.00 72.88 171 ASP A CA 1
ATOM 1270 C C . ASP A 1 171 ? 5.303 13.688 12.943 1.00 72.88 171 ASP A C 1
ATOM 1272 O O . ASP A 1 171 ? 5.054 14.212 14.024 1.00 72.88 171 ASP A O 1
ATOM 1276 N N . GLY A 1 172 ? 5.937 12.512 12.880 1.00 75.94 172 GLY A N 1
ATOM 1277 C CA . GLY A 1 172 ? 6.298 11.717 14.053 1.00 75.94 172 GLY A CA 1
ATOM 1278 C C . GLY A 1 172 ? 7.418 12.362 14.869 1.00 75.94 172 GLY A C 1
ATOM 1279 O O . GLY A 1 172 ? 8.543 12.499 14.397 1.00 75.94 172 GLY A O 1
ATOM 1280 N N . VAL A 1 173 ? 7.132 12.713 16.125 1.00 83.31 173 VAL A N 1
ATOM 1281 C CA . VAL A 1 173 ? 8.100 13.351 17.038 1.00 83.31 173 VAL A CA 1
ATOM 1282 C C . VAL A 1 173 ? 8.699 12.364 18.029 1.00 83.31 173 VAL A C 1
ATOM 1284 O O . VAL A 1 173 ? 9.886 12.449 18.335 1.00 83.31 173 VAL A O 1
ATOM 1287 N N . ALA A 1 174 ? 7.896 11.426 18.537 1.00 84.56 174 ALA A N 1
ATOM 1288 C CA . ALA A 1 174 ? 8.381 10.391 19.444 1.00 84.56 174 ALA A CA 1
ATOM 1289 C C . ALA A 1 174 ? 7.515 9.130 19.389 1.00 84.56 174 ALA A C 1
ATOM 1291 O O . ALA A 1 174 ? 6.289 9.211 19.478 1.00 84.56 174 ALA A O 1
ATOM 1292 N N . ALA A 1 175 ? 8.148 7.959 19.320 1.00 83.94 175 ALA A N 1
ATOM 1293 C CA . ALA A 1 175 ? 7.504 6.696 19.662 1.00 83.94 175 ALA A CA 1
ATOM 1294 C C . ALA A 1 175 ? 7.520 6.512 21.189 1.00 83.94 175 ALA A C 1
ATOM 1296 O O . ALA A 1 175 ? 8.568 6.590 21.832 1.00 83.94 175 ALA A O 1
ATOM 1297 N N . LEU A 1 176 ? 6.347 6.304 21.786 1.00 87.88 176 LEU A N 1
ATOM 1298 C CA . LEU A 1 176 ? 6.212 5.966 23.200 1.00 87.88 176 LEU A CA 1
ATOM 1299 C C . LEU A 1 176 ? 6.401 4.453 23.391 1.00 87.88 176 LEU A C 1
ATOM 1301 O O . LEU A 1 176 ? 6.064 3.687 22.485 1.00 87.88 176 LEU A O 1
ATOM 1305 N N . PRO A 1 177 ? 6.873 3.998 24.571 1.00 86.75 177 PRO A N 1
ATOM 1306 C CA . PRO A 1 177 ? 7.036 2.576 24.845 1.00 86.75 177 PRO A CA 1
ATOM 1307 C C . PRO A 1 177 ? 5.753 1.785 24.570 1.00 86.75 177 PRO A C 1
ATOM 1309 O O . PRO A 1 177 ? 4.691 2.088 25.118 1.00 86.75 177 PRO A O 1
ATOM 1312 N N . GLY A 1 178 ? 5.867 0.771 23.717 1.00 93.50 178 GLY A N 1
ATOM 1313 C CA . GLY A 1 178 ? 4.788 -0.145 23.383 1.00 93.50 178 GLY A CA 1
ATOM 1314 C C . GLY A 1 178 ? 4.857 -1.467 24.143 1.00 93.50 178 GLY A C 1
ATOM 1315 O O . GLY A 1 178 ? 5.662 -1.666 25.055 1.00 93.50 178 GLY A O 1
ATOM 1316 N N . SER A 1 179 ? 4.000 -2.404 23.750 1.00 96.44 179 SER A N 1
ATOM 1317 C CA . SER A 1 179 ? 3.968 -3.756 24.304 1.00 96.44 179 SER A CA 1
ATOM 1318 C C . SER A 1 179 ? 3.495 -4.775 23.274 1.00 96.44 179 SER A C 1
ATOM 1320 O O . SER A 1 179 ? 2.764 -4.450 22.337 1.00 96.44 179 SER A O 1
ATOM 1322 N N . TYR A 1 180 ? 3.906 -6.027 23.463 1.00 97.62 180 TYR A N 1
ATOM 1323 C CA . TYR A 1 180 ? 3.387 -7.135 22.675 1.00 97.62 180 TYR A CA 1
ATOM 1324 C C . TYR A 1 180 ? 1.977 -7.511 23.130 1.00 97.62 180 TYR A C 1
ATOM 1326 O O . TYR A 1 180 ? 1.716 -7.686 24.320 1.00 97.62 180 TYR A O 1
ATOM 1334 N N . VAL A 1 181 ? 1.086 -7.683 22.159 1.00 96.75 181 VAL A N 1
ATOM 1335 C CA . VAL A 1 181 ? -0.317 -8.064 22.337 1.00 96.75 181 VAL A CA 1
ATOM 1336 C C . VAL A 1 181 ? -0.661 -9.226 21.408 1.00 96.75 181 VAL A C 1
ATOM 1338 O O . VAL A 1 181 ? 0.066 -9.521 20.462 1.00 96.75 181 VAL A O 1
ATOM 1341 N N . THR A 1 182 ? -1.771 -9.915 21.667 1.00 96.06 182 THR A N 1
ATOM 1342 C CA . THR A 1 182 ? -2.288 -10.931 20.738 1.00 96.06 182 THR A CA 1
ATOM 1343 C C . THR A 1 182 ? -3.405 -10.330 19.901 1.00 96.06 182 THR A C 1
ATOM 1345 O O . THR A 1 182 ? -4.431 -9.926 20.443 1.00 96.06 182 THR A O 1
ATOM 1348 N N . VAL A 1 183 ? -3.220 -10.296 18.583 1.00 95.69 183 VAL A N 1
ATOM 1349 C CA . VAL A 1 183 ? -4.217 -9.819 17.617 1.00 95.69 183 VAL A CA 1
ATOM 1350 C C . VAL A 1 183 ? -4.310 -10.846 16.496 1.00 95.69 183 VAL A C 1
ATOM 1352 O O . VAL A 1 183 ? -3.287 -11.309 16.000 1.00 95.69 183 VAL A O 1
ATOM 1355 N N . ALA A 1 184 ? -5.528 -11.243 16.116 1.00 93.19 184 ALA A N 1
ATOM 1356 C CA . ALA A 1 184 ? -5.763 -12.269 15.094 1.00 93.19 184 ALA A CA 1
ATOM 1357 C C . ALA A 1 184 ? -5.015 -13.602 15.336 1.00 93.19 184 ALA A C 1
ATOM 1359 O O . ALA A 1 184 ? -4.635 -14.297 14.394 1.00 93.19 184 ALA A O 1
ATOM 1360 N N . GLY A 1 185 ? -4.775 -13.952 16.606 1.00 90.38 185 GLY A N 1
ATOM 1361 C CA . GLY A 1 185 ? -3.998 -15.135 16.995 1.00 90.38 185 GLY A CA 1
ATOM 1362 C C . GLY A 1 185 ? -2.485 -15.022 16.760 1.00 90.38 185 GLY A C 1
ATOM 1363 O O . GLY A 1 185 ? -1.777 -16.001 16.969 1.00 90.38 185 GLY A O 1
ATOM 1364 N N . GLN A 1 186 ? -1.990 -13.852 16.347 1.00 92.31 186 GLN A N 1
ATOM 1365 C CA . GLN A 1 186 ? -0.575 -13.556 16.131 1.00 92.31 186 GLN A CA 1
ATOM 1366 C C . GLN A 1 186 ? -0.033 -12.662 17.250 1.00 92.31 186 GLN A C 1
ATOM 1368 O O . GLN A 1 186 ? -0.764 -11.850 17.828 1.00 92.31 186 GLN A O 1
ATOM 1373 N N . GLN A 1 187 ? 1.264 -12.786 17.539 1.00 95.69 187 GLN A N 1
ATOM 1374 C CA . GLN A 1 187 ? 1.969 -11.848 18.407 1.00 95.69 187 GLN A CA 1
ATOM 1375 C C . GLN A 1 187 ? 2.206 -10.544 17.631 1.00 95.69 187 GLN A C 1
ATOM 1377 O O . GLN A 1 187 ? 3.058 -10.478 16.749 1.00 95.69 187 GLN A O 1
ATOM 1382 N N . ALA A 1 188 ? 1.417 -9.523 17.945 1.00 97.19 188 ALA A N 1
ATOM 1383 C CA . ALA A 1 188 ? 1.499 -8.187 17.370 1.00 97.19 188 ALA A CA 1
ATOM 1384 C C . ALA A 1 188 ? 2.172 -7.226 18.357 1.00 97.19 188 ALA A C 1
ATOM 1386 O O . ALA A 1 188 ? 2.244 -7.506 19.556 1.00 97.19 188 ALA A O 1
ATOM 1387 N N . TYR A 1 189 ? 2.637 -6.078 17.873 1.00 97.69 189 TYR A N 1
ATOM 1388 C CA . TYR A 1 189 ? 3.157 -5.017 18.736 1.00 97.69 189 TYR A CA 1
ATOM 1389 C C . TYR A 1 189 ? 2.249 -3.796 18.681 1.00 97.69 189 TYR A C 1
ATOM 1391 O O . TYR A 1 189 ? 1.881 -3.343 17.598 1.00 97.69 189 TYR A O 1
ATOM 1399 N N . GLN A 1 190 ? 1.871 -3.290 19.853 1.00 96.31 190 GLN A N 1
ATOM 1400 C CA . GLN A 1 190 ? 1.081 -2.078 20.008 1.00 96.31 190 GLN A CA 1
ATOM 1401 C C . GLN A 1 190 ? 1.957 -0.968 20.574 1.00 96.31 190 GLN A C 1
ATOM 1403 O O . GLN A 1 190 ? 2.597 -1.160 21.606 1.00 96.31 190 GLN A O 1
ATOM 1408 N N . ALA A 1 191 ? 1.912 0.208 19.959 1.00 95.44 191 ALA A N 1
ATOM 1409 C CA . ALA A 1 191 ? 2.594 1.403 20.435 1.00 95.44 191 ALA A CA 1
ATOM 1410 C C . ALA A 1 191 ? 1.716 2.647 20.273 1.00 95.44 191 ALA A C 1
ATOM 1412 O O . ALA A 1 191 ? 0.684 2.634 19.598 1.00 95.44 191 ALA A O 1
ATOM 1413 N N . ALA A 1 192 ? 2.148 3.731 20.902 1.00 93.94 192 ALA A N 1
ATOM 1414 C CA . ALA A 1 192 ? 1.600 5.060 20.697 1.00 93.94 192 ALA A CA 1
ATOM 1415 C C . ALA A 1 192 ? 2.705 5.946 20.124 1.00 93.94 192 ALA A C 1
ATOM 1417 O O . ALA A 1 192 ? 3.843 5.886 20.583 1.00 93.94 192 ALA A O 1
ATOM 1418 N N . ILE A 1 193 ? 2.383 6.759 19.126 1.00 91.25 193 ILE A N 1
ATOM 1419 C CA . ILE A 1 193 ? 3.330 7.694 18.519 1.00 91.25 193 ILE A CA 1
ATOM 1420 C C . ILE A 1 193 ? 2.759 9.093 18.685 1.00 91.25 193 ILE A C 1
ATOM 1422 O O . ILE A 1 193 ? 1.591 9.330 18.383 1.00 91.25 193 ILE A O 1
ATOM 1426 N N . GLN A 1 194 ? 3.578 9.996 19.212 1.00 89.56 194 GLN A N 1
ATOM 1427 C CA . GLN A 1 194 ? 3.260 11.411 19.295 1.00 89.56 194 GLN A CA 1
ATOM 1428 C C . GLN A 1 194 ? 3.615 12.062 17.968 1.00 89.56 194 GLN A C 1
ATOM 1430 O O . GLN A 1 194 ? 4.794 12.133 17.609 1.00 89.56 194 GLN A O 1
ATOM 1435 N N . ASP A 1 195 ? 2.594 12.545 17.276 1.00 85.00 195 ASP A N 1
ATOM 1436 C CA . ASP A 1 195 ? 2.734 13.334 16.068 1.00 85.00 195 ASP A CA 1
ATOM 1437 C C . ASP A 1 195 ? 2.600 14.828 16.405 1.00 85.00 195 ASP A C 1
ATOM 1439 O O . ASP A 1 195 ? 1.872 15.235 17.320 1.00 85.00 195 ASP A O 1
ATOM 1443 N N . GLU A 1 196 ? 3.327 15.662 15.670 1.00 83.38 196 GLU A N 1
ATOM 1444 C CA . GLU A 1 196 ? 3.234 17.114 15.715 1.00 83.38 196 GLU A CA 1
ATOM 1445 C C . GLU A 1 196 ? 2.955 17.643 14.314 1.00 83.38 196 GLU A C 1
ATOM 1447 O O . GLU A 1 196 ? 3.846 17.773 13.477 1.00 83.38 196 GLU A O 1
ATOM 1452 N N . HIS A 1 197 ? 1.700 17.999 14.080 1.00 77.06 197 HIS A N 1
ATOM 1453 C CA . HIS A 1 197 ? 1.272 18.578 12.824 1.00 77.06 197 HIS A CA 1
ATOM 1454 C C . HIS A 1 197 ? 1.526 20.083 12.819 1.00 77.06 197 HIS A C 1
ATOM 1456 O O . HIS A 1 197 ? 1.192 20.805 13.766 1.00 77.06 197 HIS A O 1
ATOM 1462 N N . ARG A 1 198 ? 2.098 20.572 11.719 1.00 76.50 198 ARG A N 1
ATOM 1463 C CA . ARG A 1 198 ? 2.476 21.975 11.542 1.00 76.50 198 ARG A CA 1
ATOM 1464 C C . ARG A 1 198 ? 1.788 22.547 10.309 1.00 76.50 198 ARG A C 1
ATOM 1466 O O . ARG A 1 198 ? 2.062 22.122 9.192 1.00 76.50 198 ARG A O 1
ATOM 1473 N N . PHE A 1 199 ? 0.935 23.547 10.503 1.00 73.19 199 PHE A N 1
ATOM 1474 C CA . PHE A 1 199 ? 0.221 24.229 9.426 1.00 73.19 199 PHE A CA 1
ATOM 1475 C C . PHE A 1 199 ? 0.511 25.725 9.446 1.00 73.19 199 PHE A C 1
ATOM 1477 O O . PHE A 1 199 ? 0.350 26.384 10.469 1.00 73.19 199 PHE A O 1
ATOM 1484 N N . GLN A 1 200 ? 0.919 26.276 8.305 1.00 75.31 200 GLN A N 1
ATOM 1485 C CA . GLN A 1 200 ? 1.182 27.702 8.139 1.00 75.31 200 GLN A CA 1
ATOM 1486 C C . GLN A 1 200 ? 0.087 28.313 7.249 1.00 75.31 200 GLN A C 1
ATOM 1488 O O . GLN A 1 200 ? 0.160 28.181 6.025 1.00 75.31 200 GLN A O 1
ATOM 1493 N N . PRO A 1 201 ? -0.924 28.997 7.821 1.00 70.44 201 PRO A N 1
ATOM 1494 C CA . PRO A 1 201 ? -1.889 29.752 7.035 1.00 70.44 201 PRO A CA 1
ATOM 1495 C C . PRO A 1 201 ? -1.178 30.847 6.231 1.00 70.44 201 PRO A C 1
ATOM 1497 O O . PRO A 1 201 ? -0.215 31.451 6.713 1.00 70.44 201 PRO A O 1
ATOM 1500 N N . GLY A 1 202 ? -1.689 31.161 5.037 1.00 72.50 202 GLY A N 1
ATOM 1501 C CA . GLY A 1 202 ? -1.079 32.156 4.142 1.00 72.50 202 GLY A CA 1
ATOM 1502 C C . GLY A 1 202 ? -0.964 33.571 4.729 1.00 72.50 202 GLY A C 1
ATOM 1503 O O . GLY A 1 202 ? -0.125 34.346 4.285 1.00 72.50 202 GLY A O 1
ATOM 1504 N N . THR A 1 203 ? -1.775 33.909 5.737 1.00 76.00 203 THR A N 1
ATOM 1505 C CA . THR A 1 203 ? -1.788 35.230 6.395 1.00 76.00 203 THR A CA 1
ATOM 1506 C C . THR A 1 203 ? -1.813 35.147 7.929 1.00 76.00 203 THR A C 1
ATOM 1508 O O . THR A 1 203 ? -2.219 36.103 8.583 1.00 76.00 203 THR A O 1
ATOM 1511 N N . GLY A 1 204 ? -1.431 34.009 8.520 1.00 73.31 204 GLY A N 1
ATOM 1512 C CA . GLY A 1 204 ? -1.518 33.766 9.968 1.00 73.31 204 GLY A CA 1
ATOM 1513 C C . GLY A 1 204 ? -0.199 33.297 10.589 1.00 73.31 204 GLY A C 1
ATOM 1514 O O . GLY A 1 204 ? 0.782 33.116 9.874 1.00 73.31 204 GLY A O 1
ATOM 1515 N N . PRO A 1 205 ? -0.133 33.106 11.915 1.00 79.25 205 PRO A N 1
ATOM 1516 C CA . PRO A 1 205 ? 1.000 32.444 12.558 1.00 79.25 205 PRO A CA 1
ATOM 1517 C C . PRO A 1 205 ? 0.996 30.933 12.275 1.00 79.25 205 PRO A C 1
ATOM 1519 O O . PRO A 1 205 ? -0.050 30.361 11.971 1.00 79.25 205 PRO A O 1
ATOM 1522 N N . LEU A 1 206 ? 2.157 30.286 12.421 1.00 80.06 206 LEU A N 1
ATOM 1523 C CA . LEU A 1 206 ? 2.270 28.827 12.402 1.00 80.06 206 LEU A CA 1
ATOM 1524 C C . LEU A 1 206 ? 1.370 28.221 13.488 1.00 80.06 206 LEU A C 1
ATOM 1526 O O . LEU A 1 206 ? 1.507 28.543 14.669 1.00 80.06 206 LEU A O 1
ATOM 1530 N N . VAL A 1 207 ? 0.484 27.319 13.085 1.00 76.19 207 VAL A N 1
ATOM 1531 C CA . VAL A 1 207 ? -0.346 26.505 13.969 1.00 76.19 207 VAL A CA 1
ATOM 1532 C C . VAL A 1 207 ? 0.356 25.168 14.165 1.00 76.19 207 VAL A C 1
ATOM 1534 O O . VAL A 1 207 ? 0.669 24.475 13.197 1.00 76.19 207 VAL A O 1
ATOM 1537 N N . VAL A 1 208 ? 0.618 24.820 15.423 1.00 78.50 208 VAL A N 1
ATOM 1538 C CA . VAL A 1 208 ? 1.215 23.539 15.805 1.00 78.50 208 VAL A CA 1
ATOM 1539 C C . VAL A 1 208 ? 0.208 22.781 16.653 1.00 78.50 208 VAL A C 1
ATOM 1541 O O . VAL A 1 208 ? -0.281 23.312 17.653 1.00 78.50 208 VAL A O 1
ATOM 1544 N N . THR A 1 209 ? -0.096 21.545 16.274 1.00 77.12 209 THR A N 1
ATOM 1545 C CA . THR A 1 209 ? -0.963 20.662 17.054 1.00 77.12 209 THR A CA 1
ATOM 1546 C C . THR A 1 209 ? -0.267 19.343 17.318 1.00 77.12 209 THR A C 1
ATOM 1548 O O . THR A 1 209 ? 0.417 18.815 16.449 1.00 77.12 209 THR A O 1
ATOM 1551 N N . ARG A 1 210 ? -0.437 18.820 18.533 1.00 81.06 210 ARG A N 1
ATOM 1552 C CA . ARG A 1 210 ? 0.074 17.509 18.925 1.00 81.06 210 ARG A CA 1
ATOM 1553 C C . ARG A 1 210 ? -1.070 16.536 19.088 1.00 81.06 210 ARG A C 1
ATOM 1555 O O . ARG A 1 210 ? -2.080 16.883 19.696 1.00 81.06 210 ARG A O 1
ATOM 1562 N N . GLN A 1 211 ? -0.876 15.334 18.576 1.00 81.81 211 GLN A N 1
ATOM 1563 C CA . GLN A 1 211 ? -1.855 14.266 18.641 1.00 81.81 211 GLN A CA 1
ATOM 1564 C C . GLN A 1 211 ? -1.134 12.938 18.821 1.00 81.81 211 GLN A C 1
ATOM 1566 O O . GLN A 1 211 ? -0.022 12.753 18.329 1.00 81.81 211 GLN A O 1
ATOM 1571 N N . THR A 1 212 ? -1.765 12.004 19.523 1.00 87.75 212 THR A N 1
ATOM 1572 C CA . THR A 1 212 ? -1.273 10.632 19.554 1.00 87.75 212 THR A CA 1
ATOM 1573 C C . THR A 1 212 ? -1.955 9.827 18.457 1.00 87.75 212 THR A C 1
ATOM 1575 O O . THR A 1 212 ? -3.180 9.849 18.336 1.00 87.75 212 THR A O 1
ATOM 1578 N N . ARG A 1 213 ? -1.189 9.042 17.703 1.00 89.25 213 ARG A N 1
ATOM 1579 C CA . ARG A 1 213 ? -1.723 7.908 16.942 1.00 89.25 213 ARG A CA 1
ATOM 1580 C C . ARG A 1 213 ? -1.409 6.607 17.665 1.00 89.25 213 ARG A C 1
ATOM 1582 O O . ARG A 1 213 ? -0.294 6.393 18.142 1.00 89.25 213 ARG A O 1
ATOM 1589 N N . LEU A 1 214 ? -2.400 5.733 17.763 1.00 94.00 214 LEU A N 1
ATOM 1590 C CA . LEU A 1 214 ? -2.223 4.367 18.244 1.00 94.00 214 LEU A CA 1
ATOM 1591 C C . LEU A 1 214 ? -1.900 3.480 17.053 1.00 94.00 214 LEU A C 1
ATOM 1593 O O . LEU A 1 214 ? -2.558 3.578 16.019 1.00 94.00 214 LEU A O 1
ATOM 1597 N N . VAL A 1 215 ? -0.898 2.624 17.204 1.00 94.88 215 VAL A N 1
ATOM 1598 C CA . VAL A 1 215 ? -0.421 1.749 16.138 1.00 94.88 215 VAL A CA 1
ATOM 1599 C C . VAL A 1 215 ? -0.404 0.310 16.620 1.00 94.88 215 VAL A C 1
ATOM 1601 O O . VAL A 1 215 ? 0.099 0.028 17.706 1.00 94.88 215 VAL A O 1
ATOM 1604 N N . TRP A 1 216 ? -0.893 -0.597 15.778 1.00 97.12 216 TRP A N 1
ATOM 1605 C CA . TRP A 1 216 ? -0.686 -2.035 15.908 1.00 97.12 216 TRP A CA 1
ATOM 1606 C C . TRP A 1 216 ? 0.008 -2.563 14.657 1.00 97.12 216 TRP A C 1
ATOM 1608 O O . TRP A 1 216 ? -0.490 -2.379 13.548 1.00 97.12 216 TRP A O 1
ATOM 1618 N N . VAL A 1 217 ? 1.136 -3.247 14.833 1.00 96.31 217 VAL A N 1
ATOM 1619 C CA . VAL A 1 217 ? 1.849 -3.958 13.765 1.00 96.31 217 VAL A CA 1
ATOM 1620 C C . VAL A 1 217 ? 1.537 -5.443 13.897 1.00 96.31 217 VAL A C 1
ATOM 1622 O O . VAL A 1 217 ? 1.987 -6.101 14.838 1.00 96.31 217 VAL A O 1
ATOM 1625 N N . VAL A 1 218 ? 0.716 -5.953 12.978 1.00 96.94 218 VAL A N 1
ATOM 1626 C CA . VAL A 1 218 ? 0.168 -7.313 13.004 1.00 96.94 218 VAL A CA 1
ATOM 1627 C C . VAL A 1 218 ? 0.819 -8.154 11.896 1.00 96.94 218 VAL A C 1
ATOM 1629 O O . VAL A 1 218 ? 0.712 -7.788 10.720 1.00 96.94 218 VAL A O 1
ATOM 1632 N N . PRO A 1 219 ? 1.475 -9.286 12.226 1.00 95.19 219 PRO A N 1
ATOM 1633 C CA . PRO A 1 219 ? 1.972 -10.239 11.233 1.00 95.19 219 PRO A CA 1
ATOM 1634 C C . PRO A 1 219 ? 0.872 -10.701 10.276 1.00 95.19 219 PRO A C 1
ATOM 1636 O O . PRO A 1 219 ? -0.230 -11.043 10.708 1.00 95.19 219 PRO A O 1
ATOM 1639 N N . THR A 1 220 ? 1.174 -10.738 8.977 1.00 92.50 220 THR A N 1
ATOM 1640 C CA . THR A 1 220 ? 0.258 -11.297 7.972 1.00 92.50 220 THR A CA 1
ATOM 1641 C C . THR A 1 220 ? 0.644 -12.736 7.618 1.00 92.50 220 THR A C 1
ATOM 1643 O O . THR A 1 220 ? 1.693 -13.231 8.026 1.00 92.50 220 THR A O 1
ATOM 1646 N N . LEU A 1 221 ? -0.175 -13.425 6.814 1.00 90.31 221 LEU A N 1
ATOM 1647 C CA . LEU A 1 221 ? 0.217 -14.719 6.232 1.00 90.31 221 LEU A CA 1
ATOM 1648 C C . LEU A 1 221 ? 1.234 -14.581 5.080 1.00 90.31 221 LEU A C 1
ATOM 1650 O O . LEU A 1 221 ? 1.618 -15.588 4.486 1.00 90.31 221 LEU A O 1
ATOM 1654 N N . ARG A 1 222 ? 1.678 -13.355 4.768 1.00 86.00 222 ARG A N 1
ATOM 1655 C CA . ARG A 1 222 ? 2.850 -13.073 3.937 1.00 86.00 222 ARG A CA 1
ATOM 1656 C C . ARG A 1 222 ? 3.992 -12.563 4.832 1.00 86.00 222 ARG A C 1
ATOM 1658 O O . ARG A 1 222 ? 3.856 -11.497 5.429 1.00 86.00 222 ARG A O 1
ATOM 1665 N N . PRO A 1 223 ? 5.103 -13.309 4.964 1.00 83.88 223 PRO A N 1
ATOM 1666 C CA . PRO A 1 223 ? 6.158 -12.989 5.931 1.00 83.88 223 PRO A CA 1
ATOM 1667 C C . PRO A 1 223 ? 6.923 -11.701 5.596 1.00 83.88 223 PRO A C 1
ATOM 1669 O O . PRO A 1 223 ? 7.544 -11.115 6.475 1.00 83.88 223 PRO A O 1
ATOM 1672 N N . ASP A 1 224 ? 6.857 -11.244 4.347 1.00 84.00 224 ASP A N 1
ATOM 1673 C CA . ASP A 1 224 ? 7.453 -10.004 3.854 1.00 84.00 224 ASP A CA 1
ATOM 1674 C C . ASP A 1 224 ? 6.566 -8.772 4.095 1.00 84.00 224 ASP A C 1
ATOM 1676 O O . ASP A 1 224 ? 6.834 -7.717 3.519 1.00 84.00 224 ASP A O 1
ATOM 1680 N N . ARG A 1 225 ? 5.472 -8.884 4.868 1.00 88.44 225 ARG A N 1
ATOM 1681 C CA . ARG A 1 225 ? 4.478 -7.810 5.037 1.00 88.44 225 ARG A CA 1
ATOM 1682 C C . ARG A 1 225 ? 3.860 -7.777 6.431 1.00 88.44 225 ARG A C 1
ATOM 1684 O O . ARG A 1 225 ? 3.572 -8.813 7.035 1.00 88.44 225 ARG A O 1
ATOM 1691 N N . TYR A 1 226 ? 3.540 -6.566 6.874 1.00 93.44 226 TYR A N 1
ATOM 1692 C CA . TYR A 1 226 ? 2.713 -6.310 8.049 1.00 93.44 226 TYR A CA 1
ATOM 1693 C C . TYR A 1 226 ? 1.380 -5.670 7.673 1.00 93.44 226 TYR A C 1
ATOM 1695 O O . TYR A 1 226 ? 1.306 -4.857 6.753 1.00 93.44 226 TYR A O 1
ATOM 1703 N N . LEU A 1 227 ? 0.337 -6.009 8.432 1.00 94.56 227 LEU A N 1
ATOM 1704 C CA . LEU A 1 227 ? -0.876 -5.209 8.522 1.00 94.56 227 LEU A CA 1
ATOM 1705 C C . LEU A 1 227 ? -0.657 -4.195 9.646 1.00 94.56 227 LEU A C 1
ATOM 1707 O O . LEU A 1 227 ? -0.546 -4.562 10.816 1.00 94.56 227 LEU A O 1
ATOM 1711 N N . VAL A 1 228 ? -0.567 -2.925 9.276 1.00 94.12 228 VAL A N 1
ATOM 1712 C CA . VAL A 1 228 ? -0.405 -1.805 10.197 1.00 94.12 228 VAL A CA 1
ATOM 1713 C C . VAL A 1 228 ? -1.769 -1.160 10.395 1.00 94.12 228 VAL A C 1
ATOM 1715 O O . VAL A 1 228 ? -2.374 -0.658 9.447 1.00 94.12 228 VAL A O 1
ATOM 1718 N N . VAL A 1 229 ? -2.262 -1.203 11.629 1.00 95.50 229 VAL A N 1
ATOM 1719 C CA . VAL A 1 229 ? -3.502 -0.537 12.036 1.00 95.50 229 VAL A CA 1
ATOM 1720 C C . VAL A 1 229 ? -3.137 0.759 12.734 1.00 95.50 229 VAL A C 1
ATOM 1722 O O . VAL A 1 229 ? -2.373 0.733 13.696 1.00 95.50 229 VAL A O 1
ATOM 1725 N N . ILE A 1 230 ? -3.674 1.879 12.262 1.00 92.75 230 ILE A N 1
ATOM 1726 C CA . ILE A 1 230 ? -3.410 3.215 12.800 1.00 92.75 230 ILE A CA 1
ATOM 1727 C C . ILE A 1 230 ? -4.742 3.812 13.233 1.00 92.75 230 ILE A C 1
ATOM 1729 O O . ILE A 1 230 ? -5.668 3.861 12.435 1.00 92.75 230 ILE A O 1
ATOM 1733 N N . ALA A 1 231 ? -4.853 4.266 14.479 1.00 92.88 231 ALA A N 1
ATOM 1734 C CA . ALA A 1 231 ? -6.050 4.928 14.988 1.00 92.88 231 ALA A CA 1
ATOM 1735 C C . ALA A 1 231 ? -5.713 6.302 15.570 1.00 92.88 231 ALA A C 1
ATOM 1737 O O . ALA A 1 231 ? -4.787 6.432 16.372 1.00 92.88 231 ALA A O 1
ATOM 1738 N N . GLN A 1 232 ? -6.475 7.321 15.176 1.00 88.44 232 GLN A N 1
ATOM 1739 C CA . GLN A 1 232 ? -6.200 8.714 15.517 1.00 88.44 232 GLN A CA 1
ATOM 1740 C C . GLN A 1 232 ? -7.507 9.509 15.736 1.00 88.44 232 GLN A C 1
ATOM 1742 O O . GLN A 1 232 ? -8.419 9.399 14.913 1.00 88.44 232 GLN A O 1
ATOM 1747 N N . PRO A 1 233 ? -7.651 10.279 16.835 1.00 86.88 233 PRO A N 1
ATOM 1748 C CA . PRO A 1 233 ? -6.692 10.474 17.921 1.00 86.88 233 PRO A CA 1
ATOM 1749 C C . PRO A 1 233 ? -6.693 9.295 18.893 1.00 86.88 233 PRO A C 1
ATOM 1751 O O . PRO A 1 233 ? -7.731 8.691 19.168 1.00 86.88 233 PRO A O 1
ATOM 1754 N N . GLY A 1 234 ? -5.530 8.999 19.463 1.00 87.44 234 GLY A N 1
ATOM 1755 C CA . GLY A 1 234 ? -5.373 7.987 20.503 1.00 87.44 234 GLY A CA 1
ATOM 1756 C C . GLY A 1 234 ? -6.047 8.366 21.820 1.00 87.44 234 GLY A C 1
ATOM 1757 O O . GLY A 1 234 ? -6.378 7.488 22.615 1.00 87.44 234 GLY A O 1
ATOM 1758 N N . GLU A 1 235 ? -6.288 9.658 22.028 1.00 86.81 235 GLU A N 1
ATOM 1759 C CA . GLU A 1 235 ? -7.001 10.235 23.166 1.00 86.81 235 GLU A CA 1
ATOM 1760 C C . GLU A 1 235 ? -8.530 10.126 23.046 1.00 86.81 235 GLU A C 1
ATOM 1762 O O . GLU A 1 235 ? -9.244 10.442 23.997 1.00 86.81 235 GLU A O 1
ATOM 1767 N N . SER A 1 236 ? -9.055 9.692 21.896 1.00 88.62 236 SER A N 1
ATOM 1768 C CA . SER A 1 236 ? -10.499 9.598 21.672 1.00 88.62 236 SER A CA 1
ATOM 1769 C C . SER A 1 236 ? -11.173 8.629 22.645 1.00 88.62 236 SER A C 1
ATOM 1771 O O . SER A 1 236 ? -10.703 7.510 22.869 1.00 88.62 236 SER A O 1
ATOM 1773 N N . ALA A 1 237 ? -12.359 9.005 23.136 1.00 89.81 237 ALA A N 1
ATOM 1774 C CA . ALA A 1 237 ? -13.216 8.127 23.937 1.00 89.81 237 ALA A CA 1
ATOM 1775 C C . ALA A 1 237 ? -13.640 6.850 23.177 1.00 89.81 237 ALA A C 1
ATOM 1777 O O . ALA A 1 237 ? -14.040 5.862 23.790 1.00 89.81 237 ALA A O 1
ATOM 1778 N N . LEU A 1 238 ? -13.523 6.852 21.842 1.00 92.81 238 LEU A N 1
ATOM 1779 C CA . LEU A 1 238 ? -13.829 5.716 20.972 1.00 92.81 238 LEU A CA 1
ATOM 1780 C C . LEU A 1 238 ? -12.675 4.714 20.830 1.00 92.81 238 LEU A C 1
ATOM 1782 O O . LEU A 1 238 ? -12.826 3.719 20.122 1.00 92.81 238 LEU A O 1
ATOM 1786 N N . ARG A 1 239 ? -11.547 4.916 21.523 1.00 92.06 239 ARG A N 1
ATOM 1787 C CA . ARG A 1 239 ? -10.417 3.975 21.528 1.00 92.06 239 ARG A CA 1
ATOM 1788 C C . ARG A 1 239 ? -10.848 2.530 21.806 1.00 92.06 239 ARG A C 1
ATOM 1790 O O . ARG A 1 239 ? -10.415 1.623 21.101 1.00 92.06 239 ARG A O 1
ATOM 1797 N N . HIS A 1 240 ? -11.723 2.307 22.787 1.00 93.56 240 HIS A N 1
ATOM 1798 C CA . HIS A 1 240 ? -12.185 0.956 23.121 1.00 93.56 240 HIS A CA 1
ATOM 1799 C C . HIS A 1 240 ? -12.952 0.284 21.976 1.00 93.56 240 HIS A C 1
ATOM 1801 O O . HIS A 1 240 ? -12.830 -0.923 21.802 1.00 93.56 240 HIS A O 1
ATOM 1807 N N . ALA A 1 241 ? -13.663 1.048 21.141 1.00 94.69 241 ALA A N 1
ATOM 1808 C CA . ALA A 1 241 ? -14.329 0.497 19.962 1.00 94.69 241 ALA A CA 1
ATOM 1809 C C . ALA A 1 241 ? -13.319 -0.009 18.913 1.00 94.69 241 ALA A C 1
ATOM 1811 O O . ALA A 1 241 ? -13.585 -1.005 18.244 1.00 94.69 241 ALA A O 1
ATOM 1812 N N . VAL A 1 242 ? -12.146 0.631 18.797 1.00 95.81 242 VAL A N 1
ATOM 1813 C CA . VAL A 1 242 ? -11.036 0.141 17.954 1.00 95.81 242 VAL A CA 1
ATOM 1814 C C . VAL A 1 242 ? -10.468 -1.156 18.521 1.00 95.81 242 VAL A C 1
ATOM 1816 O O . VAL A 1 242 ? -10.294 -2.130 17.793 1.00 95.81 242 VAL A O 1
ATOM 1819 N N . GLU A 1 243 ? -10.196 -1.186 19.827 1.00 95.56 243 GLU A N 1
ATOM 1820 C CA . GLU A 1 243 ? -9.671 -2.374 20.509 1.00 95.56 243 GLU A CA 1
ATOM 1821 C C . GLU A 1 243 ? -10.653 -3.556 20.408 1.00 95.56 243 GLU A C 1
ATOM 1823 O O . GLU A 1 243 ? -10.231 -4.691 20.187 1.00 95.56 243 GLU A O 1
ATOM 1828 N N . ASP A 1 244 ? -11.961 -3.303 20.494 1.00 95.12 244 ASP A N 1
ATOM 1829 C CA . ASP A 1 244 ? -13.002 -4.311 20.285 1.00 95.12 244 ASP A CA 1
ATOM 1830 C C . ASP A 1 244 ? -13.068 -4.794 18.831 1.00 95.12 244 ASP A C 1
ATOM 1832 O O . ASP A 1 244 ? -13.156 -6.002 18.596 1.00 95.12 244 ASP A O 1
ATOM 1836 N N . ALA A 1 245 ? -12.945 -3.895 17.850 1.00 96.69 245 ALA A N 1
ATOM 1837 C CA . ALA A 1 245 ? -12.843 -4.282 16.444 1.00 96.69 245 ALA A CA 1
ATOM 1838 C C . ALA A 1 245 ? -11.620 -5.185 16.199 1.00 96.69 245 ALA A C 1
ATOM 1840 O O . ALA A 1 245 ? -11.733 -6.222 15.543 1.00 96.69 245 ALA A O 1
ATOM 1841 N N . LEU A 1 246 ? -10.466 -4.871 16.798 1.00 97.06 246 LEU A N 1
ATOM 1842 C CA . LEU A 1 246 ? -9.246 -5.681 16.693 1.00 97.06 246 LEU A CA 1
ATOM 1843 C C . LEU A 1 246 ? -9.395 -7.093 17.277 1.00 97.06 246 LEU A C 1
ATOM 1845 O O . LEU A 1 246 ? -8.755 -8.018 16.776 1.00 97.06 246 LEU A O 1
ATOM 1849 N N . LYS A 1 247 ? -10.270 -7.309 18.270 1.00 96.25 247 LYS A N 1
ATOM 1850 C CA . LYS A 1 247 ? -10.584 -8.664 18.774 1.00 96.25 247 LYS A CA 1
ATOM 1851 C C . LYS A 1 247 ? -11.258 -9.539 17.716 1.00 96.25 247 LYS A C 1
ATOM 1853 O O . LYS A 1 247 ? -11.137 -10.760 17.769 1.00 96.25 247 LYS A O 1
ATOM 1858 N N . SER A 1 248 ? -11.971 -8.930 16.768 1.00 96.75 248 SER A N 1
ATOM 1859 C CA . SER A 1 248 ? -12.622 -9.638 15.661 1.00 96.75 248 SER A CA 1
ATOM 1860 C C . SER A 1 248 ? -11.702 -9.873 14.459 1.00 96.75 248 SER A C 1
ATOM 1862 O O . SER A 1 248 ? -12.057 -10.670 13.583 1.00 96.75 248 SER A O 1
ATOM 1864 N N . LEU A 1 249 ? -10.543 -9.197 14.414 1.00 98.00 249 LEU A N 1
ATOM 1865 C CA . LEU A 1 249 ? -9.611 -9.254 13.293 1.00 98.00 249 LEU A CA 1
ATOM 1866 C C . LEU A 1 249 ? -9.132 -10.688 13.070 1.00 98.00 249 LEU A C 1
ATOM 1868 O O . LEU A 1 249 ? -8.694 -11.377 13.992 1.00 98.00 249 LEU A O 1
ATOM 1872 N N . ARG A 1 250 ? -9.175 -11.124 11.814 1.00 97.06 250 ARG A N 1
ATOM 1873 C CA . ARG A 1 250 ? -8.624 -12.400 11.356 1.00 97.06 250 ARG A CA 1
ATOM 1874 C C . ARG A 1 250 ? -7.735 -12.136 10.161 1.00 97.06 250 ARG A C 1
ATOM 1876 O O . ARG A 1 250 ? -8.166 -11.494 9.206 1.00 97.06 250 ARG A O 1
ATOM 1883 N N . VAL A 1 251 ? -6.525 -12.677 10.198 1.00 95.88 251 VAL A N 1
ATOM 1884 C CA . VAL A 1 251 ? -5.643 -12.695 9.033 1.00 95.88 251 VAL A CA 1
ATOM 1885 C C . VAL A 1 251 ? -6.005 -13.911 8.185 1.00 95.88 251 VAL A C 1
ATOM 1887 O O . VAL A 1 251 ? -6.151 -15.025 8.692 1.00 95.88 251 VAL A O 1
ATOM 1890 N N . THR A 1 252 ? -6.178 -13.690 6.891 1.00 94.25 252 THR A N 1
ATOM 1891 C CA . THR A 1 252 ? -6.495 -14.707 5.889 1.00 94.25 252 THR A CA 1
ATOM 1892 C C . THR A 1 252 ? -5.401 -14.745 4.828 1.00 94.25 252 THR A C 1
ATOM 1894 O O . THR A 1 252 ? -4.488 -13.918 4.806 1.00 94.25 252 THR A O 1
ATOM 1897 N N . LYS A 1 253 ? -5.435 -15.755 3.952 1.00 90.88 253 LYS A N 1
ATOM 1898 C CA . LYS A 1 253 ? -4.489 -15.820 2.839 1.00 90.88 253 LYS A CA 1
ATOM 1899 C C . LYS A 1 253 ? -4.880 -14.744 1.816 1.00 90.88 253 LYS A C 1
ATOM 1901 O O . LYS A 1 253 ? -5.992 -14.835 1.294 1.00 90.88 253 LYS A O 1
ATOM 1906 N N . PRO A 1 254 ? -4.009 -13.766 1.510 1.00 88.06 254 PRO A N 1
ATOM 1907 C CA . PRO A 1 254 ? -4.319 -12.753 0.510 1.00 88.06 254 PRO A CA 1
ATOM 1908 C C . PRO A 1 254 ? -4.418 -13.376 -0.884 1.00 88.06 254 PRO A C 1
ATOM 1910 O O . PRO A 1 254 ? -3.623 -14.252 -1.247 1.00 88.06 254 PRO A O 1
ATOM 1913 N N . VAL A 1 255 ? -5.375 -12.898 -1.671 1.00 85.38 255 VAL A N 1
ATOM 1914 C CA . VAL A 1 255 ? -5.504 -13.219 -3.093 1.00 85.38 255 VAL A CA 1
ATOM 1915 C C . VAL A 1 255 ? -4.445 -12.425 -3.854 1.00 85.38 255 VAL A C 1
ATOM 1917 O O . VAL A 1 255 ? -4.345 -11.215 -3.694 1.00 85.38 255 VAL A O 1
ATOM 1920 N N . VAL A 1 256 ? -3.626 -13.120 -4.644 1.00 77.31 256 VAL A N 1
ATOM 1921 C CA . VAL A 1 256 ? -2.653 -12.494 -5.551 1.00 77.31 256 VAL A CA 1
ATOM 1922 C C . VAL A 1 256 ? -3.387 -12.183 -6.847 1.00 77.31 256 VAL A C 1
ATOM 1924 O O . VAL A 1 256 ? -3.926 -13.107 -7.464 1.00 77.31 256 VAL A O 1
ATOM 1927 N N . SER A 1 257 ? -3.407 -10.917 -7.257 1.00 75.06 257 SER A N 1
ATOM 1928 C CA . SER A 1 257 ? -3.901 -10.570 -8.586 1.00 75.06 257 SER A CA 1
ATOM 1929 C C . SER A 1 257 ? -2.875 -11.018 -9.631 1.00 75.06 257 SER A C 1
ATOM 1931 O O . SER A 1 257 ? -1.680 -10.780 -9.495 1.00 75.06 257 SER A O 1
ATOM 1933 N N . GLN A 1 258 ? -3.331 -11.699 -10.676 1.00 77.62 258 GLN A N 1
ATOM 1934 C CA . GLN A 1 258 ? -2.522 -12.098 -11.821 1.00 77.62 258 GLN A CA 1
ATOM 1935 C C . GLN A 1 258 ? -3.185 -11.552 -13.070 1.00 77.62 258 GLN A C 1
ATOM 1937 O O . GLN A 1 258 ? -4.261 -11.998 -13.455 1.00 77.62 258 GLN A O 1
ATOM 1942 N N . MET A 1 259 ? -2.542 -10.577 -13.695 1.00 80.69 259 MET A N 1
ATOM 1943 C CA . MET 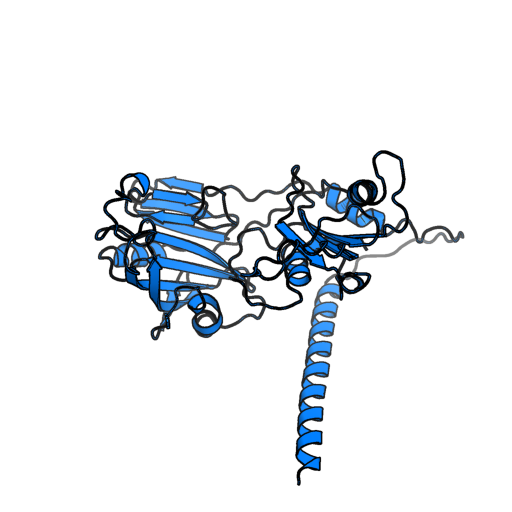A 1 259 ? -3.047 -9.941 -14.902 1.00 80.69 259 MET A CA 1
ATOM 1944 C C . MET A 1 259 ? -2.100 -10.255 -16.065 1.00 80.69 259 MET A C 1
ATOM 1946 O O . MET A 1 259 ? -0.881 -10.266 -15.863 1.00 80.69 259 MET A O 1
ATOM 1950 N N . PRO A 1 260 ? -2.626 -10.554 -17.266 1.00 83.81 260 PRO A N 1
ATOM 1951 C CA . PRO A 1 260 ? -1.783 -10.804 -18.423 1.00 83.81 260 PRO A CA 1
ATOM 1952 C C . PRO A 1 260 ? -1.007 -9.544 -18.807 1.00 83.81 260 PRO A C 1
ATOM 1954 O O . PRO A 1 260 ? -1.488 -8.424 -18.636 1.00 83.81 260 PRO A O 1
ATOM 1957 N N . VAL A 1 261 ? 0.187 -9.730 -19.369 1.00 85.25 261 VAL A N 1
ATOM 1958 C CA . VAL A 1 261 ? 0.952 -8.627 -19.964 1.00 85.25 261 VAL A CA 1
ATOM 1959 C C . VAL A 1 261 ? 0.213 -8.129 -21.208 1.00 85.25 261 VAL A C 1
ATOM 1961 O O . VAL A 1 261 ? 0.102 -8.852 -22.199 1.00 85.25 261 VAL A O 1
ATOM 1964 N N . THR A 1 262 ? -0.295 -6.900 -21.149 1.00 85.44 262 THR A N 1
ATOM 1965 C CA . THR A 1 262 ? -1.054 -6.242 -22.222 1.00 85.44 262 THR A CA 1
ATOM 1966 C C . THR A 1 262 ? -0.176 -5.342 -23.084 1.00 85.44 262 THR A C 1
ATOM 1968 O O . THR A 1 262 ? -0.425 -5.241 -24.280 1.00 85.44 262 THR A O 1
ATOM 1971 N N . HIS A 1 263 ? 0.871 -4.747 -22.505 1.00 82.81 263 HIS A N 1
ATOM 1972 C CA . HIS A 1 263 ? 1.849 -3.929 -23.223 1.00 82.81 263 HIS A CA 1
ATOM 1973 C C . HIS A 1 263 ? 3.096 -4.740 -23.558 1.00 82.81 263 HIS A C 1
ATOM 1975 O O . HIS A 1 263 ? 3.769 -5.253 -22.661 1.00 82.81 263 HIS A O 1
ATOM 1981 N N . GLN A 1 264 ? 3.425 -4.849 -24.843 1.00 84.81 264 GLN A N 1
ATOM 1982 C CA . GLN A 1 264 ? 4.569 -5.641 -25.296 1.00 84.81 264 GLN A CA 1
ATOM 1983 C C . GLN A 1 264 ? 5.851 -4.807 -25.352 1.00 84.81 264 GLN A C 1
ATOM 1985 O O . GLN A 1 264 ? 5.839 -3.626 -25.699 1.00 84.81 264 GLN A O 1
ATOM 1990 N N . ARG A 1 265 ? 7.003 -5.451 -25.117 1.00 87.38 265 ARG A N 1
ATOM 1991 C CA . ARG A 1 265 ? 8.331 -4.816 -25.237 1.00 87.38 265 ARG A CA 1
ATOM 1992 C C . ARG A 1 265 ? 8.527 -4.109 -26.583 1.00 87.38 265 ARG A C 1
ATOM 1994 O O . ARG A 1 265 ? 9.126 -3.040 -26.632 1.00 87.38 265 ARG A O 1
ATOM 2001 N N . SER A 1 266 ? 8.020 -4.693 -27.669 1.00 87.06 266 SER A N 1
ATOM 2002 C CA . SER A 1 266 ? 8.100 -4.099 -29.007 1.00 87.06 266 SER A CA 1
ATOM 2003 C C . SER A 1 266 ? 7.343 -2.779 -29.115 1.00 87.06 266 SER A C 1
ATOM 2005 O O . SER A 1 266 ? 7.846 -1.862 -29.746 1.00 87.06 266 SER A O 1
ATOM 2007 N N . GLU A 1 267 ? 6.184 -2.650 -28.467 1.00 86.56 267 GLU A N 1
ATOM 2008 C CA . GLU A 1 267 ? 5.388 -1.416 -28.484 1.00 86.56 267 GLU A CA 1
ATOM 2009 C C . GLU A 1 267 ? 6.132 -0.282 -27.770 1.00 86.56 267 GLU A C 1
ATOM 2011 O O . GLU A 1 267 ? 6.195 0.841 -28.270 1.00 86.56 267 GLU A O 1
ATOM 2016 N N . ILE A 1 268 ? 6.777 -0.602 -26.643 1.00 88.19 268 ILE A N 1
ATOM 2017 C CA . ILE A 1 268 ? 7.648 0.325 -25.909 1.00 88.19 268 ILE A CA 1
ATOM 2018 C C . ILE A 1 268 ? 8.834 0.737 -26.783 1.00 88.19 268 ILE A C 1
ATOM 2020 O O . ILE A 1 268 ? 9.196 1.913 -26.850 1.00 88.19 268 ILE A O 1
ATOM 2024 N N . PHE A 1 269 ? 9.459 -0.222 -27.466 1.00 90.94 269 PHE A N 1
ATOM 2025 C CA . PHE A 1 269 ? 10.600 0.065 -28.329 1.00 90.94 269 PHE A CA 1
ATOM 2026 C C . PHE A 1 269 ? 10.193 0.958 -29.494 1.00 90.94 269 PHE A C 1
ATOM 2028 O O . PHE A 1 269 ? 10.872 1.946 -29.761 1.00 90.94 269 PHE A O 1
ATOM 2035 N N . ASP A 1 270 ? 9.069 0.663 -30.139 1.00 87.88 270 ASP A N 1
ATOM 2036 C CA . ASP A 1 270 ? 8.561 1.448 -31.256 1.00 87.88 270 ASP A CA 1
ATOM 2037 C C . ASP A 1 270 ? 8.225 2.881 -30.836 1.00 87.88 270 ASP A C 1
ATOM 2039 O O . ASP A 1 270 ? 8.582 3.811 -31.561 1.00 87.88 270 ASP A O 1
ATOM 2043 N N . GLN A 1 271 ? 7.635 3.075 -29.649 1.00 87.75 271 GLN A N 1
ATOM 2044 C CA . GLN A 1 271 ? 7.351 4.399 -29.084 1.00 87.75 271 GLN A CA 1
ATOM 2045 C C . GLN A 1 271 ? 8.612 5.262 -28.952 1.00 87.75 271 GLN A C 1
ATOM 2047 O O . GLN A 1 271 ? 8.557 6.473 -29.174 1.00 87.75 271 GLN A O 1
ATOM 2052 N N . TRP A 1 272 ? 9.736 4.661 -28.556 1.00 89.81 272 TRP A N 1
ATOM 2053 C CA . TRP A 1 272 ? 10.949 5.412 -28.241 1.00 89.81 272 TRP A CA 1
ATOM 2054 C C . TRP A 1 272 ? 11.965 5.464 -29.365 1.00 89.81 272 TRP A C 1
ATOM 2056 O O . TRP A 1 272 ? 12.696 6.447 -29.433 1.00 89.81 272 TRP A O 1
ATOM 2066 N N . LEU A 1 273 ? 12.035 4.448 -30.224 1.00 89.75 273 LEU A N 1
ATOM 2067 C CA . LEU A 1 273 ? 12.975 4.393 -31.344 1.00 89.75 273 LEU A CA 1
ATOM 2068 C C . LEU A 1 273 ? 12.472 5.163 -32.561 1.00 89.75 273 LEU A C 1
ATOM 2070 O O . LEU A 1 273 ? 13.296 5.661 -33.328 1.00 89.75 273 LEU A O 1
ATOM 2074 N N . ASN A 1 274 ? 11.154 5.280 -32.742 1.00 87.38 274 ASN A N 1
ATOM 2075 C CA . ASN A 1 274 ? 10.561 5.874 -33.934 1.00 87.38 274 ASN A CA 1
ATOM 2076 C C . ASN A 1 274 ? 9.827 7.179 -33.603 1.00 87.38 274 ASN A C 1
ATOM 2078 O O . ASN A 1 274 ? 8.886 7.214 -32.817 1.00 87.38 274 ASN A O 1
ATOM 2082 N N . GLY A 1 275 ? 10.240 8.268 -34.250 1.00 78.94 275 GLY A N 1
ATOM 2083 C CA . GLY A 1 275 ? 9.523 9.537 -34.239 1.00 78.94 275 GLY A CA 1
ATOM 2084 C C . GLY A 1 275 ? 8.537 9.649 -35.406 1.00 78.94 275 GLY A C 1
ATOM 2085 O O . GLY A 1 275 ? 8.417 8.761 -36.249 1.00 78.94 275 GLY A O 1
ATOM 2086 N N . LYS A 1 276 ? 7.879 10.810 -35.524 1.00 79.94 276 LYS A N 1
ATOM 2087 C CA . LYS A 1 276 ? 6.931 11.102 -36.623 1.00 79.94 276 LYS A CA 1
ATOM 2088 C C . LYS A 1 276 ? 7.535 10.950 -38.028 1.00 79.94 276 LYS A C 1
ATOM 2090 O O . LYS A 1 276 ? 6.797 10.744 -38.984 1.00 79.94 276 LYS A O 1
ATOM 2095 N N . SER A 1 277 ? 8.852 11.104 -38.155 1.00 81.44 277 SER A N 1
ATOM 2096 C CA . SER A 1 277 ? 9.597 11.088 -39.420 1.00 81.44 277 SER A CA 1
ATOM 2097 C C . SER A 1 277 ? 10.475 9.844 -39.603 1.00 81.44 277 SER A C 1
ATOM 2099 O O . SER A 1 277 ? 11.334 9.842 -40.482 1.00 81.44 277 SER A O 1
ATOM 2101 N N . GLY A 1 278 ? 10.293 8.808 -38.778 1.00 85.19 278 GLY A N 1
ATOM 2102 C CA . GLY A 1 278 ? 11.121 7.600 -38.781 1.00 85.19 278 GLY A CA 1
ATOM 2103 C C . GLY A 1 278 ? 12.074 7.514 -37.581 1.00 85.19 278 GLY A C 1
ATOM 2104 O O . GLY A 1 278 ? 11.851 8.197 -36.578 1.00 85.19 278 GLY A O 1
ATOM 2105 N N . PRO A 1 279 ? 13.118 6.669 -37.657 1.00 89.25 279 PRO A N 1
ATOM 2106 C CA . PRO A 1 279 ? 13.998 6.381 -36.526 1.00 89.25 279 PRO A CA 1
ATOM 2107 C C . PRO A 1 279 ? 14.687 7.625 -35.954 1.00 89.25 279 PRO A C 1
ATOM 2109 O O . PRO A 1 279 ? 15.173 8.475 -36.702 1.00 89.25 279 PRO A O 1
ATOM 2112 N N . ILE A 1 280 ? 14.771 7.714 -34.626 1.00 86.75 280 ILE A N 1
ATOM 2113 C CA . ILE A 1 280 ? 15.434 8.813 -33.914 1.00 86.75 280 ILE A CA 1
ATOM 2114 C C . ILE A 1 280 ? 16.945 8.521 -33.835 1.00 86.75 280 ILE A C 1
ATOM 2116 O O . ILE A 1 280 ? 17.348 7.535 -33.213 1.00 86.75 280 ILE A O 1
ATOM 2120 N N . PRO A 1 281 ? 17.820 9.353 -34.433 1.00 85.44 281 PRO A N 1
ATOM 2121 C CA . PRO A 1 281 ? 19.257 9.088 -34.451 1.00 85.44 281 PRO A CA 1
ATOM 2122 C C . PRO A 1 281 ? 19.885 9.060 -33.053 1.00 85.44 281 PRO A C 1
ATOM 2124 O O . PRO A 1 281 ? 19.629 9.932 -32.224 1.00 85.44 281 PRO A O 1
ATOM 2127 N N . GLY A 1 282 ? 20.755 8.074 -32.810 1.00 85.44 282 GLY A N 1
ATOM 2128 C CA . GLY A 1 282 ? 21.492 7.929 -31.547 1.00 85.44 282 GLY A CA 1
ATOM 2129 C C . GLY A 1 282 ? 20.634 7.517 -30.347 1.00 85.44 282 GLY A C 1
ATOM 2130 O O . GLY A 1 282 ? 21.144 7.490 -29.230 1.00 85.44 282 GLY A O 1
ATOM 2131 N N . ARG A 1 283 ? 19.351 7.204 -30.566 1.00 91.62 283 ARG A N 1
ATOM 2132 C CA . ARG A 1 283 ? 18.434 6.731 -29.536 1.00 91.62 283 ARG A CA 1
ATOM 2133 C C . ARG A 1 283 ? 18.722 5.275 -29.182 1.00 91.62 283 ARG A C 1
ATOM 2135 O O . ARG A 1 283 ? 18.822 4.418 -30.058 1.00 91.62 283 ARG A O 1
ATOM 2142 N N . ARG A 1 284 ? 18.792 5.001 -27.884 1.00 93.69 284 ARG A N 1
ATOM 2143 C CA . ARG A 1 284 ? 18.825 3.658 -27.307 1.00 93.69 284 ARG A CA 1
ATOM 2144 C C . ARG A 1 284 ? 17.627 3.491 -26.380 1.00 93.69 284 ARG A C 1
ATOM 2146 O O . ARG A 1 284 ? 17.311 4.404 -25.620 1.00 93.69 284 ARG A O 1
ATOM 2153 N N . VAL A 1 285 ? 16.995 2.325 -26.439 1.00 93.88 285 VAL A N 1
ATOM 2154 C CA . VAL A 1 285 ? 15.941 1.900 -25.513 1.00 93.88 285 VAL A CA 1
ATOM 2155 C C . VAL A 1 285 ? 16.230 0.479 -25.050 1.00 93.88 285 VAL A C 1
ATOM 2157 O O . VAL A 1 285 ? 16.760 -0.318 -25.821 1.00 93.88 285 VAL A O 1
ATOM 2160 N N . GLU A 1 286 ? 15.900 0.181 -23.802 1.00 94.81 286 GLU A N 1
ATOM 2161 C CA . GLU A 1 286 ? 15.859 -1.174 -23.260 1.00 94.81 286 GLU A CA 1
ATOM 2162 C C . GLU A 1 286 ? 14.718 -1.261 -22.243 1.00 94.81 286 GLU A C 1
ATOM 2164 O O . GLU A 1 286 ? 14.421 -0.272 -21.568 1.00 94.81 286 GLU A O 1
ATOM 2169 N N . ALA A 1 287 ? 14.066 -2.420 -22.138 1.00 93.12 287 ALA A N 1
ATOM 2170 C CA . ALA A 1 287 ? 12.919 -2.597 -21.250 1.00 93.12 287 ALA A CA 1
ATOM 2171 C C . ALA A 1 287 ? 12.907 -3.993 -20.626 1.00 93.12 287 ALA A C 1
ATOM 2173 O O . ALA A 1 287 ? 12.850 -5.006 -21.328 1.00 93.12 287 ALA A O 1
ATOM 2174 N N . LYS A 1 288 ? 12.898 -4.038 -19.295 1.00 93.69 288 LYS A N 1
ATOM 2175 C CA . LYS A 1 288 ? 12.926 -5.275 -18.510 1.00 93.69 288 LYS A CA 1
ATOM 2176 C C . LYS A 1 288 ? 11.590 -5.480 -17.813 1.00 93.69 288 LYS A C 1
ATOM 2178 O O . LYS A 1 288 ? 11.087 -4.543 -17.193 1.00 93.69 288 LYS A O 1
ATOM 2183 N N . LEU A 1 289 ? 11.018 -6.677 -17.942 1.00 91.56 289 LEU A N 1
ATOM 2184 C CA . LEU A 1 289 ? 9.784 -7.028 -17.248 1.00 91.56 289 LEU A CA 1
ATOM 2185 C C . LEU A 1 289 ? 10.142 -7.508 -15.845 1.00 91.56 289 LEU A C 1
ATOM 2187 O O . LEU A 1 289 ? 10.978 -8.393 -15.691 1.00 91.56 289 LEU A O 1
ATOM 2191 N N . MET A 1 290 ? 9.510 -6.953 -14.824 1.00 89.44 290 MET A N 1
ATOM 2192 C CA . MET A 1 290 ? 9.758 -7.322 -13.431 1.00 89.44 290 MET A CA 1
ATOM 2193 C C . MET A 1 290 ? 8.513 -7.079 -12.584 1.00 89.44 290 MET A C 1
ATOM 2195 O O . MET A 1 290 ? 7.499 -6.595 -13.083 1.00 89.44 290 MET A O 1
ATOM 2199 N N . THR A 1 291 ? 8.566 -7.436 -11.310 1.00 85.50 291 THR A N 1
ATOM 2200 C CA . THR A 1 291 ? 7.514 -7.070 -10.354 1.00 85.50 291 THR A CA 1
ATOM 2201 C C . THR A 1 291 ? 7.591 -5.583 -9.994 1.00 85.50 291 THR A C 1
ATOM 2203 O O . THR A 1 291 ? 8.659 -4.969 -10.073 1.00 85.50 291 THR A O 1
ATOM 2206 N N . TYR A 1 292 ? 6.480 -4.985 -9.560 1.00 82.44 292 TYR A N 1
ATOM 2207 C CA . TYR A 1 292 ? 6.437 -3.593 -9.105 1.00 82.44 292 TYR A CA 1
ATOM 2208 C C . TYR A 1 292 ? 7.441 -3.345 -7.971 1.00 82.44 292 TYR A C 1
ATOM 2210 O O . TYR A 1 292 ? 8.157 -2.346 -7.982 1.00 82.44 292 TYR A O 1
ATOM 2218 N N . ALA A 1 293 ? 7.573 -4.295 -7.038 1.00 79.31 293 ALA A N 1
ATOM 2219 C CA . ALA A 1 293 ? 8.576 -4.250 -5.975 1.00 79.31 293 ALA A CA 1
ATOM 2220 C C . ALA A 1 293 ? 10.020 -4.123 -6.488 1.00 79.31 293 ALA A C 1
ATOM 2222 O O . ALA A 1 293 ? 10.823 -3.415 -5.874 1.00 79.31 293 ALA A O 1
ATOM 2223 N N . GLU A 1 294 ? 10.363 -4.835 -7.564 1.00 84.62 294 GLU A N 1
ATOM 2224 C CA . GLU A 1 294 ? 11.688 -4.789 -8.193 1.00 84.62 294 GLU A CA 1
ATOM 2225 C C . GLU A 1 294 ? 11.886 -3.478 -8.964 1.00 84.62 294 GLU A C 1
ATOM 2227 O O . GLU A 1 294 ? 12.937 -2.848 -8.831 1.00 84.62 294 GLU A O 1
ATOM 2232 N N . ALA A 1 295 ? 10.867 -3.027 -9.704 1.00 85.12 295 ALA A N 1
ATOM 2233 C CA . ALA A 1 295 ? 10.904 -1.764 -10.440 1.00 85.12 295 ALA A CA 1
ATOM 2234 C C . ALA A 1 295 ? 11.084 -0.568 -9.494 1.00 85.12 295 ALA A C 1
ATOM 2236 O O . ALA A 1 295 ? 11.968 0.264 -9.704 1.00 85.12 295 ALA A O 1
ATOM 2237 N N . GLU A 1 296 ? 10.324 -0.532 -8.398 1.00 80.31 296 GLU A N 1
ATOM 2238 C CA . GLU A 1 296 ? 10.439 0.491 -7.361 1.00 80.31 296 GLU A CA 1
ATOM 2239 C C . GLU A 1 296 ? 11.851 0.513 -6.748 1.00 80.31 296 GLU A C 1
ATOM 2241 O O . GLU A 1 296 ? 12.459 1.578 -6.603 1.00 80.31 296 GLU A O 1
ATOM 2246 N N . ALA A 1 297 ? 12.403 -0.661 -6.420 1.00 79.31 297 ALA A N 1
ATOM 2247 C CA . ALA A 1 297 ? 13.750 -0.776 -5.863 1.00 79.31 297 ALA A CA 1
ATOM 2248 C C . ALA A 1 297 ? 14.825 -0.274 -6.846 1.00 79.31 297 ALA A C 1
ATOM 2250 O O . ALA A 1 297 ? 15.755 0.435 -6.442 1.00 79.31 297 ALA A O 1
ATOM 2251 N N . ALA A 1 298 ? 14.676 -0.586 -8.138 1.00 81.62 298 ALA A N 1
ATOM 2252 C CA . ALA A 1 298 ? 15.561 -0.106 -9.194 1.00 81.62 298 ALA A CA 1
ATOM 2253 C C . ALA A 1 298 ? 15.473 1.421 -9.373 1.00 81.62 298 ALA A C 1
ATOM 2255 O O . ALA A 1 298 ? 16.503 2.084 -9.509 1.00 81.62 298 ALA A O 1
ATOM 2256 N N . MET A 1 299 ? 14.265 1.991 -9.310 1.00 79.50 299 MET A N 1
ATOM 2257 C CA . MET A 1 299 ? 14.022 3.434 -9.433 1.00 79.50 299 MET A CA 1
ATOM 2258 C C . MET A 1 299 ? 14.596 4.244 -8.264 1.00 79.50 299 MET A C 1
ATOM 2260 O O . MET A 1 299 ? 15.094 5.353 -8.469 1.00 79.50 299 MET A O 1
ATOM 2264 N N . ARG A 1 300 ? 14.562 3.697 -7.043 1.00 71.06 300 ARG A N 1
ATOM 2265 C CA . ARG A 1 300 ? 15.062 4.356 -5.820 1.00 71.06 300 ARG A CA 1
ATOM 2266 C C . ARG A 1 300 ? 16.577 4.232 -5.617 1.00 71.06 300 ARG A C 1
ATOM 2268 O O . ARG A 1 300 ? 17.104 4.769 -4.643 1.00 71.06 300 ARG A O 1
ATOM 2275 N N . GLY A 1 301 ? 17.289 3.520 -6.495 1.00 59.47 301 GLY A N 1
ATOM 2276 C CA . GLY A 1 301 ? 18.738 3.323 -6.380 1.00 59.47 301 GLY A CA 1
ATOM 2277 C C . GLY A 1 301 ? 19.166 2.591 -5.101 1.00 59.47 301 GLY A C 1
ATOM 2278 O O . GLY A 1 301 ? 20.286 2.792 -4.637 1.00 59.47 301 GLY A O 1
ATOM 2279 N N . GLY A 1 302 ? 18.282 1.776 -4.512 1.00 46.09 302 GLY A N 1
ATOM 2280 C CA . GLY A 1 302 ? 18.551 1.037 -3.272 1.00 46.09 302 GLY A CA 1
ATOM 2281 C C . GLY A 1 302 ? 18.487 1.860 -1.977 1.00 46.09 302 GLY A C 1
ATOM 2282 O O . GLY A 1 302 ? 18.955 1.387 -0.943 1.00 46.09 302 GLY A O 1
ATOM 2283 N N . HIS A 1 303 ? 17.937 3.079 -2.001 1.00 42.25 303 HIS A N 1
ATOM 2284 C CA . HIS A 1 303 ? 17.680 3.857 -0.787 1.00 42.25 303 HIS A CA 1
ATOM 2285 C C . HIS A 1 303 ? 16.252 3.616 -0.261 1.00 42.25 303 HIS A C 1
ATOM 2287 O O . HIS A 1 303 ? 15.286 4.180 -0.778 1.00 42.25 303 HIS A O 1
ATOM 2293 N N . ASP A 1 304 ? 16.131 2.828 0.812 1.00 48.25 304 ASP A N 1
ATOM 2294 C CA . ASP A 1 304 ? 14.877 2.534 1.533 1.00 48.25 304 ASP A CA 1
ATOM 2295 C C . ASP A 1 304 ? 14.434 3.697 2.449 1.00 48.25 304 ASP A C 1
ATOM 2297 O O . ASP A 1 304 ? 14.199 3.530 3.642 1.00 48.25 304 ASP A O 1
ATOM 2301 N N . HIS A 1 305 ? 14.341 4.917 1.916 1.00 41.22 305 HIS A N 1
ATOM 2302 C CA . HIS A 1 305 ? 13.945 6.102 2.699 1.00 41.22 305 HIS A CA 1
ATOM 2303 C C . HIS A 1 305 ? 12.548 6.642 2.344 1.00 41.22 305 HIS A C 1
ATOM 2305 O O . HIS A 1 305 ? 12.271 7.826 2.521 1.00 41.22 305 HIS A O 1
ATOM 2311 N N . GLY A 1 306 ? 11.655 5.788 1.836 1.00 46.59 306 GLY A N 1
ATOM 2312 C CA . GLY A 1 306 ? 10.242 6.114 1.617 1.00 46.59 306 GLY A CA 1
ATOM 2313 C C . GLY A 1 306 ? 9.317 5.392 2.595 1.00 46.59 306 GLY A C 1
ATOM 2314 O O . GLY A 1 306 ? 9.701 4.382 3.178 1.00 46.59 306 GLY A O 1
ATOM 2315 N N . LEU A 1 307 ? 8.079 5.883 2.739 1.00 53.12 307 LEU A N 1
ATOM 2316 C CA . LEU A 1 307 ? 7.015 5.144 3.426 1.00 53.12 307 LEU A CA 1
ATOM 2317 C C . LEU A 1 307 ? 6.912 3.743 2.799 1.00 53.12 307 LEU A C 1
ATOM 2319 O O . LEU A 1 307 ? 6.576 3.627 1.625 1.00 53.12 307 LEU A O 1
ATOM 2323 N N . LEU A 1 308 ? 7.169 2.687 3.580 1.00 67.06 308 LEU A N 1
ATOM 2324 C CA . LEU A 1 308 ? 7.068 1.280 3.152 1.00 67.06 308 LEU A CA 1
ATOM 2325 C C . LEU A 1 308 ? 5.611 0.810 2.961 1.00 67.06 308 LEU A C 1
ATOM 2327 O O . LEU A 1 308 ? 5.344 -0.388 2.850 1.00 67.06 308 LEU A O 1
ATOM 2331 N N . ARG A 1 309 ? 4.658 1.747 2.941 1.00 70.44 309 ARG A N 1
ATOM 2332 C CA . ARG A 1 309 ? 3.243 1.491 2.686 1.00 70.44 309 ARG A CA 1
ATOM 2333 C C . ARG A 1 309 ? 3.064 1.014 1.245 1.00 70.44 309 ARG A C 1
ATOM 2335 O O . ARG A 1 309 ? 3.578 1.614 0.306 1.00 70.44 309 ARG A O 1
ATOM 2342 N N . ILE A 1 310 ? 2.318 -0.071 1.083 1.00 74.12 310 ILE A N 1
ATOM 2343 C CA . ILE A 1 310 ? 2.054 -0.700 -0.206 1.00 74.12 310 ILE A CA 1
ATOM 2344 C C . ILE A 1 310 ? 0.784 -0.095 -0.792 1.00 74.12 310 ILE A C 1
ATOM 2346 O O . ILE A 1 310 ? -0.319 -0.473 -0.406 1.00 74.12 310 ILE A O 1
ATOM 2350 N N . ASP A 1 311 ? 0.933 0.841 -1.725 1.00 72.81 311 ASP A N 1
ATOM 2351 C CA . ASP A 1 311 ? -0.212 1.476 -2.398 1.00 72.81 311 ASP A CA 1
ATOM 2352 C C . ASP A 1 311 ? -0.696 0.679 -3.619 1.00 72.81 311 ASP A C 1
ATOM 2354 O O . ASP A 1 311 ? -1.850 0.804 -4.030 1.00 72.81 311 ASP A O 1
ATOM 2358 N N . ARG A 1 312 ? 0.167 -0.193 -4.148 1.00 75.81 312 ARG A N 1
ATOM 2359 C CA . ARG A 1 312 ? -0.037 -1.027 -5.337 1.00 75.81 312 ARG A CA 1
ATOM 2360 C C . ARG A 1 312 ? 0.508 -2.431 -5.091 1.00 75.81 312 ARG A C 1
ATOM 2362 O O . ARG A 1 312 ? 1.460 -2.563 -4.326 1.00 75.81 312 ARG A O 1
ATOM 2369 N N . ASP A 1 313 ? -0.068 -3.454 -5.728 1.00 76.88 313 ASP A N 1
ATOM 2370 C CA . ASP A 1 313 ? 0.390 -4.838 -5.556 1.00 76.88 313 ASP A CA 1
ATOM 2371 C C . ASP A 1 313 ? 1.890 -4.951 -5.883 1.00 76.88 313 ASP A C 1
ATOM 2373 O O . ASP A 1 313 ? 2.281 -4.702 -7.024 1.00 76.88 313 ASP A O 1
ATOM 2377 N N . PRO A 1 314 ? 2.751 -5.321 -4.914 1.00 76.81 314 PRO A N 1
ATOM 2378 C CA . PRO A 1 314 ? 4.179 -5.499 -5.147 1.00 76.81 314 PRO A CA 1
ATOM 2379 C C . PRO A 1 314 ? 4.477 -6.554 -6.208 1.00 76.81 314 PRO A C 1
ATOM 2381 O O . PRO A 1 314 ? 5.547 -6.502 -6.806 1.00 76.81 314 PRO A O 1
ATOM 2384 N N . ASP A 1 315 ? 3.547 -7.489 -6.422 1.00 78.25 315 ASP A N 1
ATOM 2385 C CA . ASP A 1 315 ? 3.672 -8.585 -7.378 1.00 78.25 315 ASP A CA 1
ATOM 2386 C C . ASP A 1 315 ? 3.101 -8.230 -8.770 1.00 78.25 315 ASP A C 1
ATOM 2388 O O . ASP A 1 315 ? 3.203 -9.042 -9.692 1.00 78.25 315 ASP A O 1
ATOM 2392 N N . GLU A 1 316 ? 2.521 -7.032 -8.956 1.00 82.12 316 GLU A N 1
ATOM 2393 C CA . GLU A 1 316 ? 2.056 -6.561 -10.270 1.00 82.12 316 GLU A CA 1
ATOM 2394 C C . GLU A 1 316 ? 3.234 -6.489 -11.251 1.00 82.12 316 GLU A C 1
ATOM 2396 O O . GLU A 1 316 ? 4.331 -6.065 -10.888 1.00 82.12 316 GLU A O 1
ATOM 2401 N N . LEU A 1 317 ? 3.024 -6.885 -12.509 1.00 86.62 317 LEU A N 1
ATOM 2402 C CA . LEU A 1 317 ? 4.079 -6.834 -13.520 1.00 86.62 317 LEU A CA 1
ATOM 2403 C C . LEU A 1 317 ? 4.234 -5.421 -14.090 1.00 86.62 317 LEU A C 1
ATOM 2405 O O . LEU A 1 317 ? 3.262 -4.786 -14.508 1.00 86.62 317 LEU A O 1
ATOM 2409 N N . PHE A 1 318 ? 5.480 -4.966 -14.144 1.00 89.31 318 PHE A N 1
ATOM 2410 C CA . PHE A 1 318 ? 5.902 -3.648 -14.597 1.00 89.31 318 PHE A CA 1
ATOM 2411 C C . PHE A 1 318 ? 7.034 -3.750 -15.611 1.00 89.31 318 PHE A C 1
ATOM 2413 O O . PHE A 1 318 ? 7.908 -4.616 -15.528 1.00 89.31 318 PHE A O 1
ATOM 2420 N N . TRP A 1 319 ? 7.042 -2.806 -16.545 1.00 91.94 319 TRP A N 1
ATOM 2421 C CA . TRP A 1 319 ? 8.191 -2.537 -17.391 1.00 91.94 319 TRP A CA 1
ATOM 2422 C C . TRP A 1 319 ? 9.064 -1.481 -16.732 1.00 91.94 319 TRP A C 1
ATOM 2424 O O . TRP A 1 319 ? 8.612 -0.359 -16.522 1.00 91.94 319 TRP A O 1
ATOM 2434 N N . LEU A 1 320 ? 10.324 -1.818 -16.460 1.00 93.75 320 LEU A N 1
ATOM 2435 C CA . LEU A 1 320 ? 11.361 -0.828 -16.191 1.00 93.75 320 LEU A CA 1
ATOM 2436 C C . LEU A 1 320 ? 12.030 -0.467 -17.518 1.00 93.75 320 LEU A C 1
ATOM 2438 O O . LEU A 1 320 ? 12.651 -1.324 -18.153 1.00 93.75 320 LEU A O 1
ATOM 2442 N N . VAL A 1 321 ? 11.912 0.792 -17.934 1.00 93.75 321 VAL A N 1
ATOM 2443 C CA . VAL A 1 321 ? 12.342 1.251 -19.257 1.00 93.75 321 VAL A CA 1
ATOM 2444 C C . VAL A 1 321 ? 13.450 2.287 -19.133 1.00 93.75 321 VAL A C 1
ATOM 2446 O O . VAL A 1 321 ? 13.290 3.327 -18.494 1.00 93.75 321 VAL A O 1
ATOM 2449 N N . ALA A 1 322 ? 14.572 2.018 -19.795 1.00 95.12 322 ALA A N 1
ATOM 2450 C CA . ALA A 1 322 ? 15.688 2.939 -19.935 1.00 95.12 322 ALA A CA 1
ATOM 2451 C C . ALA A 1 322 ? 15.731 3.496 -21.359 1.00 95.12 322 ALA A C 1
ATOM 2453 O O . ALA A 1 322 ? 15.694 2.745 -22.333 1.00 95.12 322 ALA A O 1
ATOM 2454 N N . VAL A 1 323 ? 15.851 4.816 -21.480 1.00 94.62 323 VAL A N 1
ATOM 2455 C CA . VAL A 1 323 ? 15.940 5.525 -22.759 1.00 94.62 323 VAL A CA 1
ATOM 2456 C C . VAL A 1 323 ? 17.116 6.494 -22.707 1.00 94.62 323 VAL A C 1
ATOM 2458 O O . VAL A 1 323 ? 17.257 7.242 -21.742 1.00 94.62 323 VAL A O 1
ATOM 2461 N N . SER A 1 324 ? 17.964 6.523 -23.734 1.00 93.44 324 SER A N 1
ATOM 2462 C CA . SER A 1 324 ? 19.039 7.516 -23.839 1.00 93.44 324 SER A CA 1
ATOM 2463 C C . SER A 1 324 ? 19.254 8.013 -25.263 1.00 93.44 324 SER A C 1
ATOM 2465 O O . SER A 1 324 ? 18.912 7.339 -26.234 1.00 93.44 324 SER A O 1
ATOM 2467 N N . GLY A 1 325 ? 19.829 9.212 -25.376 1.00 83.88 325 GLY A N 1
ATOM 2468 C CA . GLY A 1 325 ? 20.108 9.862 -26.657 1.00 83.88 325 GLY A CA 1
ATOM 2469 C C . GLY A 1 325 ? 18.872 10.452 -27.349 1.00 83.88 325 GLY A C 1
ATOM 2470 O O . GLY A 1 325 ? 17.731 10.154 -27.010 1.00 83.88 325 GLY A O 1
ATOM 2471 N N . GLY A 1 326 ? 19.100 11.302 -28.349 1.00 74.69 326 GLY A N 1
ATOM 2472 C CA . GLY A 1 326 ? 18.047 12.035 -29.062 1.00 74.69 326 GLY A CA 1
ATOM 2473 C C . GLY A 1 326 ? 17.645 13.364 -28.388 1.00 74.69 326 GLY A C 1
ATOM 2474 O O . GLY A 1 326 ? 17.833 13.534 -27.185 1.00 74.69 326 GLY A O 1
ATOM 2475 N N . PRO A 1 327 ? 17.134 14.340 -29.159 1.00 72.56 327 PRO A N 1
ATOM 2476 C CA . PRO A 1 327 ? 16.888 15.707 -28.681 1.00 72.56 327 PRO A CA 1
ATOM 2477 C C . PRO A 1 327 ? 15.574 15.892 -27.899 1.00 72.56 327 PRO A C 1
ATOM 2479 O O . PRO A 1 327 ? 15.337 16.961 -27.346 1.00 72.56 327 PRO A O 1
ATOM 2482 N N . ASP A 1 328 ? 14.703 14.887 -27.894 1.00 76.50 328 ASP A N 1
ATOM 2483 C CA . ASP A 1 328 ? 13.296 14.952 -27.476 1.00 76.50 328 ASP A CA 1
ATOM 2484 C C . ASP A 1 328 ? 13.021 14.349 -26.088 1.00 76.50 328 ASP A C 1
ATOM 2486 O O . ASP A 1 328 ? 11.863 14.254 -25.679 1.00 76.50 328 ASP A O 1
ATOM 2490 N N . LEU A 1 329 ? 14.060 13.967 -25.336 1.00 83.62 329 LEU A N 1
ATOM 2491 C CA . LEU A 1 329 ? 13.877 13.530 -23.951 1.00 83.62 329 LEU A CA 1
ATOM 2492 C C . LEU A 1 329 ? 13.367 14.688 -23.066 1.00 83.62 329 LEU A C 1
ATOM 2494 O O . LEU A 1 329 ? 13.831 15.825 -23.218 1.00 83.62 329 LEU A O 1
ATOM 2498 N N . PRO A 1 330 ? 12.449 14.426 -22.111 1.00 80.62 330 PRO A N 1
ATOM 2499 C CA . PRO A 1 330 ? 11.945 15.449 -21.197 1.00 80.62 330 PRO A CA 1
ATOM 2500 C C . PRO A 1 330 ? 13.083 16.115 -20.428 1.00 80.62 330 PRO A C 1
ATOM 2502 O O . PRO A 1 330 ? 13.976 15.425 -19.942 1.00 80.62 330 PRO A O 1
ATOM 2505 N N . LEU A 1 331 ? 13.044 17.439 -20.273 1.00 74.44 331 LEU A N 1
ATOM 2506 C CA . LEU A 1 331 ? 14.032 18.164 -19.469 1.00 74.44 331 LEU A CA 1
ATOM 2507 C C . LEU A 1 331 ? 13.844 17.870 -17.970 1.00 74.44 331 LEU A C 1
ATOM 2509 O O . LEU A 1 331 ? 12.697 17.781 -17.515 1.00 74.44 331 LEU A O 1
ATOM 2513 N N . PRO A 1 332 ? 14.924 17.796 -17.168 1.00 62.16 332 PRO A N 1
ATOM 2514 C CA . PRO A 1 332 ? 14.803 17.619 -15.728 1.00 62.16 332 PRO A CA 1
ATOM 2515 C C . PRO A 1 332 ? 14.106 18.849 -15.133 1.00 62.16 332 PRO A C 1
ATOM 2517 O O . PRO A 1 332 ? 14.542 19.985 -15.342 1.00 62.16 332 PRO A O 1
ATOM 2520 N N . ARG A 1 333 ? 13.018 18.656 -14.381 1.00 56.28 333 ARG A N 1
ATOM 2521 C CA . ARG A 1 333 ? 12.441 19.734 -13.566 1.00 56.28 333 ARG A CA 1
ATOM 2522 C C . ARG A 1 333 ? 13.197 19.799 -12.245 1.00 56.28 333 ARG A C 1
ATOM 2524 O O . ARG A 1 333 ? 13.167 18.843 -11.483 1.00 56.28 333 ARG A O 1
ATOM 2531 N N . GLY A 1 334 ? 13.833 20.936 -11.972 1.00 46.22 334 GLY A N 1
ATOM 2532 C CA . GLY A 1 334 ? 14.513 21.182 -10.698 1.00 46.22 334 GLY A CA 1
ATOM 2533 C C . GLY A 1 334 ? 15.961 21.622 -10.865 1.00 46.22 334 GLY A C 1
ATOM 2534 O O . GLY A 1 334 ? 16.884 20.910 -10.492 1.00 46.22 334 GLY A O 1
ATOM 2535 N N . GLY A 1 335 ? 16.164 22.824 -11.400 1.00 39.41 335 GLY A N 1
ATOM 2536 C CA . GLY A 1 335 ? 17.338 23.605 -11.015 1.00 39.41 335 GLY A CA 1
ATOM 2537 C C . GLY A 1 335 ? 17.060 24.290 -9.670 1.00 39.41 335 GLY A C 1
ATOM 2538 O O . GLY A 1 335 ? 15.891 24.544 -9.366 1.00 39.41 335 GLY A O 1
ATOM 2539 N N . PRO A 1 336 ? 18.083 24.609 -8.856 1.00 38.75 336 PRO A N 1
ATOM 2540 C CA . PRO A 1 336 ? 17.878 25.393 -7.642 1.00 38.75 336 PRO A CA 1
ATOM 2541 C C . PRO A 1 336 ? 17.119 26.686 -7.971 1.00 38.75 336 PRO A C 1
ATOM 2543 O O . PRO A 1 336 ? 17.458 27.374 -8.938 1.00 38.75 336 PRO A O 1
ATOM 2546 N N . LEU A 1 337 ? 16.101 27.017 -7.167 1.00 38.00 337 LEU A N 1
ATOM 2547 C CA . LEU A 1 337 ? 15.421 28.313 -7.216 1.00 38.00 337 LEU A CA 1
ATOM 2548 C C . LEU A 1 337 ? 16.473 29.412 -7.028 1.00 38.00 337 LEU A C 1
ATOM 2550 O O . LEU A 1 337 ? 16.946 29.663 -5.920 1.00 38.00 337 LEU A O 1
ATOM 2554 N N . ARG A 1 338 ? 16.883 30.062 -8.120 1.00 44.94 338 ARG A N 1
ATOM 2555 C CA . ARG A 1 338 ? 17.753 31.233 -8.042 1.00 44.94 338 ARG A CA 1
ATOM 2556 C C . ARG A 1 338 ? 16.912 32.434 -7.626 1.00 44.94 338 ARG A C 1
ATOM 2558 O O . ARG A 1 338 ? 16.134 32.954 -8.414 1.00 44.94 338 ARG A O 1
ATOM 2565 N N . LEU A 1 339 ? 17.138 32.910 -6.407 1.00 43.66 339 LEU A N 1
ATOM 2566 C CA . LEU A 1 339 ? 16.656 34.191 -5.874 1.00 43.66 339 LEU A CA 1
ATOM 2567 C C . LEU A 1 339 ? 17.371 35.409 -6.515 1.00 43.66 339 LEU A C 1
ATOM 2569 O O . LEU A 1 339 ? 17.680 36.379 -5.832 1.00 43.66 339 LEU A O 1
ATOM 2573 N N . GLY A 1 340 ? 17.684 35.376 -7.818 1.00 47.72 340 GLY A N 1
ATOM 2574 C CA . GLY A 1 340 ? 18.474 36.422 -8.480 1.00 47.72 340 GLY A CA 1
ATOM 2575 C C . GLY A 1 340 ? 18.067 36.700 -9.929 1.00 47.72 340 GLY A C 1
ATOM 2576 O O . GLY A 1 340 ? 17.757 35.784 -10.685 1.00 47.72 340 GLY A O 1
ATOM 2577 N N . SER A 1 341 ? 18.122 37.978 -10.313 1.00 45.22 341 SER A N 1
ATOM 2578 C CA . SER A 1 341 ? 17.705 38.580 -11.593 1.00 45.22 341 SER A CA 1
ATOM 2579 C C . SER A 1 341 ? 18.677 38.351 -12.768 1.00 45.22 341 SER A C 1
ATOM 2581 O O . SER A 1 341 ? 18.951 39.259 -13.552 1.00 45.22 341 SER A O 1
ATOM 2583 N N . GLY A 1 342 ? 19.236 37.145 -12.893 1.00 52.78 342 GLY A N 1
ATOM 2584 C CA . GLY A 1 342 ? 20.078 36.774 -14.037 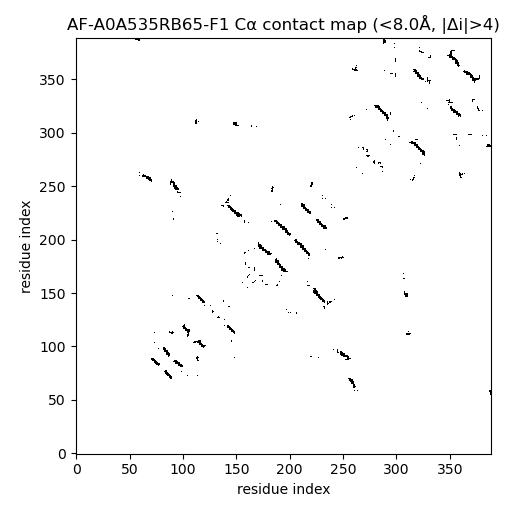1.00 52.78 342 GLY A CA 1
ATOM 2585 C C . GLY A 1 342 ? 19.258 36.306 -15.250 1.00 52.78 342 GLY A C 1
ATOM 2586 O O . GLY A 1 342 ? 18.121 35.864 -15.073 1.00 52.78 342 GLY A O 1
ATOM 2587 N N . PRO A 1 343 ? 19.814 36.354 -16.478 1.00 53.50 343 PRO A N 1
ATOM 2588 C CA . PRO A 1 343 ? 19.163 35.762 -17.645 1.00 53.50 343 PRO A CA 1
ATOM 2589 C C . PRO A 1 343 ? 18.920 34.256 -17.422 1.00 53.50 343 PRO A C 1
ATOM 2591 O O . PRO A 1 343 ? 19.739 33.601 -16.765 1.00 53.50 343 PRO A O 1
ATOM 2594 N N . PRO A 1 344 ? 17.809 33.694 -17.937 1.00 56.28 344 PRO A N 1
ATOM 2595 C CA . PRO A 1 344 ? 17.492 32.281 -17.758 1.00 56.28 344 PRO A CA 1
ATOM 2596 C C . PRO A 1 344 ? 18.624 31.416 -18.322 1.00 56.28 344 PRO A C 1
ATOM 2598 O O . PRO A 1 344 ? 19.011 31.561 -19.480 1.00 56.28 344 PRO A O 1
ATOM 2601 N N . ALA A 1 345 ? 19.181 30.531 -17.492 1.00 59.31 345 ALA A N 1
ATOM 2602 C CA . ALA A 1 345 ? 20.165 29.557 -17.945 1.00 59.31 345 ALA A CA 1
ATOM 2603 C C . ALA A 1 345 ? 19.484 28.554 -18.885 1.00 59.31 345 ALA A C 1
ATOM 2605 O O . ALA A 1 345 ? 18.408 28.044 -18.566 1.00 59.31 345 ALA A O 1
ATOM 2606 N N . THR A 1 346 ? 20.107 28.261 -20.029 1.00 60.06 346 THR A N 1
ATOM 2607 C CA . THR A 1 346 ? 19.632 27.211 -20.935 1.00 60.06 346 THR A CA 1
ATOM 2608 C C . THR A 1 346 ? 19.589 25.883 -20.168 1.00 60.06 346 THR A C 1
ATOM 2610 O O . THR A 1 346 ? 20.616 25.494 -19.604 1.00 60.06 346 THR A O 1
ATOM 2613 N N . PRO A 1 347 ? 18.437 25.189 -20.109 1.00 64.50 347 PRO A N 1
ATOM 2614 C CA . PRO A 1 347 ? 18.347 23.904 -19.432 1.00 64.50 347 PRO A CA 1
ATOM 2615 C C . PRO A 1 347 ? 19.338 22.919 -20.055 1.00 64.50 347 PRO A C 1
ATOM 2617 O O . PRO A 1 347 ? 19.434 22.821 -21.279 1.00 64.50 347 PRO A O 1
ATOM 2620 N N . THR A 1 348 ? 20.085 22.194 -19.224 1.00 73.38 348 THR A N 1
ATOM 2621 C CA . THR A 1 348 ? 20.966 21.132 -19.718 1.00 73.38 348 THR A CA 1
ATOM 2622 C C . THR A 1 348 ? 20.105 20.002 -20.294 1.00 73.38 348 THR A C 1
ATOM 2624 O O . THR A 1 348 ? 19.168 19.575 -19.614 1.00 73.38 348 THR A O 1
ATOM 2627 N N . PRO A 1 349 ? 20.380 19.520 -21.522 1.00 81.69 349 PRO A N 1
ATOM 2628 C CA . PRO A 1 349 ? 19.633 18.412 -22.105 1.00 81.69 349 PRO A CA 1
ATOM 2629 C C . PRO A 1 349 ? 19.708 17.151 -21.241 1.00 81.69 349 PRO A C 1
ATOM 2631 O O . PRO A 1 349 ? 20.738 16.860 -20.628 1.00 81.69 349 PRO A O 1
ATOM 2634 N N . THR A 1 350 ? 18.623 16.383 -21.231 1.00 86.81 350 THR A N 1
ATOM 2635 C CA . THR A 1 350 ? 18.584 15.065 -20.596 1.00 86.81 350 THR A CA 1
ATOM 2636 C C . THR A 1 350 ? 19.404 14.078 -21.415 1.00 86.81 350 THR A C 1
ATOM 2638 O O . THR A 1 350 ? 19.186 13.919 -22.613 1.00 86.81 350 THR A O 1
ATOM 2641 N N . ALA A 1 351 ? 20.350 13.409 -20.764 1.00 89.38 351 ALA A N 1
ATOM 2642 C CA . ALA A 1 351 ? 21.181 12.384 -21.374 1.00 89.38 351 ALA A CA 1
ATOM 2643 C C . ALA A 1 351 ? 20.490 11.013 -21.365 1.00 89.38 351 ALA A C 1
ATOM 2645 O O . ALA A 1 351 ? 20.580 10.264 -22.341 1.00 89.38 351 ALA A O 1
ATOM 2646 N N . TRP A 1 352 ? 19.777 10.699 -20.280 1.00 91.81 352 TRP A N 1
ATOM 2647 C CA . TRP A 1 352 ? 18.967 9.492 -20.164 1.00 91.81 352 TRP A CA 1
ATOM 2648 C C . TRP A 1 352 ? 17.745 9.697 -19.267 1.00 91.81 352 TRP A C 1
ATOM 2650 O O . TRP A 1 352 ? 17.714 10.569 -18.394 1.00 91.81 352 TRP A O 1
ATOM 2660 N N . MET A 1 353 ? 16.753 8.843 -19.492 1.00 91.12 353 MET A N 1
ATOM 2661 C CA . MET A 1 353 ? 15.523 8.714 -18.729 1.00 91.12 353 MET A CA 1
ATOM 2662 C C . MET A 1 353 ? 15.357 7.257 -18.294 1.00 91.12 353 MET A C 1
ATOM 2664 O O . MET A 1 353 ? 15.598 6.338 -19.076 1.00 91.12 353 MET A O 1
ATOM 2668 N N . LEU A 1 354 ? 14.942 7.063 -17.049 1.00 91.62 354 LEU A N 1
ATOM 2669 C CA . LEU A 1 354 ? 14.518 5.783 -16.497 1.00 91.62 354 LEU A CA 1
ATOM 2670 C C . LEU A 1 354 ? 13.102 5.973 -15.961 1.00 91.62 354 LEU A C 1
ATOM 2672 O O . LEU A 1 354 ? 12.862 6.929 -15.227 1.00 91.62 354 LEU A O 1
ATOM 2676 N N . TYR A 1 355 ? 12.169 5.111 -16.331 1.00 89.88 355 TYR A N 1
ATOM 2677 C CA . TYR A 1 355 ? 10.812 5.158 -15.798 1.00 89.88 355 TYR A CA 1
ATOM 2678 C C . TYR A 1 355 ? 10.241 3.752 -15.675 1.00 89.88 355 TYR A C 1
ATOM 2680 O O . TYR A 1 355 ? 10.733 2.813 -16.307 1.00 89.88 355 TYR A O 1
ATOM 2688 N N . ASP A 1 356 ? 9.210 3.620 -14.854 1.00 88.75 356 ASP A N 1
ATOM 2689 C CA . ASP A 1 356 ? 8.435 2.396 -14.728 1.00 88.75 356 ASP A CA 1
ATOM 2690 C C . ASP A 1 356 ? 7.022 2.597 -15.293 1.00 88.75 356 ASP A C 1
ATOM 2692 O O . ASP A 1 356 ? 6.495 3.709 -15.330 1.00 88.75 356 ASP A O 1
ATOM 2696 N N . MET A 1 357 ? 6.408 1.531 -15.796 1.00 87.50 357 MET A N 1
ATOM 2697 C CA . MET A 1 357 ? 5.009 1.556 -16.222 1.00 87.50 357 MET A CA 1
ATOM 2698 C C . MET A 1 357 ? 4.353 0.199 -16.012 1.00 87.50 357 MET A C 1
ATOM 2700 O O . MET A 1 357 ? 4.999 -0.842 -16.164 1.00 87.50 357 MET A O 1
ATOM 2704 N N . ALA A 1 358 ? 3.060 0.208 -15.696 1.00 86.88 358 ALA A N 1
ATOM 2705 C CA . ALA A 1 358 ? 2.300 -1.025 -15.549 1.00 86.88 358 ALA A CA 1
ATOM 2706 C C . ALA A 1 358 ? 2.306 -1.824 -16.864 1.00 86.88 358 ALA A C 1
ATOM 2708 O O . ALA A 1 358 ? 2.012 -1.289 -17.934 1.00 86.88 358 ALA A O 1
ATOM 2709 N N . ALA A 1 359 ? 2.619 -3.120 -16.786 1.00 86.50 359 ALA A N 1
ATOM 2710 C CA . ALA A 1 359 ? 2.629 -4.011 -17.947 1.00 86.50 359 ALA A CA 1
ATOM 2711 C C . ALA A 1 359 ? 1.256 -4.642 -18.232 1.00 86.50 359 ALA A C 1
ATOM 2713 O O . ALA A 1 359 ? 1.088 -5.276 -19.272 1.00 86.50 359 ALA A O 1
ATOM 2714 N N . THR A 1 360 ? 0.305 -4.511 -17.301 1.00 78.75 360 THR A N 1
ATOM 2715 C CA . THR A 1 360 ? -0.913 -5.340 -17.248 1.00 78.75 360 THR A CA 1
ATOM 2716 C C . THR A 1 360 ? -2.234 -4.573 -17.282 1.00 78.75 360 THR A C 1
ATOM 2718 O O . THR A 1 360 ? -3.295 -5.185 -17.412 1.00 78.75 360 THR A O 1
ATOM 2721 N N . ASN A 1 361 ? -2.204 -3.242 -17.164 1.00 70.75 361 ASN A N 1
ATOM 2722 C CA . ASN A 1 361 ? -3.398 -2.407 -17.265 1.00 70.75 361 ASN A CA 1
ATOM 2723 C C . ASN A 1 361 ? -3.461 -1.715 -18.635 1.00 70.75 361 ASN A C 1
ATOM 2725 O O . ASN A 1 361 ? -2.445 -1.539 -19.294 1.00 70.75 361 ASN A O 1
ATOM 2729 N N . GLU A 1 362 ? -4.658 -1.322 -19.078 1.00 53.91 362 GLU A N 1
ATOM 2730 C CA . GLU A 1 362 ? -4.852 -0.707 -20.406 1.00 53.91 362 GLU A CA 1
ATOM 2731 C C . GLU A 1 362 ? -4.288 0.717 -20.518 1.00 53.91 362 GLU A C 1
ATOM 2733 O O . GLU A 1 362 ? -4.191 1.271 -21.612 1.00 53.91 362 GLU A O 1
ATOM 2738 N N . ARG A 1 363 ? -3.975 1.351 -19.384 1.00 53.59 363 ARG A N 1
ATOM 2739 C CA . ARG A 1 363 ? -3.592 2.764 -19.339 1.00 53.59 363 ARG A CA 1
ATOM 2740 C C . ARG A 1 363 ? -2.086 2.988 -19.428 1.00 53.59 363 ARG A C 1
ATOM 2742 O O . ARG A 1 363 ? -1.690 4.132 -19.639 1.00 53.59 363 ARG A O 1
ATOM 2749 N N . GLY A 1 364 ? -1.268 1.947 -19.246 1.00 59.28 364 GLY A N 1
ATOM 2750 C CA . GLY A 1 364 ? 0.191 2.063 -19.232 1.00 59.28 364 GLY A CA 1
ATOM 2751 C C . GLY A 1 364 ? 0.681 3.132 -18.252 1.00 59.28 364 GLY A C 1
ATOM 2752 O O . GLY A 1 364 ? 1.576 3.909 -18.578 1.00 59.28 364 GLY A O 1
ATOM 2753 N N . GLU A 1 365 ? 0.030 3.244 -17.087 1.00 70.31 365 GLU A N 1
ATOM 2754 C CA . GLU A 1 365 ? 0.287 4.331 -16.136 1.00 70.31 365 GLU A CA 1
ATOM 2755 C C . GLU A 1 365 ? 1.740 4.279 -15.641 1.00 70.31 365 GLU A C 1
ATOM 2757 O O . GLU A 1 365 ? 2.181 3.271 -15.084 1.00 70.31 365 GLU A O 1
ATOM 2762 N N . MET A 1 366 ? 2.467 5.382 -15.841 1.00 74.69 366 MET A N 1
ATOM 2763 C CA . MET A 1 366 ? 3.810 5.587 -15.302 1.00 74.69 366 MET A CA 1
ATOM 2764 C C . MET A 1 366 ? 3.711 5.947 -13.820 1.00 74.69 366 MET A C 1
ATOM 2766 O O . MET A 1 366 ? 2.987 6.883 -13.468 1.00 74.69 366 MET A O 1
ATOM 2770 N N . THR A 1 367 ? 4.443 5.240 -12.958 1.00 72.69 367 THR A N 1
ATOM 2771 C CA . THR A 1 367 ? 4.404 5.480 -11.504 1.00 72.69 367 THR A CA 1
ATOM 2772 C C . THR A 1 367 ? 5.609 6.265 -10.990 1.00 72.69 367 THR A C 1
ATOM 2774 O O . THR A 1 367 ? 5.503 6.976 -9.992 1.00 72.69 367 THR A O 1
ATOM 2777 N N . GLY A 1 368 ? 6.723 6.240 -11.717 1.00 75.62 368 GLY A N 1
ATOM 2778 C CA . GLY A 1 368 ? 7.945 6.954 -11.391 1.00 75.62 368 GLY A CA 1
ATOM 2779 C C . GLY A 1 368 ? 8.771 7.281 -12.630 1.00 75.62 368 GLY A C 1
ATOM 2780 O O . GLY A 1 368 ? 8.738 6.578 -13.637 1.00 75.62 368 GLY A O 1
ATOM 2781 N N . MET A 1 369 ? 9.547 8.363 -12.545 1.00 84.81 369 MET A N 1
ATOM 2782 C CA . MET A 1 369 ? 10.479 8.784 -13.591 1.00 84.81 369 MET A CA 1
ATOM 2783 C C . MET A 1 369 ? 11.713 9.449 -12.978 1.00 84.81 369 MET A C 1
ATOM 2785 O O . MET A 1 369 ? 11.603 10.323 -12.120 1.00 84.81 369 MET A O 1
ATOM 2789 N N . SER A 1 370 ? 12.877 9.079 -13.496 1.00 85.62 370 SER A N 1
ATOM 2790 C CA . SER A 1 370 ? 14.185 9.634 -13.176 1.00 85.62 370 SER A CA 1
ATOM 2791 C C . SER A 1 370 ? 14.828 10.169 -14.452 1.00 85.62 370 SER A C 1
ATOM 2793 O O . SER A 1 370 ? 14.892 9.483 -15.473 1.00 85.62 370 SER A O 1
ATOM 2795 N N . LEU A 1 371 ? 15.313 11.407 -14.391 1.00 86.62 371 LEU A N 1
ATOM 2796 C CA . LEU A 1 371 ? 15.959 12.108 -15.501 1.00 86.62 371 LEU A CA 1
ATOM 2797 C C . LEU A 1 371 ? 17.357 12.538 -15.067 1.00 86.62 371 LEU A C 1
ATOM 2799 O O . LEU A 1 371 ? 17.540 13.012 -13.947 1.00 86.62 371 LEU A O 1
ATOM 2803 N N . SER A 1 372 ? 18.336 12.429 -15.960 1.00 85.88 372 SER A N 1
ATOM 2804 C CA . SER A 1 372 ? 19.699 12.887 -15.690 1.00 85.88 372 SER A CA 1
ATOM 2805 C C . SER A 1 372 ? 20.305 13.551 -16.912 1.00 85.88 372 SER A C 1
ATOM 2807 O O . SER A 1 372 ? 20.175 13.056 -18.030 1.00 85.88 372 SER A O 1
ATOM 2809 N N . SER A 1 373 ? 21.038 14.638 -16.690 1.00 86.56 373 SER A N 1
ATOM 2810 C CA . SER A 1 373 ? 21.928 15.250 -17.682 1.00 86.56 373 SER A CA 1
ATOM 2811 C C . SER A 1 373 ? 23.349 14.665 -17.664 1.00 86.56 373 SER A C 1
ATOM 2813 O O . SER A 1 373 ? 24.189 15.077 -18.458 1.00 86.56 373 SER A O 1
ATOM 2815 N N . ASN A 1 374 ? 23.638 13.734 -16.747 1.00 85.06 374 ASN A N 1
ATOM 2816 C CA . ASN A 1 374 ? 24.961 13.148 -16.523 1.00 85.06 374 ASN A CA 1
ATOM 2817 C C . ASN A 1 374 ? 25.003 11.665 -16.919 1.00 85.06 374 ASN A C 1
ATOM 2819 O O . ASN A 1 374 ? 24.094 10.901 -16.582 1.00 85.06 374 ASN A O 1
ATOM 2823 N N . GLY A 1 375 ? 26.110 11.240 -17.535 1.00 87.06 375 GLY A N 1
ATOM 2824 C CA . GLY A 1 375 ? 26.298 9.871 -18.034 1.00 87.06 375 GLY A CA 1
ATOM 2825 C C . GLY A 1 375 ? 25.557 9.613 -19.351 1.00 87.06 375 GLY A C 1
ATOM 2826 O O . GLY A 1 375 ? 24.922 10.507 -19.894 1.00 87.06 375 GLY A O 1
ATOM 2827 N N . THR A 1 376 ? 25.646 8.394 -19.885 1.00 90.06 376 THR A N 1
ATOM 2828 C CA . THR A 1 376 ? 25.002 7.997 -21.160 1.00 90.06 376 THR A CA 1
ATOM 2829 C C . THR A 1 376 ? 23.928 6.918 -20.992 1.00 90.06 376 THR A C 1
ATOM 2831 O O . THR A 1 376 ? 23.258 6.553 -21.961 1.00 90.06 376 THR A O 1
ATOM 2834 N N . TRP A 1 377 ? 23.773 6.394 -19.774 1.00 92.81 377 TRP A N 1
ATOM 2835 C CA . TRP A 1 377 ? 22.870 5.298 -19.435 1.00 92.81 377 TRP A CA 1
ATOM 2836 C C . TRP A 1 377 ? 22.538 5.318 -17.933 1.00 92.81 377 TRP A C 1
ATOM 2838 O O . TRP A 1 377 ? 23.403 5.737 -17.153 1.00 92.81 377 TRP A O 1
ATOM 2848 N N . PRO A 1 378 ? 21.346 4.855 -17.505 1.00 90.62 378 PRO A N 1
ATOM 2849 C CA . PRO A 1 378 ? 21.023 4.745 -16.087 1.00 90.62 378 PRO A CA 1
ATOM 2850 C C . PRO A 1 378 ? 21.967 3.751 -15.377 1.00 90.62 378 PRO A C 1
ATOM 2852 O O . PRO A 1 378 ? 22.090 2.598 -15.809 1.00 90.62 378 PRO A O 1
ATOM 2855 N N . PRO A 1 379 ? 22.654 4.157 -14.292 1.00 88.69 379 PRO A N 1
ATOM 2856 C CA . PRO A 1 379 ? 23.540 3.267 -13.546 1.00 88.69 379 PRO A CA 1
ATOM 2857 C C . PRO A 1 379 ? 22.805 2.036 -12.999 1.00 88.69 379 PRO A C 1
ATOM 2859 O O . PRO A 1 379 ? 21.707 2.147 -12.466 1.00 88.69 379 PRO A O 1
ATOM 2862 N N . GLY A 1 380 ? 23.420 0.855 -13.110 1.00 87.38 380 GLY A N 1
ATOM 2863 C CA . GLY A 1 380 ? 22.881 -0.388 -12.543 1.00 87.38 380 GLY A CA 1
ATOM 2864 C C . GLY A 1 380 ? 21.687 -0.999 -13.288 1.00 87.38 380 GLY A C 1
ATOM 2865 O O . GLY A 1 380 ? 21.271 -2.097 -12.928 1.00 87.38 380 GLY A O 1
ATOM 2866 N N . PHE A 1 381 ? 21.165 -0.358 -14.342 1.00 92.00 381 PHE A N 1
ATOM 2867 C CA . PHE A 1 381 ? 20.032 -0.881 -15.116 1.00 92.00 381 PHE A CA 1
ATOM 2868 C C . PHE A 1 381 ? 20.331 -2.253 -15.737 1.00 92.00 381 PHE A C 1
ATOM 2870 O O . PHE A 1 381 ? 19.530 -3.183 -15.638 1.00 92.00 381 PHE A O 1
ATOM 2877 N N . ASP A 1 382 ? 21.517 -2.421 -16.324 1.00 92.44 382 ASP A N 1
ATOM 2878 C CA . ASP A 1 382 ? 21.889 -3.665 -17.009 1.00 92.44 382 ASP A CA 1
ATOM 2879 C C . ASP A 1 382 ? 21.958 -4.868 -16.046 1.00 92.44 382 ASP A C 1
ATOM 2881 O O . ASP A 1 382 ? 21.722 -5.995 -16.475 1.00 92.44 382 ASP A O 1
ATOM 2885 N N . ALA A 1 383 ? 22.160 -4.636 -14.742 1.00 90.38 383 ALA A N 1
ATOM 2886 C CA . ALA A 1 383 ? 22.190 -5.674 -13.708 1.00 90.38 383 ALA A CA 1
ATOM 2887 C C . ALA A 1 383 ? 20.801 -6.081 -13.174 1.00 90.38 383 ALA A C 1
ATOM 2889 O O . ALA A 1 383 ? 20.701 -7.077 -12.460 1.00 90.38 383 ALA A O 1
ATOM 2890 N N . GLN A 1 384 ? 19.741 -5.330 -13.500 1.00 89.94 384 GLN A N 1
ATOM 2891 C CA . GLN A 1 384 ? 18.379 -5.634 -13.046 1.00 89.94 384 GLN A CA 1
ATOM 2892 C C . GLN A 1 384 ? 17.858 -6.956 -13.635 1.00 89.94 384 GLN A C 1
ATOM 2894 O O . GLN A 1 384 ? 18.234 -7.294 -14.766 1.00 89.94 384 GLN A O 1
ATOM 2899 N N . PRO A 1 385 ? 16.989 -7.688 -12.914 1.00 87.94 385 PRO A N 1
ATOM 2900 C CA . PRO A 1 385 ? 16.351 -8.891 -13.438 1.00 87.94 385 PRO A CA 1
ATOM 2901 C C . PRO A 1 385 ? 15.446 -8.569 -14.633 1.00 87.94 385 PRO A C 1
ATOM 2903 O O . PRO A 1 385 ? 15.019 -7.432 -14.821 1.00 87.94 385 PRO A O 1
ATOM 2906 N N . ASP A 1 386 ? 15.153 -9.582 -15.440 1.00 90.00 386 ASP A N 1
ATOM 2907 C CA . ASP A 1 386 ? 14.145 -9.506 -16.492 1.00 90.00 386 ASP A CA 1
ATOM 2908 C C . ASP A 1 386 ? 13.429 -10.855 -16.594 1.00 90.00 386 ASP A C 1
ATOM 2910 O O . ASP A 1 386 ? 14.044 -11.881 -16.874 1.00 90.00 386 ASP A O 1
ATOM 2914 N N . LEU A 1 387 ? 12.124 -10.849 -16.333 1.00 84.00 387 LEU A N 1
ATOM 2915 C CA . LEU A 1 387 ? 11.257 -12.025 -16.354 1.00 84.00 387 LEU A CA 1
ATOM 2916 C C . LEU A 1 387 ? 11.016 -12.559 -17.772 1.00 84.00 387 LEU A C 1
ATOM 2918 O O . LEU A 1 387 ? 10.499 -13.664 -17.924 1.00 84.00 387 LEU A O 1
ATOM 2922 N N . CYS A 1 388 ? 11.378 -11.796 -18.806 1.00 78.12 388 CYS A N 1
ATOM 2923 C CA . CYS A 1 388 ? 11.278 -12.214 -20.203 1.00 78.12 388 CYS A CA 1
ATOM 2924 C C . CYS A 1 388 ? 12.625 -12.612 -20.824 1.00 78.12 388 CYS A C 1
ATOM 2926 O O . CYS A 1 388 ? 12.764 -12.529 -22.049 1.00 78.12 388 CYS A O 1
ATOM 2928 N N . HIS A 1 389 ? 13.617 -12.995 -20.012 1.00 64.50 389 HIS A N 1
ATOM 2929 C CA . HIS A 1 389 ? 14.997 -13.188 -20.460 1.00 64.50 389 HIS A CA 1
ATOM 2930 C C . HIS A 1 389 ? 15.596 -14.567 -20.190 1.00 64.50 389 HIS A C 1
ATOM 2932 O O . HIS A 1 389 ? 15.202 -15.213 -19.195 1.00 64.50 389 HIS A O 1
#

Nearest PDB structures (foldseek):
  6rwa-assembly1_A  TM=2.426E-01  e=4.113E-01  Photorhabdus luminescens
  3en1-assembly1_B  TM=5.273E-01  e=5.280E+00  Pseudomonas putida
  1ulj-assembly1_F  TM=5.338E-01  e=6.236E+00  Rhodococcus jostii RHA1
  3gzx-assembly1_B  TM=4.641E-01  e=6.968E+00  Comamonas testosteroni

Mean predicted aligned error: 14.23 Å

pLDDT: mean 74.83, std 20.9, range [22.41, 98.0]

Secondary structure (DSSP, 8-state):
-HHHHHHHHHHHHHHHHHHHHHHHHHHHHHHHTT-----------------TTSSSHHHHHHHTTPPPB-PPP-EEEE-SSSEEEEEETTTTEEEEEETTSEEEESSSSS--TT-EEEESS-GGGS-TTTSSSTTSS--TT--EEEEEEEE-TT---HHHHIIIIITTSTTEEEEEEEEEEEETTEEEEEEEEEEEEEE--TTSPPEEEEEEEEEEEEE-SSTTEEEEEEEE-TT-TTHHHHHHHHHH-EE-PPPPPB----S-HHHHHHHHHEETTEEPTT-EEEEEEEEHHHHHHHHTTT---S--B-SS-TTSEEEEEEEE-STTSPPPS------S-PPPPPPPPPSEEEEEEESSSTT--EEEEEEESSSSS-TTGGGS--TT-

Solvent-accessible surface area (backbone atoms only — not comparable to full-atom values): 22275 Å² total; per-residue (Å²): 116,77,72,59,61,56,54,52,52,54,49,54,52,50,51,53,51,51,50,54,52,52,53,56,48,52,57,51,50,62,67,59,66,77,70,83,87,85,90,87,86,87,89,83,90,81,90,76,100,79,64,92,78,64,71,41,60,49,46,48,58,50,44,40,64,45,78,71,39,73,46,60,70,78,42,77,43,78,66,88,74,68,31,24,38,39,36,26,38,45,52,13,34,35,36,41,40,60,52,83,38,46,79,39,52,17,90,49,99,57,77,27,38,42,19,36,23,33,25,63,53,66,76,86,75,54,63,52,84,79,39,95,50,59,91,75,68,63,56,94,92,27,41,36,40,37,40,38,36,28,63,30,84,84,60,66,54,50,63,58,39,39,69,76,54,65,36,72,43,96,37,46,74,45,74,48,92,58,48,80,44,80,44,53,92,32,82,18,24,36,36,39,33,38,30,48,49,76,43,69,51,98,88,56,70,77,41,76,48,76,46,38,35,32,37,36,35,32,72,43,82,47,76,48,31,30,41,37,37,41,32,34,43,49,84,26,91,60,46,63,60,53,58,55,24,44,72,53,28,38,63,38,79,49,43,76,56,41,62,23,46,69,61,52,69,66,59,58,43,47,64,68,40,39,52,100,89,42,74,43,69,76,46,46,73,52,72,32,38,37,32,36,52,54,43,52,44,62,74,50,73,74,60,90,84,62,82,52,62,39,60,54,62,50,72,39,52,20,34,38,37,42,38,20,48,45,93,79,54,71,66,67,88,79,72,81,88,70,96,61,97,64,81,85,74,81,78,70,64,31,23,24,39,39,35,36,25,43,18,44,53,97,74,51,54,65,83,50,78,49,65,33,64,67,68,71,60,69,84,70,57,90,77,52,74,42,73,43,105

Radius of gyration: 26.03 Å; Cα contacts (8 Å, |Δi|>4): 705; chains: 1; bounding box: 77×81×64 Å

Foldseek 3Di:
DVVVVVVVVVVVVVVVVVVVVVVVVVVVVVVVVVDDDDDDDDDDDDDDPDDPVPPQQVLLVVLQPDDWDDFDPWDWADPVPQWIWTDQQQLQKIWIAGPQKDKDQDPDPDRFGSKMKIKNDDLVPDPLVVDPHRPPADPLQMKMKMWFKFFQQVLDDQQVCCVVAVQPDVFFDDKDDWDWDQFQNFTKIKTKTKGWDWDDDPPDDIDIDIAIKIWIWDQAPDSRITTIMIMPRCPHPCVVSVVVRRNRMHGGDHDDTRFGQPDDPVNVCCVFQADPVGGFPPKDKDKFKDFLLLLVCLQVVNDPPDNRTRRDRRRFIKIWMKMFDGQPDDFDPDDPPPPDDDDDDDGQGWGMKIWMFGRGDPPRDIPDIDTDSDDNIRPCPVVGHHSSD

Sequence (389 aa):
MARIEIASRLFVVLIAIVGALAVGQTLRDYRMSSLAPTEEPPSGALNGASSLAVSNRAYCEVLARLSPVSAPPLAIADLANGTKRLTSAEGGYVIDVPSSWLVQAGPFTTPMFGQVHMTSYDPSSIDQRALSAPGMLPPEAGIAVDLQIWRNPTGEAPDRYVDNVVHYHPDGVAALPGSYVTVAGQQAYQAAIQDEHRFQPGTGPLVVTRQTRLVWVVPTLRPDRYLVVIAQPGESALRHAVEDALKSLRVTKPVVSQMPVTHQRSEIFDQWLNGKSGPIPGRRVEAKLMTYAEAEAAMRGGHDHGLLRIDRDPDELFWLVAVSGGPDLPLPRGGPLRLGSGPPATPTPTAWMLYDMAATNERGEMTGMSLSSNGTWPPGFDAQPDLCH